Protein AF-I2NJ23-F1 (afdb_monomer)

Nearest PDB structures (foldseek):
  7z84-assembly1_L  TM=1.354E-01  e=4.452E+00  Escherichia coli BL21(DE3)
  8j3z-assembly1_A  TM=1.317E-01  e=7.413E+00  Homo sapiens

Solvent-accessible surface area (backbone atoms only — not comparable to full-atom values): 22861 Å² total; per-residue (Å²): 115,70,71,60,50,53,54,49,49,53,52,49,51,50,50,50,58,56,47,61,72,34,71,64,53,21,51,51,52,52,51,52,48,51,63,62,31,22,70,43,73,65,28,44,50,51,31,38,53,39,23,48,58,32,41,54,44,33,73,74,56,30,78,82,49,62,62,68,61,43,48,47,58,59,48,61,79,49,66,88,71,41,96,42,74,65,55,47,52,52,47,46,50,42,38,49,52,48,54,51,45,30,38,50,37,44,53,50,49,52,58,44,41,74,70,78,46,52,70,60,60,52,50,51,52,53,45,46,50,50,16,63,76,68,71,46,60,46,66,59,52,53,48,45,48,30,50,14,26,47,48,22,40,23,50,47,47,17,68,76,65,75,44,84,56,84,81,64,71,75,100,52,61,68,60,61,43,34,52,51,33,40,36,50,38,27,24,51,34,47,31,64,50,33,39,40,68,62,47,68,56,60,52,54,64,62,46,62,93,78,76,83,88,54,47,76,57,52,46,54,38,57,72,44,60,74,80,39,69,66,36,44,49,52,53,41,23,39,27,51,17,49,50,53,23,31,64,69,54,20,30,43,69,55,78,57,80,41,74,71,40,27,79,76,50,33,66,71,43,31,52,49,54,42,50,38,52,51,31,54,22,39,50,46,17,46,49,52,35,42,53,49,55,34,34,73,70,65,77,35,57,61,87,48,47,43,62,56,40,26,52,51,48,52,19,48,47,52,35,52,50,55,49,54,53,51,53,46,44,75,70,64,53,90,73,70,85,80,56,49,70,56,42,50,62,49,71,28,43,97,75,35,69,59,17,20,64,46,41,73,69,75,40,48,53,47,80,76,70,82,72,72,102,83,50,66,70,67,46,48,56,46,42,43,51,34,19,52,50,34,47,53,53,48,52,52,50,54,48,50,31,52,57,49,52,47,51,52,53,48,50,52,48,47,53,50,64,71,34,94,80,29,77,81,74,77,113

Structure (mmCIF, N/CA/C/O backbone):
data_AF-I2NJ23-F1
#
_entry.id   AF-I2NJ23-F1
#
loop_
_atom_site.group_PDB
_atom_site.id
_atom_site.type_symbol
_atom_site.label_atom_id
_atom_site.label_alt_id
_atom_site.label_comp_id
_atom_site.label_asym_id
_atom_site.label_entity_id
_atom_site.label_seq_id
_atom_site.pdbx_PDB_ins_code
_atom_site.Cartn_x
_atom_site.Cartn_y
_atom_site.Cartn_z
_atom_site.occupancy
_atom_site.B_iso_or_equiv
_atom_site.auth_seq_id
_atom_site.auth_comp_id
_atom_site.auth_asym_id
_atom_site.auth_atom_id
_atom_site.pdbx_PDB_model_num
ATOM 1 N N . MET A 1 1 ? 27.819 28.740 -17.097 1.00 48.78 1 MET A N 1
ATOM 2 C CA . MET A 1 1 ? 27.273 28.646 -15.720 1.00 48.78 1 MET A CA 1
ATOM 3 C C . MET A 1 1 ? 26.111 27.652 -15.617 1.00 48.78 1 MET A C 1
ATOM 5 O O . MET A 1 1 ? 26.154 26.839 -14.709 1.00 48.78 1 MET A O 1
ATOM 9 N N . GLN A 1 2 ? 25.130 27.635 -16.535 1.00 51.62 2 GLN A N 1
ATOM 10 C CA . GLN A 1 2 ? 23.995 26.685 -16.493 1.00 51.62 2 GLN A CA 1
ATOM 11 C C . GLN A 1 2 ? 24.345 25.216 -16.812 1.00 51.62 2 GLN A C 1
ATOM 13 O O . GLN A 1 2 ? 23.792 24.330 -16.171 1.00 51.62 2 GLN A O 1
ATOM 18 N N . ASP A 1 3 ? 25.302 24.929 -17.706 1.00 57.22 3 ASP A N 1
ATOM 19 C CA . ASP A 1 3 ? 25.742 23.539 -17.950 1.00 57.22 3 ASP A CA 1
ATOM 20 C C . ASP A 1 3 ? 26.373 22.888 -16.710 1.00 57.22 3 ASP A C 1
ATOM 22 O O . ASP A 1 3 ? 26.100 21.727 -16.417 1.00 57.22 3 ASP A O 1
ATOM 26 N N . ASN A 1 4 ? 27.120 23.665 -15.917 1.00 59.53 4 ASN A N 1
ATOM 27 C CA . ASN A 1 4 ? 27.706 23.195 -14.659 1.00 59.53 4 ASN A CA 1
ATOM 28 C C . ASN A 1 4 ? 26.634 22.878 -13.599 1.00 59.53 4 ASN A C 1
ATOM 30 O O . ASN A 1 4 ? 26.853 22.005 -12.768 1.00 59.53 4 ASN A O 1
ATOM 34 N N . TYR A 1 5 ? 25.475 23.547 -13.633 1.00 58.50 5 TYR A N 1
ATOM 35 C CA . TYR A 1 5 ? 24.381 23.323 -12.681 1.00 58.50 5 TYR A CA 1
ATOM 36 C C . TYR A 1 5 ? 23.663 21.986 -12.922 1.00 58.50 5 TYR A C 1
ATOM 38 O O . TYR A 1 5 ? 23.350 21.277 -11.970 1.00 58.50 5 TYR A O 1
ATOM 46 N N . THR A 1 6 ? 23.441 21.591 -14.180 1.00 62.41 6 THR A N 1
ATOM 47 C CA . THR A 1 6 ? 22.836 20.282 -14.492 1.00 62.41 6 THR A CA 1
ATOM 48 C C . THR A 1 6 ? 23.798 19.134 -14.230 1.00 62.41 6 THR A C 1
ATOM 50 O O . THR A 1 6 ? 23.385 18.124 -13.667 1.00 62.41 6 THR A O 1
ATOM 53 N N . THR A 1 7 ? 25.074 19.283 -14.598 1.00 68.50 7 THR A N 1
ATOM 54 C CA . THR A 1 7 ? 26.102 18.292 -14.250 1.00 68.50 7 THR A CA 1
ATOM 55 C C . THR A 1 7 ? 26.147 18.092 -12.737 1.00 68.50 7 THR A C 1
ATOM 57 O O . THR A 1 7 ? 26.056 16.960 -12.273 1.00 68.50 7 THR A O 1
ATOM 60 N N . PHE A 1 8 ? 26.119 19.188 -11.972 1.00 72.62 8 PHE A N 1
ATOM 61 C CA . PHE A 1 8 ? 26.019 19.148 -10.516 1.00 72.62 8 PHE A CA 1
ATOM 62 C C . PHE A 1 8 ? 24.746 18.441 -10.017 1.00 72.62 8 PHE A C 1
ATOM 64 O O . PHE A 1 8 ? 24.827 17.633 -9.101 1.00 72.62 8 PHE A O 1
ATOM 71 N N . GLN A 1 9 ? 23.572 18.667 -10.622 1.00 72.81 9 GLN A N 1
ATOM 72 C CA . GLN A 1 9 ? 22.336 17.963 -10.241 1.00 72.81 9 GLN A CA 1
ATOM 73 C C . GLN A 1 9 ? 22.381 16.458 -10.539 1.00 72.81 9 GLN A C 1
ATOM 75 O O . GLN A 1 9 ? 21.924 15.663 -9.721 1.00 72.81 9 GLN A O 1
ATOM 80 N N . VAL A 1 10 ? 22.923 16.051 -11.690 1.00 77.56 10 VAL A N 1
ATOM 81 C CA . VAL A 1 10 ? 23.057 14.631 -12.058 1.00 77.56 10 VAL A CA 1
ATOM 82 C C . VAL A 1 10 ? 24.049 13.923 -11.134 1.00 77.56 10 VAL A C 1
ATOM 84 O O . VAL A 1 10 ? 23.758 12.820 -10.672 1.00 77.56 10 VAL A O 1
ATOM 87 N N . GLU A 1 11 ? 25.177 14.563 -10.822 1.00 81.94 11 GLU A N 1
ATOM 88 C CA . GLU A 1 11 ? 26.149 14.069 -9.839 1.00 81.94 11 GLU A CA 1
ATOM 89 C C . GLU A 1 11 ? 25.543 13.995 -8.432 1.00 81.94 11 GLU A C 1
ATOM 91 O O . GLU A 1 11 ? 25.729 13.010 -7.721 1.00 81.94 11 GLU A O 1
ATOM 96 N N . HIS A 1 12 ? 24.752 14.993 -8.044 1.00 82.69 12 HIS A N 1
ATOM 97 C CA . HIS A 1 12 ? 24.042 15.013 -6.768 1.00 82.69 12 HIS A CA 1
ATOM 98 C C . HIS A 1 12 ? 23.011 13.877 -6.664 1.00 82.69 12 HIS A C 1
ATOM 100 O O . HIS A 1 12 ? 22.932 13.185 -5.654 1.00 82.69 12 HIS A O 1
ATOM 106 N N . ILE A 1 13 ? 22.273 13.598 -7.739 1.00 80.50 13 ILE A N 1
ATOM 107 C CA . ILE A 1 13 ? 21.348 12.457 -7.815 1.00 80.50 13 ILE A CA 1
ATOM 108 C C . ILE A 1 13 ? 22.091 11.126 -7.739 1.00 80.50 13 ILE A C 1
ATOM 110 O O . ILE A 1 13 ? 21.627 10.199 -7.071 1.00 80.50 13 ILE A O 1
ATOM 114 N N . ASP A 1 14 ? 23.257 11.031 -8.379 1.00 83.75 14 ASP A N 1
ATOM 115 C CA . ASP A 1 14 ? 24.131 9.869 -8.245 1.00 83.75 14 ASP A CA 1
ATOM 116 C C . ASP A 1 14 ? 24.536 9.641 -6.795 1.00 83.75 14 ASP A C 1
ATOM 118 O O . ASP A 1 14 ? 24.469 8.506 -6.322 1.00 83.75 14 ASP A O 1
ATOM 122 N N . GLN A 1 15 ? 24.896 10.704 -6.081 1.00 86.25 15 GLN A N 1
ATOM 123 C CA . GLN A 1 15 ? 25.240 10.637 -4.664 1.00 86.25 15 GLN A CA 1
ATOM 124 C C . GLN A 1 15 ? 24.049 10.187 -3.810 1.00 86.25 15 GLN A C 1
ATOM 126 O O . GLN A 1 15 ? 24.203 9.250 -3.026 1.00 86.25 15 GLN A O 1
ATOM 131 N N . LEU A 1 16 ? 22.857 10.765 -4.001 1.00 84.31 16 LEU A N 1
ATOM 132 C CA . LEU A 1 16 ? 21.647 10.363 -3.270 1.00 84.31 16 LEU A CA 1
ATOM 133 C C . LEU A 1 16 ? 21.346 8.866 -3.445 1.00 84.31 16 LEU A C 1
ATOM 135 O O . LEU A 1 16 ? 21.174 8.151 -2.459 1.00 84.31 16 LEU A O 1
ATOM 139 N N . PHE A 1 17 ? 21.332 8.363 -4.683 1.00 85.56 17 PHE A N 1
ATOM 140 C CA . PHE A 1 17 ? 21.031 6.951 -4.944 1.00 85.56 17 PHE A CA 1
ATOM 141 C C . PHE A 1 17 ? 22.157 6.000 -4.532 1.00 85.56 17 PHE A C 1
ATOM 143 O O . PHE A 1 17 ? 21.878 4.867 -4.145 1.00 85.56 17 PHE A O 1
ATOM 150 N N . ASN A 1 18 ? 23.418 6.435 -4.578 1.00 84.75 18 ASN A N 1
ATOM 151 C CA . ASN A 1 18 ? 24.531 5.637 -4.067 1.00 84.75 18 ASN A CA 1
ATOM 152 C C . ASN A 1 18 ? 24.468 5.501 -2.538 1.00 84.75 18 ASN A C 1
ATOM 154 O O . ASN A 1 18 ? 24.738 4.414 -2.028 1.00 84.75 18 ASN A O 1
ATOM 158 N N . ASN A 1 19 ? 24.059 6.551 -1.817 1.00 82.62 19 ASN A N 1
ATOM 159 C CA . ASN A 1 19 ? 23.852 6.490 -0.367 1.00 82.62 19 ASN A CA 1
ATOM 160 C C . ASN A 1 19 ? 22.745 5.495 -0.008 1.00 82.62 19 ASN A C 1
ATOM 162 O O . ASN A 1 19 ? 22.917 4.684 0.894 1.00 82.62 19 ASN A O 1
ATOM 166 N N . LEU A 1 20 ? 21.652 5.467 -0.779 1.00 76.62 20 LEU A N 1
ATOM 167 C CA . LEU A 1 20 ? 20.579 4.491 -0.578 1.00 76.62 20 LEU A CA 1
ATOM 168 C C . LEU A 1 20 ? 21.050 3.036 -0.687 1.00 76.62 20 LEU A C 1
ATOM 170 O O . LEU A 1 20 ? 20.418 2.171 -0.103 1.00 76.62 20 LEU A O 1
ATOM 174 N N . LYS A 1 21 ? 22.146 2.722 -1.385 1.00 77.62 21 LYS A N 1
ATOM 175 C CA . LYS A 1 21 ? 22.672 1.344 -1.464 1.00 77.62 21 LYS A CA 1
ATOM 176 C C . LYS A 1 21 ? 23.438 0.907 -0.208 1.00 77.62 21 LYS A C 1
ATOM 178 O O . LYS A 1 21 ? 23.764 -0.272 -0.083 1.00 77.62 21 LYS A O 1
ATOM 183 N N . GLN A 1 22 ? 23.764 1.829 0.699 1.00 78.56 22 GLN A N 1
ATOM 184 C CA . GLN A 1 22 ? 24.597 1.548 1.867 1.00 78.56 22 GLN A CA 1
ATOM 185 C C . GLN A 1 22 ? 23.783 0.954 3.019 1.00 78.56 22 GLN A C 1
ATOM 187 O O . GLN A 1 22 ? 22.828 1.568 3.484 1.00 78.56 22 GLN A O 1
ATOM 192 N N . ASP A 1 23 ? 24.216 -0.195 3.547 1.00 69.94 23 ASP A N 1
ATOM 193 C CA . ASP A 1 23 ? 23.534 -0.919 4.634 1.00 69.94 23 ASP A CA 1
ATOM 194 C C . ASP A 1 23 ? 23.279 -0.058 5.897 1.00 69.94 23 ASP A C 1
ATOM 196 O O . ASP A 1 23 ? 22.344 -0.312 6.654 1.00 69.94 23 ASP A O 1
ATOM 200 N N . GLU A 1 24 ? 24.085 0.972 6.155 1.00 75.94 24 GLU A N 1
ATOM 201 C CA . GLU A 1 24 ? 23.863 1.911 7.263 1.00 75.94 24 GLU A CA 1
ATOM 202 C C . GLU A 1 24 ? 22.655 2.826 7.013 1.00 75.94 24 GLU A C 1
ATOM 204 O O . GLU A 1 24 ? 21.737 2.872 7.832 1.00 75.94 24 GLU A O 1
ATOM 209 N N . THR A 1 25 ? 22.604 3.480 5.849 1.00 74.69 25 THR A N 1
ATOM 210 C CA . THR A 1 25 ? 21.465 4.305 5.408 1.00 74.69 25 THR A CA 1
ATOM 211 C C . THR A 1 25 ? 20.172 3.494 5.383 1.00 74.69 25 THR A C 1
ATOM 213 O O . THR A 1 25 ? 19.117 3.956 5.811 1.00 74.69 25 THR A O 1
ATOM 216 N N . GLN A 1 26 ? 20.289 2.246 4.948 1.00 69.00 26 GLN A N 1
ATOM 217 C CA . GLN A 1 26 ? 19.232 1.250 4.931 1.00 69.00 26 GLN A CA 1
ATOM 218 C C . GLN A 1 26 ? 18.615 0.984 6.311 1.00 69.00 26 GLN A C 1
ATOM 220 O O . GLN A 1 26 ? 17.396 1.021 6.495 1.00 69.00 26 GLN A O 1
ATOM 225 N N . ASN A 1 27 ? 19.472 0.777 7.313 1.00 67.62 27 ASN A N 1
ATOM 226 C CA . ASN A 1 27 ? 19.051 0.594 8.699 1.00 67.62 27 ASN A CA 1
ATOM 227 C C . ASN A 1 27 ? 18.412 1.859 9.285 1.00 67.62 27 ASN A C 1
ATOM 229 O O . ASN A 1 27 ? 17.378 1.762 9.944 1.00 67.62 27 ASN A O 1
ATOM 233 N N . ALA A 1 28 ? 19.002 3.027 9.025 1.00 71.31 28 ALA A N 1
ATOM 234 C CA . ALA A 1 28 ? 18.492 4.302 9.521 1.00 71.31 28 ALA A CA 1
ATOM 235 C C . ALA A 1 28 ? 17.090 4.612 8.972 1.00 71.31 28 ALA A C 1
ATOM 237 O O . ALA A 1 28 ? 16.211 5.036 9.718 1.00 71.31 28 ALA A O 1
ATOM 238 N N . LEU A 1 29 ? 16.841 4.332 7.689 1.00 67.69 29 LEU A N 1
ATOM 239 C CA . LEU A 1 29 ? 15.522 4.515 7.079 1.00 67.69 29 LEU A CA 1
ATOM 240 C C . LEU A 1 29 ? 14.474 3.546 7.640 1.00 67.69 29 LEU A C 1
ATOM 242 O O . LEU A 1 29 ? 13.308 3.918 7.773 1.00 67.69 29 LEU A O 1
ATOM 246 N N . ALA A 1 30 ? 14.871 2.327 8.016 1.00 65.56 30 ALA A N 1
ATOM 247 C CA . ALA A 1 30 ? 13.977 1.397 8.700 1.00 65.56 30 ALA A CA 1
ATOM 248 C C . ALA A 1 30 ? 13.578 1.912 10.094 1.00 65.56 30 ALA A C 1
ATOM 250 O O . ALA A 1 30 ? 12.397 1.884 10.433 1.00 65.56 30 ALA A O 1
ATOM 251 N N . GLU A 1 31 ? 14.530 2.427 10.871 1.00 67.06 31 GLU A N 1
ATOM 252 C CA . GLU A 1 31 ? 14.271 3.029 12.186 1.00 67.06 31 GLU A CA 1
ATOM 253 C C . GLU A 1 31 ? 13.422 4.305 12.077 1.00 67.06 31 GLU A C 1
ATOM 255 O O . GLU A 1 31 ? 12.446 4.478 12.807 1.00 67.06 31 GLU A O 1
ATOM 260 N N . GLN A 1 32 ? 13.729 5.171 11.109 1.00 67.94 32 GLN A N 1
ATOM 261 C CA . GLN A 1 32 ? 12.931 6.360 10.815 1.00 67.94 32 GLN A CA 1
ATOM 262 C C . GLN A 1 32 ? 11.492 5.993 10.441 1.00 67.94 32 GLN A C 1
ATOM 264 O O . GLN A 1 32 ? 10.559 6.664 10.881 1.00 67.94 32 GLN A O 1
ATOM 269 N N . ALA A 1 33 ? 11.300 4.925 9.661 1.00 66.75 33 ALA A N 1
ATOM 270 C CA . ALA A 1 33 ? 9.976 4.409 9.357 1.00 66.75 33 ALA A CA 1
ATOM 271 C C . ALA A 1 33 ? 9.268 3.965 10.646 1.00 66.75 33 ALA A C 1
ATOM 273 O O . ALA A 1 33 ? 8.191 4.470 10.943 1.00 66.75 33 ALA A O 1
ATOM 274 N N . GLU A 1 34 ? 9.868 3.085 11.453 1.00 62.56 34 GLU A N 1
ATOM 275 C CA . GLU A 1 34 ? 9.257 2.611 12.706 1.00 62.56 34 GLU A CA 1
ATOM 276 C C . GLU A 1 34 ? 8.816 3.764 13.624 1.00 62.56 34 GLU A C 1
ATOM 278 O O . GLU A 1 34 ? 7.673 3.773 14.090 1.00 62.56 34 GLU A O 1
ATOM 283 N N . ASN A 1 35 ? 9.680 4.766 13.805 1.00 66.38 35 ASN A N 1
ATOM 284 C CA . ASN A 1 35 ? 9.408 5.958 14.614 1.00 66.38 35 ASN A CA 1
ATOM 285 C C . ASN A 1 35 ? 8.328 6.872 14.011 1.00 66.38 35 ASN A C 1
ATOM 287 O O . ASN A 1 35 ? 7.660 7.617 14.731 1.00 66.38 35 ASN A O 1
ATOM 291 N N . ALA A 1 36 ? 8.153 6.844 12.690 1.00 65.12 36 ALA A N 1
ATOM 292 C CA . ALA A 1 36 ? 7.068 7.546 12.019 1.00 65.12 36 ALA A CA 1
ATOM 293 C C . ALA A 1 36 ? 5.731 6.791 12.125 1.00 65.12 36 ALA A C 1
ATOM 295 O O . ALA A 1 36 ? 4.685 7.438 12.100 1.00 65.12 36 ALA A O 1
ATOM 296 N N . LEU A 1 37 ? 5.745 5.458 12.271 1.00 65.75 37 LEU A N 1
ATOM 297 C CA . LEU A 1 37 ? 4.523 4.650 12.364 1.00 65.75 37 LEU A CA 1
ATOM 298 C C . LEU A 1 37 ? 3.922 4.616 13.739 1.00 65.75 37 LEU A C 1
ATOM 300 O O . LEU A 1 37 ? 2.712 4.723 13.894 1.00 65.75 37 LEU A O 1
ATOM 304 N N . PHE A 1 38 ? 4.750 4.300 14.721 1.00 73.75 38 PHE A N 1
ATOM 305 C CA . PHE A 1 38 ? 4.264 3.889 16.015 1.00 73.75 38 PHE A CA 1
ATOM 306 C C . PHE A 1 38 ? 4.437 5.032 16.981 1.00 73.75 38 PHE A C 1
ATOM 308 O O . PHE A 1 38 ? 5.453 5.722 16.996 1.00 73.75 38 PHE A O 1
ATOM 315 N N . THR A 1 39 ? 3.437 5.207 17.831 1.00 79.12 39 THR A N 1
ATOM 316 C CA . THR A 1 39 ? 3.498 6.219 18.882 1.00 79.12 39 THR A CA 1
ATOM 317 C C . THR A 1 39 ? 4.648 5.933 19.858 1.00 79.12 39 THR A C 1
ATOM 319 O O . THR A 1 39 ? 5.231 6.861 20.410 1.00 79.12 39 THR A O 1
ATOM 322 N N . ASN A 1 40 ? 4.967 4.651 20.078 1.00 83.62 40 ASN A N 1
ATOM 323 C CA . ASN A 1 40 ? 6.083 4.154 20.885 1.00 83.62 40 ASN A CA 1
ATOM 324 C C . ASN A 1 40 ? 6.275 2.630 20.680 1.00 83.62 40 ASN A C 1
ATOM 326 O O . ASN A 1 40 ? 5.500 1.978 19.972 1.00 83.62 40 ASN A O 1
ATOM 330 N N . ASP A 1 41 ? 7.275 2.043 21.342 1.00 81.06 41 ASP A N 1
ATOM 331 C CA . ASP A 1 41 ? 7.568 0.601 21.280 1.00 81.06 41 ASP A CA 1
ATOM 332 C C . ASP A 1 41 ? 6.431 -0.296 21.800 1.00 81.06 41 ASP A C 1
ATOM 334 O O . ASP A 1 41 ? 6.218 -1.404 21.298 1.00 81.06 41 ASP A O 1
ATOM 338 N N . GLU A 1 42 ? 5.673 0.162 22.799 1.00 86.88 42 GLU A N 1
ATOM 339 C CA . GLU A 1 42 ? 4.525 -0.583 23.319 1.00 86.88 42 GLU A CA 1
ATOM 340 C C . GLU A 1 42 ? 3.389 -0.626 22.289 1.00 86.88 42 GLU A C 1
ATOM 342 O O . GLU A 1 42 ? 2.829 -1.687 22.018 1.00 86.88 42 GLU A O 1
ATOM 347 N N . ALA A 1 43 ? 3.107 0.499 21.635 1.00 84.00 43 ALA A N 1
ATOM 348 C CA . ALA A 1 43 ? 2.161 0.608 20.535 1.00 84.00 43 ALA A CA 1
ATOM 349 C C . ALA A 1 43 ? 2.561 -0.279 19.343 1.00 84.00 43 ALA A C 1
ATOM 351 O O . ALA A 1 43 ? 1.710 -0.977 18.778 1.00 84.00 43 ALA A O 1
ATOM 352 N N . LYS A 1 44 ? 3.858 -0.333 19.009 1.00 75.44 44 LYS A N 1
ATOM 353 C CA . LYS A 1 44 ? 4.419 -1.275 18.026 1.00 75.44 44 LYS A CA 1
ATOM 354 C C . LYS A 1 44 ? 4.089 -2.716 18.406 1.00 75.44 44 LYS A C 1
ATOM 356 O O . LYS A 1 44 ? 3.482 -3.443 17.618 1.00 75.44 44 LYS A O 1
ATOM 361 N N . LYS A 1 45 ? 4.424 -3.123 19.633 1.00 79.00 45 LYS A N 1
ATOM 362 C CA . LYS A 1 45 ? 4.147 -4.471 20.151 1.00 79.00 45 LYS A CA 1
ATOM 363 C C . LYS A 1 45 ? 2.650 -4.806 20.136 1.00 79.00 45 LYS A C 1
ATOM 365 O O . LYS A 1 45 ? 2.283 -5.878 19.660 1.00 79.00 45 LYS A O 1
ATOM 370 N N . ASN A 1 46 ? 1.794 -3.901 20.604 1.00 84.88 46 ASN A N 1
ATOM 371 C CA . ASN A 1 46 ? 0.345 -4.110 20.684 1.00 84.88 46 ASN A CA 1
ATOM 372 C C . ASN A 1 46 ? -0.298 -4.230 19.300 1.00 84.88 46 ASN A C 1
ATOM 374 O O . ASN A 1 46 ? -1.114 -5.129 19.070 1.00 84.88 46 ASN A O 1
ATOM 378 N N . THR A 1 47 ? 0.122 -3.379 18.358 1.00 79.94 47 THR A N 1
ATOM 379 C CA . THR A 1 47 ? -0.299 -3.469 16.952 1.00 79.94 47 THR A CA 1
ATOM 380 C C . THR A 1 47 ? -0.008 -4.853 16.406 1.00 79.94 47 THR A C 1
ATOM 382 O O . THR A 1 47 ? -0.841 -5.521 15.796 1.00 79.94 47 THR A O 1
ATOM 385 N N . PHE A 1 48 ? 1.206 -5.305 16.669 1.00 72.94 48 PHE A N 1
ATOM 386 C CA . PHE A 1 48 ? 1.696 -6.550 16.149 1.00 72.94 48 PHE A CA 1
ATOM 387 C C . PHE A 1 48 ? 0.999 -7.781 16.751 1.00 72.94 48 PHE A C 1
ATOM 389 O O . PHE A 1 48 ? 0.568 -8.679 16.026 1.00 72.94 48 PHE A O 1
ATOM 396 N N . GLN A 1 49 ? 0.804 -7.798 18.066 1.00 80.38 49 GLN A N 1
ATOM 397 C CA . GLN A 1 49 ? 0.020 -8.835 18.737 1.00 80.38 49 GLN A CA 1
ATOM 398 C C . GLN A 1 49 ? -1.420 -8.890 18.218 1.00 80.38 49 GLN A C 1
ATOM 400 O O . GLN A 1 49 ? -1.956 -9.975 18.005 1.00 80.38 49 GLN A O 1
ATOM 405 N N . THR A 1 50 ? -2.022 -7.731 17.957 1.00 85.88 50 THR A N 1
ATOM 406 C CA . THR A 1 50 ? -3.390 -7.636 17.439 1.00 85.88 50 THR A CA 1
ATOM 407 C C . THR A 1 50 ? -3.498 -8.197 16.026 1.00 85.88 50 THR A C 1
ATOM 409 O O . THR A 1 50 ? -4.370 -9.022 15.771 1.00 85.88 50 THR A O 1
ATOM 412 N N . ILE A 1 51 ? -2.587 -7.834 15.120 1.00 81.56 51 ILE A N 1
ATOM 413 C CA . ILE A 1 51 ? -2.555 -8.397 13.759 1.00 81.56 51 ILE A CA 1
ATOM 414 C C . ILE A 1 51 ? -2.420 -9.925 13.800 1.00 81.56 51 ILE A C 1
ATOM 416 O O . ILE A 1 51 ? -3.184 -10.617 13.128 1.00 81.56 51 ILE A O 1
ATOM 420 N N . ASN A 1 52 ? -1.508 -10.457 14.622 1.00 78.25 52 ASN A N 1
ATOM 421 C CA . ASN A 1 52 ? -1.351 -11.906 14.785 1.00 78.25 52 ASN A CA 1
ATOM 422 C C . ASN A 1 52 ? -2.622 -12.569 15.315 1.00 78.25 52 ASN A C 1
ATOM 424 O O . ASN A 1 52 ? -3.056 -13.574 14.769 1.00 78.25 52 ASN A O 1
ATOM 428 N N . ALA A 1 53 ? -3.274 -11.973 16.314 1.00 85.62 53 ALA A N 1
ATOM 429 C CA . ALA A 1 53 ? -4.505 -12.525 16.866 1.00 85.62 53 ALA A CA 1
ATOM 430 C C . ALA A 1 53 ? -5.639 -12.609 15.829 1.00 85.62 53 ALA A C 1
ATOM 432 O O . ALA A 1 53 ? -6.473 -13.509 15.923 1.00 85.62 53 ALA A O 1
ATOM 433 N N . PHE A 1 54 ? -5.716 -11.666 14.882 1.00 91.94 54 PHE A N 1
ATOM 434 C CA . PHE A 1 54 ? -6.670 -11.730 13.768 1.00 91.94 54 PHE A CA 1
ATOM 435 C C . PHE A 1 54 ? -6.283 -12.809 12.759 1.00 91.94 54 PHE A C 1
ATOM 437 O O . PHE A 1 54 ? -7.141 -13.579 12.338 1.00 91.94 54 PHE A O 1
ATOM 444 N N . LEU A 1 55 ? -5.005 -12.869 12.383 1.00 84.25 55 LEU A N 1
ATOM 445 C CA . LEU A 1 55 ? -4.482 -13.870 11.456 1.00 84.25 55 LEU A CA 1
ATOM 446 C C . LEU A 1 55 ? -4.692 -15.298 11.965 1.00 84.25 55 LEU A C 1
ATOM 448 O O . LEU A 1 55 ? -5.258 -16.119 11.248 1.00 84.25 55 LEU A O 1
ATOM 452 N N . ASP A 1 56 ? -4.266 -15.585 13.192 1.00 84.69 56 ASP A N 1
ATOM 453 C CA . ASP A 1 56 ? -4.349 -16.926 13.771 1.00 84.69 56 ASP A CA 1
ATOM 454 C C . ASP A 1 56 ? -5.799 -17.401 13.850 1.00 84.69 56 ASP A C 1
ATOM 456 O O . ASP A 1 56 ? -6.122 -18.512 13.439 1.00 84.69 56 ASP A O 1
ATOM 460 N N . ASP A 1 57 ? -6.706 -16.541 14.306 1.00 92.50 57 ASP A N 1
ATOM 461 C CA . ASP A 1 57 ? -8.117 -16.902 14.382 1.00 92.50 57 ASP A CA 1
ATOM 462 C C . ASP A 1 57 ? -8.785 -17.007 13.012 1.00 92.50 57 ASP A C 1
ATOM 464 O O . ASP A 1 57 ? -9.645 -17.864 12.826 1.00 92.50 57 ASP A O 1
ATOM 468 N N . TYR A 1 58 ? -8.382 -16.200 12.028 1.00 92.88 58 TYR A N 1
ATOM 469 C CA . TYR A 1 58 ? -8.860 -16.384 10.661 1.00 92.88 58 TYR A CA 1
ATOM 470 C C . TYR A 1 58 ? -8.487 -17.774 10.138 1.00 92.88 58 TYR A C 1
ATOM 472 O O . TYR A 1 58 ? -9.336 -18.492 9.603 1.00 92.88 58 TYR A O 1
ATOM 480 N N . LEU A 1 59 ? -7.224 -18.166 10.319 1.00 86.31 59 LEU A N 1
ATOM 481 C CA . LEU A 1 59 ? -6.716 -19.452 9.854 1.00 86.31 59 LEU A CA 1
ATOM 482 C C . LEU A 1 59 ? -7.379 -20.623 10.590 1.00 86.31 59 LEU A C 1
ATOM 484 O O . LEU A 1 59 ? -7.707 -21.623 9.951 1.00 86.31 59 LEU A O 1
ATOM 488 N N . ILE A 1 60 ? -7.634 -20.507 11.892 1.00 87.69 60 ILE A N 1
ATOM 489 C CA . ILE A 1 60 ? -8.244 -21.589 12.678 1.00 87.69 60 ILE A CA 1
ATOM 490 C C . ILE A 1 60 ? -9.771 -21.632 12.496 1.00 87.69 60 ILE A C 1
ATOM 492 O O . ILE A 1 60 ? -10.334 -22.691 12.235 1.00 87.69 60 ILE A O 1
ATOM 496 N N . ASN A 1 61 ? -10.445 -20.489 12.624 1.00 89.81 61 ASN A N 1
ATOM 497 C CA . ASN A 1 61 ? -11.903 -20.396 12.756 1.00 89.81 61 ASN A CA 1
ATOM 498 C C . ASN A 1 61 ? -12.572 -19.646 11.593 1.00 89.81 61 ASN A C 1
ATOM 500 O O . ASN A 1 61 ? -13.693 -19.973 11.197 1.00 89.81 61 ASN A O 1
ATOM 504 N N . GLY A 1 62 ? -11.921 -18.619 11.044 1.00 89.75 62 GLY A N 1
ATOM 505 C CA . GLY A 1 62 ? -12.519 -17.726 10.045 1.00 89.75 62 GLY A CA 1
ATOM 506 C C . GLY A 1 62 ? -12.786 -18.371 8.686 1.00 89.75 62 GLY A C 1
ATOM 507 O O . GLY A 1 62 ? -13.764 -18.028 8.030 1.00 89.75 62 GLY A O 1
ATOM 508 N N . ARG A 1 63 ? -11.982 -19.359 8.279 1.00 88.62 63 ARG A N 1
ATOM 509 C CA . ARG A 1 63 ? -12.137 -20.057 6.983 1.00 88.62 63 ARG A CA 1
ATOM 510 C C . ARG A 1 63 ? -13.394 -20.913 6.852 1.00 88.62 63 ARG A C 1
ATOM 512 O O . ARG A 1 63 ? -13.765 -21.285 5.743 1.00 88.62 63 ARG A O 1
ATOM 519 N N . HIS A 1 64 ? -14.033 -21.244 7.968 1.00 88.94 64 HIS A N 1
ATOM 520 C CA . HIS A 1 64 ? -15.176 -22.156 8.012 1.00 88.94 64 HIS A CA 1
ATOM 521 C C . HIS A 1 64 ? -16.525 -21.431 8.103 1.00 88.94 64 HIS A C 1
ATOM 523 O O . HIS A 1 64 ? -17.553 -22.072 8.315 1.00 88.94 64 HIS A O 1
ATOM 529 N N . GLN A 1 65 ? -16.537 -20.106 7.948 1.00 92.44 65 GLN A N 1
ATOM 530 C CA . GLN A 1 65 ? -17.731 -19.274 8.074 1.00 92.44 65 GLN A CA 1
ATOM 531 C C . GLN A 1 65 ? -17.686 -18.084 7.095 1.00 92.44 65 GLN A C 1
ATOM 533 O O . GLN A 1 65 ? -16.628 -17.792 6.533 1.00 92.44 65 GLN A O 1
ATOM 538 N N . PRO A 1 66 ? -18.811 -17.381 6.864 1.00 95.00 66 PRO A N 1
ATOM 539 C CA . PRO A 1 66 ? -18.815 -16.168 6.053 1.00 95.00 66 PRO A CA 1
ATOM 540 C C . PRO A 1 66 ? -17.843 -15.115 6.604 1.00 95.00 66 PRO A C 1
ATOM 542 O O . PRO A 1 66 ? -17.872 -14.786 7.792 1.00 95.00 66 PRO A O 1
ATOM 545 N N . ILE A 1 67 ? -16.981 -14.575 5.735 1.00 95.44 67 ILE A N 1
ATOM 546 C CA . ILE A 1 67 ? -15.896 -13.664 6.136 1.00 95.44 67 ILE A CA 1
ATOM 547 C C . ILE A 1 67 ? -16.414 -12.386 6.809 1.00 95.44 67 ILE A C 1
ATOM 549 O O . ILE A 1 67 ? -15.767 -11.851 7.709 1.00 95.44 67 ILE A O 1
ATOM 553 N N . ASP A 1 68 ? -17.594 -11.908 6.412 1.00 94.62 68 ASP A N 1
ATOM 554 C CA . ASP A 1 68 ? -18.217 -10.723 6.990 1.00 94.62 68 ASP A CA 1
ATOM 555 C C . ASP A 1 68 ? -18.708 -10.977 8.418 1.00 94.62 68 ASP A C 1
ATOM 557 O O . ASP A 1 68 ? -18.516 -10.127 9.286 1.00 94.62 68 ASP A O 1
ATOM 561 N N . GLN A 1 69 ? -19.288 -12.150 8.678 1.00 95.50 69 GLN A N 1
ATOM 562 C CA . GLN A 1 69 ? -19.706 -12.565 10.016 1.00 95.50 69 GLN A CA 1
ATOM 563 C C . GLN A 1 69 ? -18.492 -12.748 10.923 1.00 95.50 69 GLN A C 1
ATOM 565 O O . GLN A 1 69 ? -18.470 -12.208 12.029 1.00 95.50 69 GLN A O 1
ATOM 570 N N . TRP A 1 70 ? -17.456 -13.424 10.421 1.00 97.75 70 TRP A N 1
ATOM 571 C CA . TRP A 1 70 ? -16.204 -13.604 11.148 1.00 97.75 70 TRP A CA 1
ATOM 572 C C . TRP A 1 70 ? -15.578 -12.263 11.541 1.00 97.75 70 TRP A C 1
ATOM 574 O O . TRP A 1 70 ? -15.281 -12.039 12.713 1.00 97.75 70 TRP A O 1
ATOM 584 N N . LEU A 1 71 ? -15.413 -11.340 10.588 1.00 98.12 71 LEU A N 1
ATOM 585 C CA . LEU A 1 71 ? -14.757 -10.062 10.859 1.00 98.12 71 LEU A CA 1
ATOM 586 C C . LEU A 1 71 ? -15.563 -9.198 11.840 1.00 98.12 71 LEU A C 1
ATOM 588 O O . LEU A 1 71 ? -14.979 -8.566 12.719 1.00 98.12 71 LEU A O 1
ATOM 592 N N . LYS A 1 72 ? -16.899 -9.201 11.738 1.00 96.38 72 LYS A N 1
ATOM 593 C CA . LYS A 1 72 ? -17.774 -8.507 12.699 1.00 96.38 72 LYS A CA 1
ATOM 594 C C . LYS A 1 72 ? -17.622 -9.089 14.108 1.00 96.38 72 LYS A C 1
ATOM 596 O O . LYS A 1 72 ? -17.409 -8.321 15.042 1.00 96.38 72 LYS A O 1
ATOM 601 N N . PHE A 1 73 ? -17.617 -10.417 14.247 1.00 95.50 73 PHE A N 1
ATOM 602 C CA . PHE A 1 73 ? -17.381 -11.092 15.530 1.00 95.50 73 PHE A CA 1
ATOM 603 C C . PHE A 1 73 ? -15.991 -10.786 16.107 1.00 95.50 73 PHE A C 1
ATOM 605 O O . PHE A 1 73 ? -15.820 -10.587 17.310 1.00 95.50 73 PHE A O 1
ATOM 612 N N . ARG A 1 74 ? -14.970 -10.689 15.249 1.00 96.81 74 ARG A N 1
ATOM 613 C CA . ARG A 1 74 ? -13.635 -10.241 15.663 1.00 96.81 74 ARG A CA 1
ATOM 614 C C . ARG A 1 74 ? -13.637 -8.816 16.190 1.00 96.81 74 ARG A C 1
ATOM 616 O O . ARG A 1 74 ? -12.938 -8.529 17.158 1.00 96.81 74 ARG A O 1
ATOM 623 N N . PHE A 1 75 ? -14.405 -7.929 15.571 1.00 98.12 75 PHE A N 1
ATOM 624 C CA . PHE A 1 75 ? -14.553 -6.552 16.027 1.00 98.12 75 PHE A CA 1
ATOM 625 C C . PHE A 1 75 ? -15.342 -6.418 17.334 1.00 98.12 75 PHE A C 1
ATOM 627 O O . PHE A 1 75 ? -15.085 -5.463 18.068 1.00 98.12 75 PHE A O 1
ATOM 634 N N . ASP A 1 76 ? -16.198 -7.384 17.684 1.00 96.62 76 ASP A N 1
ATOM 635 C CA . ASP A 1 76 ? -16.875 -7.431 18.994 1.00 96.62 76 ASP A CA 1
ATOM 636 C C . ASP A 1 76 ? -15.903 -7.559 20.170 1.00 96.62 76 ASP A C 1
ATOM 638 O O . ASP A 1 76 ? -16.221 -7.149 21.283 1.00 96.62 76 ASP A O 1
ATOM 642 N N . GLN A 1 77 ? -14.689 -8.063 19.928 1.00 96.69 77 GLN A N 1
ATOM 643 C CA . GLN A 1 77 ? -13.633 -8.130 20.945 1.00 96.69 77 GLN A CA 1
ATOM 644 C C . GLN A 1 77 ? -13.031 -6.752 21.276 1.00 96.69 77 GLN A C 1
ATOM 646 O O . GLN A 1 77 ? -12.219 -6.632 22.192 1.00 96.69 77 GLN A O 1
ATOM 651 N N . TYR A 1 78 ? -13.422 -5.707 20.540 1.00 97.00 78 TYR A N 1
ATOM 652 C CA . TYR A 1 78 ? -12.945 -4.334 20.698 1.00 97.00 78 TYR A CA 1
ATOM 653 C C . TYR A 1 78 ? -14.131 -3.356 20.735 1.00 97.00 78 TYR A C 1
ATOM 655 O O . TYR A 1 78 ? -14.258 -2.520 19.849 1.00 97.00 78 TYR A O 1
ATOM 663 N N . PRO A 1 79 ? -15.042 -3.437 21.717 1.00 95.31 79 PRO A N 1
ATOM 664 C CA . PRO A 1 79 ? -16.272 -2.639 21.705 1.00 95.31 79 PRO A CA 1
ATOM 665 C C . PRO A 1 79 ? -16.030 -1.130 21.878 1.00 95.31 79 PRO A C 1
ATOM 667 O O . PRO A 1 79 ? -16.861 -0.323 21.479 1.00 95.31 79 PRO A O 1
ATOM 670 N N . ASP A 1 80 ? -14.895 -0.737 22.453 1.00 95.75 80 ASP A N 1
ATOM 671 C CA . ASP A 1 80 ? -14.582 0.640 22.844 1.00 95.75 80 ASP A CA 1
ATOM 672 C C . ASP A 1 80 ? -14.057 1.528 21.702 1.00 95.75 80 ASP A C 1
ATOM 674 O O . ASP A 1 80 ? -13.947 2.740 21.874 1.00 95.75 80 ASP A O 1
ATOM 678 N N . ILE A 1 81 ? -13.730 0.953 20.540 1.00 94.88 81 ILE A N 1
ATOM 679 C CA . ILE A 1 81 ? -13.170 1.702 19.396 1.00 94.88 81 ILE A CA 1
ATOM 680 C C . ILE A 1 81 ? -14.214 2.115 18.349 1.00 94.88 81 ILE A C 1
ATOM 682 O O . ILE A 1 81 ? -13.875 2.779 17.359 1.00 94.88 81 ILE A O 1
ATOM 686 N N . TRP A 1 82 ? -15.460 1.687 18.546 1.00 95.00 82 TRP A N 1
ATOM 687 C CA . TRP A 1 82 ? -16.585 1.949 17.657 1.00 95.00 82 TRP A CA 1
ATOM 688 C C . TRP A 1 82 ? -17.491 3.005 18.286 1.00 95.00 82 TRP A C 1
ATOM 690 O O . TRP A 1 82 ? -17.908 2.874 19.433 1.00 95.00 82 TRP A O 1
ATOM 700 N N . GLU A 1 83 ? -17.836 4.041 17.529 1.00 91.25 83 GLU A N 1
ATOM 701 C CA . GLU A 1 83 ? -18.821 5.049 17.926 1.00 91.25 83 GLU A CA 1
ATOM 702 C C . GLU A 1 83 ? -20.214 4.427 18.069 1.00 91.25 83 GLU A C 1
ATOM 704 O O . GLU A 1 83 ? -21.005 4.837 18.916 1.00 91.25 83 GLU A O 1
ATOM 709 N N . ASN A 1 84 ? -20.526 3.440 17.227 1.00 92.56 84 ASN A N 1
ATOM 710 C CA . ASN A 1 84 ? -21.761 2.666 17.266 1.00 92.56 84 ASN A CA 1
ATOM 711 C C . ASN A 1 84 ? -21.634 1.374 16.437 1.00 92.56 84 ASN A C 1
ATOM 713 O O . ASN A 1 84 ? -20.684 1.176 15.678 1.00 92.56 84 ASN A O 1
ATOM 717 N N . GLU A 1 85 ? -22.645 0.511 16.554 1.00 93.88 85 GLU A N 1
ATOM 718 C CA . GLU A 1 85 ? -22.731 -0.766 15.836 1.00 93.88 85 GLU A CA 1
ATOM 719 C C . GLU A 1 85 ? -22.662 -0.605 14.308 1.00 93.88 85 GLU A C 1
ATOM 721 O O . GLU A 1 85 ? -22.042 -1.412 13.613 1.00 93.88 85 GLU A O 1
ATOM 726 N N . GLN A 1 86 ? -23.248 0.471 13.776 1.00 92.69 86 GLN A N 1
ATOM 727 C CA . GLN A 1 86 ? -23.252 0.744 12.341 1.00 92.69 86 GLN A CA 1
ATOM 728 C C . GLN A 1 86 ? -21.841 1.051 11.824 1.00 92.69 86 GLN A C 1
ATOM 730 O O . GLN A 1 86 ? -21.466 0.543 10.770 1.00 92.69 86 GLN A O 1
ATOM 735 N N . GLU A 1 87 ? -21.029 1.818 12.559 1.00 93.12 87 GLU A N 1
ATOM 736 C CA . GLU A 1 87 ? -19.635 2.089 12.180 1.00 93.12 87 GLU A CA 1
ATOM 737 C C . GLU A 1 87 ? -18.812 0.796 12.110 1.00 93.12 87 GLU A C 1
ATOM 739 O O . GLU A 1 87 ? -18.036 0.607 11.169 1.00 93.12 87 GLU A O 1
ATOM 744 N N . LYS A 1 88 ? -19.005 -0.125 13.062 1.00 96.06 88 LYS A N 1
ATOM 745 C CA . LYS A 1 88 ? -18.338 -1.436 13.070 1.00 96.06 88 LYS A CA 1
ATOM 746 C C . LYS A 1 88 ? -18.697 -2.254 11.826 1.00 96.06 88 LYS A C 1
ATOM 748 O O . LYS A 1 88 ? -17.812 -2.786 11.151 1.00 96.06 88 LYS A O 1
ATOM 753 N N . ILE A 1 89 ? -19.989 -2.323 11.497 1.00 95.44 89 ILE A N 1
ATOM 754 C CA . ILE A 1 89 ? -20.497 -3.029 10.310 1.00 95.44 89 ILE A CA 1
ATOM 755 C C . ILE A 1 89 ? -19.955 -2.390 9.025 1.00 95.44 89 ILE A C 1
ATOM 757 O O . ILE A 1 89 ? -19.462 -3.098 8.145 1.00 95.44 89 ILE A O 1
ATOM 761 N N . GLU A 1 90 ? -20.017 -1.062 8.911 1.00 93.31 90 GLU A N 1
ATOM 762 C CA . GLU A 1 90 ? -19.503 -0.328 7.751 1.00 93.31 90 GLU A CA 1
ATOM 763 C C . GLU A 1 90 ? -17.987 -0.493 7.604 1.00 93.31 90 GLU A C 1
ATOM 765 O O . GLU A 1 90 ? -17.502 -0.661 6.487 1.00 93.31 90 GLU A O 1
ATOM 770 N N . THR A 1 91 ? -17.242 -0.529 8.709 1.00 95.62 91 THR A N 1
ATOM 771 C CA . THR A 1 91 ? -15.796 -0.794 8.710 1.00 95.62 91 THR A CA 1
ATOM 772 C C . THR A 1 91 ? -15.485 -2.182 8.161 1.00 95.62 91 THR A C 1
ATOM 774 O O . THR A 1 91 ? -14.655 -2.309 7.259 1.00 95.62 91 THR A O 1
ATOM 777 N N . ALA A 1 92 ? -16.173 -3.220 8.650 1.00 97.69 92 ALA A N 1
ATOM 778 C CA . ALA A 1 92 ? -15.985 -4.589 8.166 1.00 97.69 92 ALA A CA 1
ATOM 779 C C . ALA A 1 92 ? -16.283 -4.694 6.663 1.00 97.69 92 ALA A C 1
ATOM 781 O O . ALA A 1 92 ? -15.476 -5.223 5.897 1.00 97.69 92 ALA A O 1
ATOM 782 N N . ASN A 1 93 ? -17.404 -4.116 6.227 1.00 95.56 93 ASN A N 1
ATOM 783 C CA . ASN A 1 93 ? -17.796 -4.100 4.820 1.00 95.56 93 ASN A CA 1
ATOM 784 C C . ASN A 1 93 ? -16.792 -3.328 3.952 1.00 95.56 93 ASN A C 1
ATOM 786 O O . ASN A 1 93 ? -16.488 -3.765 2.846 1.00 95.56 93 ASN A O 1
ATOM 790 N N . THR A 1 94 ? -16.262 -2.198 4.426 1.00 93.38 94 THR A N 1
ATOM 791 C CA . THR A 1 94 ? -15.256 -1.416 3.692 1.00 93.38 94 THR A CA 1
ATOM 792 C C . THR A 1 94 ? -13.970 -2.210 3.493 1.00 93.38 94 THR A C 1
ATOM 794 O O . THR A 1 94 ? -13.459 -2.238 2.374 1.00 93.38 94 THR A O 1
ATOM 797 N N . ILE A 1 95 ? -13.475 -2.910 4.519 1.00 95.75 95 ILE A N 1
ATOM 798 C CA . ILE A 1 95 ? -12.279 -3.761 4.398 1.00 95.75 95 ILE A CA 1
ATOM 799 C C . ILE A 1 95 ? -12.509 -4.855 3.346 1.00 95.75 95 ILE A C 1
ATOM 801 O O . ILE A 1 95 ? -11.726 -4.988 2.405 1.00 95.75 95 ILE A O 1
ATOM 805 N N . ILE A 1 96 ? -13.608 -5.604 3.475 1.00 96.94 96 ILE A N 1
ATOM 806 C CA . ILE A 1 96 ? -13.931 -6.729 2.586 1.00 96.94 96 ILE A CA 1
ATOM 807 C C . ILE A 1 96 ? -14.084 -6.244 1.142 1.00 96.94 96 ILE A C 1
ATOM 809 O O . ILE A 1 96 ? -13.371 -6.715 0.256 1.00 96.94 96 ILE A O 1
ATOM 813 N N . ASN A 1 97 ? -14.930 -5.236 0.915 1.00 95.00 97 ASN A N 1
ATOM 814 C CA . ASN A 1 97 ? -15.190 -4.710 -0.424 1.00 95.00 97 ASN A CA 1
ATOM 815 C C . ASN A 1 97 ? -13.928 -4.117 -1.068 1.00 95.00 97 ASN A C 1
ATOM 817 O O . ASN A 1 97 ? -13.784 -4.158 -2.289 1.00 95.00 97 ASN A O 1
ATOM 821 N N . THR A 1 98 ? -13.012 -3.546 -0.280 1.00 91.50 98 THR A N 1
ATOM 822 C CA . THR A 1 98 ? -11.751 -3.000 -0.802 1.00 91.50 98 THR A CA 1
ATOM 823 C C . THR A 1 98 ? -10.855 -4.112 -1.342 1.00 91.50 98 THR A C 1
ATOM 825 O O . THR A 1 98 ? -10.386 -4.010 -2.475 1.00 91.50 98 THR A O 1
ATOM 828 N N . ILE A 1 99 ? -10.664 -5.196 -0.582 1.00 94.62 99 ILE A N 1
ATOM 829 C CA . ILE A 1 99 ? -9.863 -6.350 -1.022 1.00 94.62 99 ILE A CA 1
ATOM 830 C C . ILE A 1 99 ? -10.521 -7.057 -2.211 1.00 94.62 99 ILE A C 1
ATOM 832 O O . ILE A 1 99 ? -9.837 -7.436 -3.164 1.00 94.62 99 ILE A O 1
ATOM 836 N N . GLU A 1 100 ? -11.845 -7.199 -2.204 1.00 96.00 100 GLU A N 1
ATOM 837 C CA . GLU A 1 100 ? -12.576 -7.813 -3.313 1.00 96.00 100 GLU A CA 1
ATOM 838 C C . GLU A 1 100 ? -12.472 -6.993 -4.600 1.00 96.00 100 GLU A C 1
ATOM 840 O O . GLU A 1 100 ? -12.114 -7.548 -5.640 1.00 96.00 100 GLU A O 1
ATOM 845 N N . ARG A 1 101 ? -12.705 -5.674 -4.544 1.00 93.00 101 ARG A N 1
ATOM 846 C CA . ARG A 1 101 ? -12.564 -4.806 -5.724 1.00 93.00 101 ARG A CA 1
ATOM 847 C C . ARG A 1 101 ? -11.128 -4.751 -6.233 1.00 93.00 101 ARG A C 1
ATOM 849 O O . ARG A 1 101 ? -10.924 -4.829 -7.441 1.00 93.00 101 ARG A O 1
ATOM 856 N N . LEU A 1 102 ? -10.140 -4.687 -5.338 1.00 92.94 102 LEU A N 1
ATOM 857 C CA . LEU A 1 102 ? -8.730 -4.749 -5.726 1.00 92.94 102 LEU A CA 1
ATOM 858 C C . LEU A 1 102 ? -8.426 -6.023 -6.506 1.00 92.94 102 LEU A C 1
ATOM 860 O O . LEU A 1 102 ? -7.878 -5.963 -7.604 1.00 92.94 102 LEU A O 1
ATOM 864 N N . THR A 1 103 ? -8.854 -7.158 -5.966 1.00 95.81 103 THR A N 1
ATOM 865 C CA . THR A 1 103 ? -8.682 -8.466 -6.597 1.00 95.81 103 THR A CA 1
ATOM 866 C C . THR A 1 103 ? -9.341 -8.515 -7.976 1.00 95.81 103 THR A C 1
ATOM 868 O O . THR A 1 103 ? -8.723 -8.956 -8.947 1.00 95.81 103 THR A O 1
ATOM 871 N N . VAL A 1 104 ? -10.581 -8.025 -8.092 1.00 96.31 104 VAL A N 1
ATOM 872 C CA . VAL A 1 104 ? -11.292 -7.928 -9.376 1.00 96.31 104 VAL A CA 1
ATOM 873 C C . VAL A 1 104 ? -10.495 -7.081 -10.365 1.00 96.31 104 VAL A C 1
ATOM 875 O O . VAL A 1 104 ? -10.242 -7.534 -11.480 1.00 96.31 104 VAL A O 1
ATOM 878 N N . ASN A 1 105 ? -10.027 -5.902 -9.955 1.00 93.50 105 ASN A N 1
ATOM 879 C CA . ASN A 1 105 ? -9.260 -5.000 -10.811 1.00 93.50 105 ASN A CA 1
ATOM 880 C C . ASN A 1 105 ? -7.904 -5.592 -11.233 1.00 93.50 105 ASN A C 1
ATOM 882 O O . ASN A 1 105 ? -7.504 -5.415 -12.385 1.00 93.50 105 ASN A O 1
ATOM 886 N N . GLN A 1 106 ? -7.225 -6.346 -10.362 1.00 94.50 106 GLN A N 1
ATOM 887 C CA . GLN A 1 106 ? -6.009 -7.088 -10.718 1.00 94.50 106 GLN A CA 1
ATOM 888 C C . GLN A 1 106 ? -6.295 -8.137 -11.801 1.00 94.50 106 GLN A C 1
ATOM 890 O O . GLN A 1 106 ? -5.623 -8.165 -12.834 1.00 94.50 106 GLN A O 1
ATOM 895 N N . VAL A 1 107 ? -7.330 -8.960 -11.610 1.00 95.81 107 VAL A N 1
ATOM 896 C CA . VAL A 1 107 ? -7.712 -10.013 -12.565 1.00 95.81 107 VAL A CA 1
ATOM 897 C C . VAL A 1 107 ? -8.188 -9.421 -13.894 1.00 95.81 107 VAL A C 1
ATOM 899 O O . VAL A 1 107 ? -7.867 -9.942 -14.966 1.00 95.81 107 VAL A O 1
ATOM 902 N N . GLU A 1 108 ? -8.958 -8.334 -13.864 1.00 95.69 108 GLU A N 1
ATOM 903 C CA . GLU A 1 108 ? -9.401 -7.631 -15.068 1.00 95.69 108 GLU A CA 1
ATOM 904 C C . GLU A 1 108 ? -8.233 -7.030 -15.846 1.00 95.69 108 GLU A C 1
ATOM 906 O O . GLU A 1 108 ? -8.196 -7.164 -17.074 1.00 95.69 108 GLU A O 1
ATOM 911 N N . LEU A 1 109 ? -7.271 -6.416 -15.151 1.00 92.88 109 LEU A N 1
ATOM 912 C CA . LEU A 1 109 ? -6.062 -5.884 -15.766 1.00 92.88 109 LEU A CA 1
ATOM 913 C C . LEU A 1 109 ? -5.249 -7.005 -16.417 1.00 92.88 109 LEU A C 1
ATOM 915 O O . LEU A 1 109 ? -4.897 -6.897 -17.590 1.00 92.88 109 LEU A O 1
ATOM 919 N N . GLU A 1 110 ? -5.008 -8.116 -15.722 1.00 92.62 110 GLU A N 1
ATOM 920 C CA . GLU A 1 110 ? -4.301 -9.265 -16.301 1.00 92.62 110 GLU A CA 1
ATOM 921 C C . GLU A 1 110 ? -5.018 -9.810 -17.545 1.00 92.62 110 GLU A C 1
ATOM 923 O O . GLU A 1 110 ? -4.402 -9.986 -18.601 1.00 92.62 110 GLU A O 1
ATOM 928 N N . LYS A 1 111 ? -6.343 -9.996 -17.477 1.00 94.31 111 LYS A N 1
ATOM 929 C CA . LYS A 1 111 ? -7.162 -10.402 -18.633 1.00 94.31 111 LYS A CA 1
ATOM 930 C C . LYS A 1 111 ? -7.084 -9.392 -19.780 1.00 94.31 111 LYS A C 1
ATOM 932 O O . LYS A 1 111 ? -7.131 -9.793 -20.945 1.00 94.31 111 LYS A O 1
ATOM 937 N N . HIS A 1 112 ? -6.994 -8.099 -19.478 1.00 93.81 112 HIS A N 1
ATOM 938 C CA . HIS A 1 112 ? -6.847 -7.040 -20.472 1.00 93.81 112 HIS A CA 1
ATOM 939 C C . HIS A 1 112 ? -5.487 -7.124 -21.174 1.00 93.81 112 HIS A C 1
ATOM 941 O O . HIS A 1 112 ? -5.436 -7.135 -22.407 1.00 93.81 112 HIS A O 1
ATOM 947 N N . LEU A 1 113 ? -4.403 -7.258 -20.408 1.00 91.88 113 LEU A N 1
ATOM 948 C CA . LEU A 1 113 ? -3.036 -7.367 -20.925 1.00 91.88 113 LEU A CA 1
ATOM 949 C C . LEU A 1 113 ? -2.831 -8.650 -21.744 1.00 91.88 113 LEU A C 1
ATOM 951 O O . LEU A 1 113 ? -2.213 -8.609 -22.808 1.00 91.88 113 LEU A O 1
ATOM 955 N N . ASN A 1 114 ? -3.445 -9.766 -21.339 1.00 92.50 114 ASN A N 1
ATOM 956 C CA . ASN A 1 114 ? -3.402 -11.031 -22.085 1.00 92.50 114 ASN A CA 1
ATOM 957 C C . ASN A 1 114 ? -4.034 -10.934 -23.486 1.00 92.50 114 ASN A C 1
ATOM 959 O O . ASN A 1 114 ? -3.705 -11.718 -24.374 1.00 92.50 114 ASN A O 1
ATOM 963 N N . LYS A 1 115 ? -4.890 -9.933 -23.732 1.00 93.00 115 LYS A N 1
ATOM 964 C CA . LYS A 1 115 ? -5.441 -9.617 -25.062 1.00 93.00 115 LYS A CA 1
ATOM 965 C C . LYS A 1 115 ? -4.520 -8.705 -25.891 1.00 93.00 115 LYS A C 1
ATOM 967 O O . LYS A 1 115 ? -4.993 -8.070 -26.830 1.00 93.00 115 LYS A O 1
ATOM 972 N N . ARG A 1 116 ? -3.226 -8.621 -25.542 1.00 82.88 116 ARG A N 1
ATOM 973 C CA . ARG A 1 116 ? -2.204 -7.733 -26.140 1.00 82.88 116 ARG A CA 1
ATOM 974 C C . ARG A 1 116 ? -2.564 -6.244 -26.087 1.00 82.88 116 ARG A C 1
ATOM 976 O O . ARG A 1 116 ? -2.121 -5.465 -26.927 1.00 82.88 116 ARG A O 1
ATOM 983 N N . LYS A 1 117 ? -3.386 -5.849 -25.117 1.00 90.25 117 LYS A N 1
ATOM 984 C CA . LYS A 1 117 ? -3.698 -4.442 -24.850 1.00 90.25 117 LYS A CA 1
ATOM 985 C C . LYS A 1 117 ? -2.731 -3.880 -23.810 1.00 90.25 117 LYS A C 1
ATOM 987 O O . LYS A 1 117 ? -1.989 -4.629 -23.181 1.00 90.25 117 LYS A O 1
ATOM 992 N N . THR A 1 118 ? -2.732 -2.563 -23.645 1.00 88.25 118 THR A N 1
ATOM 993 C CA . THR A 1 118 ? -1.777 -1.859 -22.787 1.00 88.25 118 THR A CA 1
ATOM 994 C C . THR A 1 118 ? -2.397 -1.456 -21.448 1.00 88.25 118 THR A C 1
ATOM 996 O O . THR A 1 118 ? -3.621 -1.428 -21.298 1.00 88.25 118 THR A O 1
ATOM 999 N N . ILE A 1 119 ? -1.548 -1.137 -20.468 1.00 84.00 119 ILE A N 1
ATOM 1000 C CA . ILE A 1 119 ? -1.983 -0.618 -19.162 1.00 84.00 119 ILE A CA 1
ATOM 1001 C C . ILE A 1 119 ? -2.683 0.735 -19.350 1.00 84.00 119 ILE A C 1
ATOM 1003 O O . ILE A 1 119 ? -3.705 0.992 -18.723 1.00 84.00 119 ILE A O 1
ATOM 1007 N N . GLU A 1 120 ? -2.172 1.562 -20.263 1.00 84.56 120 GLU A N 1
ATOM 1008 C CA . GLU A 1 120 ? -2.718 2.870 -20.626 1.00 84.56 120 GLU A CA 1
ATOM 1009 C C . GLU A 1 120 ? -4.172 2.742 -21.115 1.00 84.56 120 GLU A C 1
ATOM 1011 O O . GLU A 1 120 ? -5.050 3.466 -20.651 1.00 84.56 120 GLU A O 1
ATOM 1016 N N . ASN A 1 121 ? -4.451 1.768 -21.990 1.00 88.56 121 ASN A N 1
ATOM 1017 C CA . ASN A 1 121 ? -5.800 1.527 -22.508 1.00 88.56 121 ASN A CA 1
ATOM 1018 C C . ASN A 1 121 ? -6.753 0.990 -21.431 1.00 88.56 121 ASN A C 1
ATOM 1020 O O . ASN A 1 121 ? -7.946 1.296 -21.457 1.00 88.56 121 ASN A O 1
ATOM 1024 N N . PHE A 1 122 ? -6.252 0.176 -20.499 1.00 88.06 122 PHE A N 1
ATOM 1025 C CA . PHE A 1 122 ? -7.046 -0.299 -19.366 1.00 88.06 122 PHE A CA 1
ATOM 1026 C C . PHE A 1 122 ? -7.418 0.848 -18.427 1.00 88.06 122 PHE A C 1
ATOM 1028 O O . PHE A 1 122 ? -8.589 1.000 -18.082 1.00 88.06 122 PHE A O 1
ATOM 1035 N N . TYR A 1 123 ? -6.426 1.659 -18.057 1.00 82.56 123 TYR A N 1
ATOM 1036 C CA . TYR A 1 123 ? -6.596 2.814 -17.187 1.00 82.56 123 TYR A CA 1
ATOM 1037 C C . TYR A 1 123 ? -7.599 3.805 -17.779 1.00 82.56 123 TYR A C 1
ATOM 1039 O O . TYR A 1 123 ? -8.588 4.114 -17.121 1.00 82.56 123 TYR A O 1
ATOM 1047 N N . GLN A 1 124 ? -7.422 4.204 -19.044 1.00 84.81 124 GLN A N 1
ATOM 1048 C CA . GLN A 1 124 ? -8.344 5.136 -19.696 1.00 84.81 124 GLN A CA 1
ATOM 1049 C C . GLN A 1 124 ? -9.773 4.593 -19.722 1.00 84.81 124 GLN A C 1
ATOM 1051 O O . GLN A 1 124 ? -10.704 5.300 -19.358 1.00 84.81 124 GLN A O 1
ATOM 1056 N N . LYS A 1 125 ? -9.949 3.308 -20.057 1.00 90.81 125 LYS A N 1
ATOM 1057 C CA . LYS A 1 125 ? -11.275 2.683 -20.045 1.00 90.81 125 LYS A CA 1
ATOM 1058 C C . LYS A 1 125 ? -11.936 2.775 -18.664 1.00 90.81 125 LYS A C 1
ATOM 1060 O O . LYS A 1 125 ? -13.142 2.995 -18.586 1.00 90.81 125 LYS A O 1
ATOM 1065 N N . LYS A 1 126 ? -11.178 2.560 -17.585 1.00 85.69 126 LYS A N 1
ATOM 1066 C CA . LYS A 1 126 ? -11.693 2.632 -16.210 1.00 85.69 126 LYS A CA 1
ATOM 1067 C C . LYS A 1 126 ? -12.029 4.065 -15.803 1.00 85.69 126 LYS A C 1
ATOM 1069 O O . LYS A 1 126 ? -13.085 4.263 -15.215 1.00 85.69 126 LYS A O 1
ATOM 1074 N N . ILE A 1 127 ? -11.198 5.040 -16.175 1.00 79.62 127 ILE A N 1
ATOM 1075 C CA . ILE A 1 127 ? -11.508 6.464 -15.998 1.00 79.62 127 ILE A CA 1
ATOM 1076 C C . ILE A 1 127 ? -12.802 6.821 -16.728 1.00 79.62 127 ILE A C 1
ATOM 1078 O O . ILE A 1 127 ? -13.711 7.325 -16.086 1.00 79.62 127 ILE A O 1
ATOM 1082 N N . ASP A 1 128 ? -12.943 6.470 -18.008 1.00 85.50 128 ASP A N 1
ATOM 1083 C CA . ASP A 1 128 ? -14.155 6.768 -18.783 1.00 85.50 128 ASP A CA 1
ATOM 1084 C C . ASP A 1 128 ? -15.399 6.101 -18.193 1.00 85.50 128 ASP A C 1
ATOM 1086 O O . ASP A 1 128 ? -16.429 6.747 -18.046 1.00 85.50 128 ASP A O 1
ATOM 1090 N N . THR A 1 129 ? -15.286 4.835 -17.775 1.00 86.38 129 THR A N 1
ATOM 1091 C CA . THR A 1 129 ? -16.394 4.107 -17.132 1.00 86.38 129 THR A CA 1
ATOM 1092 C C . THR A 1 129 ? -16.847 4.816 -15.855 1.00 86.38 129 THR A C 1
ATOM 1094 O O . THR A 1 129 ? -18.040 5.021 -15.657 1.00 86.38 129 THR A O 1
ATOM 1097 N N . LEU A 1 130 ? -15.904 5.231 -15.003 1.00 75.75 130 LEU A N 1
ATOM 1098 C CA . LEU A 1 130 ? -16.206 5.995 -13.791 1.00 75.75 130 LEU A CA 1
ATOM 1099 C C . LEU A 1 130 ? -16.780 7.375 -14.126 1.00 75.75 130 LEU A C 1
ATOM 1101 O O . LEU A 1 130 ? -17.725 7.839 -13.497 1.00 75.75 130 LEU A O 1
ATOM 1105 N N . SER A 1 131 ? -16.233 8.051 -15.125 1.00 75.38 131 SER A N 1
ATOM 1106 C CA . SER A 1 131 ? -16.742 9.349 -15.549 1.00 75.38 131 SER A CA 1
ATOM 1107 C C . SER A 1 131 ? -18.172 9.267 -16.060 1.00 75.38 131 SER A C 1
ATOM 1109 O O . SER A 1 131 ? -18.981 10.117 -15.707 1.00 75.38 131 SER A O 1
ATOM 1111 N N . GLU A 1 132 ? -18.515 8.228 -16.813 1.00 83.19 132 GLU A N 1
ATOM 1112 C CA . GLU A 1 132 ? -19.882 7.975 -17.263 1.00 83.19 132 GLU A CA 1
ATOM 1113 C C . GLU A 1 132 ? -20.807 7.605 -16.094 1.00 83.19 132 GLU A C 1
ATOM 1115 O O . GLU A 1 132 ? -21.860 8.224 -15.926 1.00 83.19 132 GLU A O 1
ATOM 1120 N N . GLU A 1 133 ? -20.408 6.641 -15.257 1.00 79.06 133 GLU A N 1
ATOM 1121 C CA . GLU A 1 133 ? -21.209 6.133 -14.132 1.00 79.06 133 GLU A CA 1
ATOM 1122 C C . GLU A 1 133 ? -21.539 7.234 -13.116 1.00 79.06 133 GLU A C 1
ATOM 1124 O O . GLU A 1 133 ? -22.675 7.339 -12.648 1.00 79.06 133 GLU A O 1
ATOM 1129 N N . TYR A 1 134 ? -20.563 8.091 -12.814 1.00 70.94 134 TYR A N 1
ATOM 1130 C CA . TYR A 1 134 ? -20.676 9.138 -11.798 1.00 70.94 134 TYR A CA 1
ATOM 1131 C C . TYR A 1 134 ? -20.887 10.542 -12.393 1.00 70.94 134 TYR A C 1
ATOM 1133 O O . TYR A 1 134 ? -20.899 11.518 -11.643 1.00 70.94 134 TYR A O 1
ATOM 1141 N N . GLN A 1 135 ? -21.076 10.656 -13.715 1.00 71.25 135 GLN A N 1
ATOM 1142 C CA . GLN A 1 135 ? -21.253 11.923 -14.449 1.00 71.25 135 GLN A CA 1
ATOM 1143 C C . GLN A 1 135 ? -20.131 12.943 -14.160 1.00 71.25 135 GLN A C 1
ATOM 1145 O O . GLN A 1 135 ? -20.376 14.130 -13.938 1.00 71.25 135 GLN A O 1
ATOM 1150 N N . LEU A 1 136 ? -18.887 12.460 -14.136 1.00 71.44 136 LEU A N 1
ATOM 1151 C CA . LEU A 1 136 ? -17.673 13.249 -13.910 1.00 71.44 136 LEU A CA 1
ATOM 1152 C C . LEU A 1 136 ? -17.060 13.689 -15.240 1.00 71.44 136 LEU A C 1
ATOM 1154 O O . LEU A 1 136 ? -17.240 13.048 -16.274 1.00 71.44 136 LEU A O 1
ATOM 1158 N N . ASN A 1 137 ? -16.228 14.726 -15.200 1.00 78.12 137 ASN A N 1
ATOM 1159 C CA . ASN A 1 137 ? -15.340 15.026 -16.315 1.00 78.12 137 ASN A CA 1
ATOM 1160 C C . ASN A 1 137 ? -14.142 14.048 -16.312 1.00 78.12 137 ASN A C 1
ATOM 1162 O O . ASN A 1 137 ? -13.372 14.009 -15.352 1.00 78.12 137 ASN A O 1
ATOM 1166 N N . SER A 1 138 ? -13.979 13.267 -17.389 1.00 76.50 138 SER A N 1
ATOM 1167 C CA . SER A 1 138 ? -12.889 12.278 -17.548 1.00 76.50 138 SER A CA 1
ATOM 1168 C C . SER A 1 138 ? -11.498 12.909 -17.499 1.00 76.50 138 SER A C 1
ATOM 1170 O O . SER A 1 138 ? -10.596 12.387 -16.844 1.00 76.50 138 SER A O 1
ATOM 1172 N N . THR A 1 139 ? -11.327 14.089 -18.098 1.00 78.75 139 THR A N 1
ATOM 1173 C CA . THR A 1 139 ? -10.050 14.813 -18.076 1.00 78.75 139 THR A CA 1
ATOM 1174 C C . THR A 1 139 ? -9.709 15.339 -16.685 1.00 78.75 139 THR A C 1
ATOM 1176 O O . THR A 1 139 ? -8.572 15.184 -16.251 1.00 78.75 139 THR A O 1
ATOM 1179 N N . GLU A 1 140 ? -10.671 15.918 -15.964 1.00 72.38 140 GLU A N 1
ATOM 1180 C CA . GLU A 1 140 ? -10.445 16.379 -14.586 1.00 72.38 140 GLU A CA 1
ATOM 1181 C C . GLU A 1 140 ? -10.114 15.205 -13.658 1.00 72.38 140 GLU A C 1
ATOM 1183 O O . GLU A 1 140 ? -9.167 15.289 -12.880 1.00 72.38 140 GLU A O 1
ATOM 1188 N N . LEU A 1 141 ? -10.830 14.083 -13.789 1.00 68.12 141 LEU A N 1
ATOM 1189 C CA . LEU A 1 141 ? -10.569 12.876 -13.005 1.00 68.12 141 LEU A CA 1
ATOM 1190 C C . LEU A 1 141 ? -9.161 12.320 -13.269 1.00 68.12 141 LEU A C 1
ATOM 1192 O O . LEU A 1 141 ? -8.433 12.013 -12.324 1.00 68.12 141 LEU A O 1
ATOM 1196 N N . ALA A 1 142 ? -8.753 12.220 -14.536 1.00 69.62 142 ALA A N 1
ATOM 1197 C CA . ALA A 1 142 ? -7.405 11.790 -14.901 1.00 69.62 142 ALA A CA 1
ATOM 1198 C C . ALA A 1 142 ? -6.329 12.771 -14.398 1.00 69.62 142 ALA A C 1
ATOM 1200 O O . ALA A 1 142 ? -5.270 12.343 -13.936 1.00 69.62 142 ALA A O 1
ATOM 1201 N N . GLN A 1 143 ? -6.599 14.081 -14.434 1.00 72.38 143 GLN A N 1
ATOM 1202 C CA . GLN A 1 143 ? -5.661 15.109 -13.976 1.00 72.38 143 GLN A CA 1
ATOM 1203 C C . GLN A 1 143 ? -5.457 15.044 -12.466 1.00 72.38 143 GLN A C 1
ATOM 1205 O O . GLN A 1 143 ? -4.332 15.178 -11.981 1.00 72.38 143 GLN A O 1
ATOM 1210 N N . GLU A 1 144 ? -6.530 14.795 -11.726 1.00 68.31 144 GLU A N 1
ATOM 1211 C CA . GLU A 1 144 ? -6.475 14.631 -10.283 1.00 68.31 144 GLU A CA 1
ATOM 1212 C C . GLU A 1 144 ? -5.652 13.405 -9.896 1.00 68.31 144 GLU A C 1
ATOM 1214 O O . GLU A 1 144 ? -4.805 13.473 -9.006 1.00 68.31 144 GLU A O 1
ATOM 1219 N N . VAL A 1 145 ? -5.839 12.295 -10.615 1.00 68.81 145 VAL A N 1
ATOM 1220 C CA . VAL A 1 145 ? -5.030 11.090 -10.427 1.00 68.81 145 VAL A CA 1
ATOM 1221 C C . VAL A 1 145 ? -3.569 11.350 -10.786 1.00 68.81 145 VAL A C 1
ATOM 1223 O O . VAL A 1 145 ? -2.711 10.876 -10.053 1.00 68.81 145 VAL A O 1
ATOM 1226 N N . ASP A 1 146 ? -3.256 12.114 -11.841 1.00 74.12 146 ASP A N 1
ATOM 1227 C CA . ASP A 1 146 ? -1.873 12.496 -12.179 1.00 74.12 146 ASP A CA 1
ATOM 1228 C C . ASP A 1 146 ? -1.221 13.350 -11.088 1.00 74.12 146 ASP A C 1
ATOM 1230 O O . ASP A 1 146 ? -0.088 13.079 -10.691 1.00 74.12 146 ASP A O 1
ATOM 1234 N N . ASN A 1 147 ? -1.928 14.360 -10.579 1.00 70.69 147 ASN A N 1
ATOM 1235 C CA . ASN A 1 147 ? -1.445 15.237 -9.508 1.00 70.69 147 ASN A CA 1
ATOM 1236 C C . ASN A 1 147 ? -1.204 14.431 -8.237 1.00 70.69 147 ASN A C 1
ATOM 1238 O O . ASN A 1 147 ? -0.112 14.445 -7.659 1.00 70.69 147 ASN A O 1
ATOM 1242 N N . ALA A 1 148 ? -2.207 13.635 -7.881 1.00 69.69 148 ALA A N 1
ATOM 1243 C CA . ALA A 1 148 ? -2.141 12.706 -6.787 1.00 69.69 148 ALA A CA 1
ATOM 1244 C C . ALA A 1 148 ? -1.212 11.533 -7.071 1.00 69.69 148 ALA A C 1
ATOM 1246 O O . ALA A 1 148 ? -1.028 10.837 -6.085 1.00 69.69 148 ALA A O 1
ATOM 1247 N N . LEU A 1 149 ? -0.654 11.354 -8.302 1.00 70.44 149 LEU A N 1
ATOM 1248 C CA . LEU A 1 149 ? 0.495 10.518 -8.761 1.00 70.44 149 LEU A CA 1
ATOM 1249 C C . LEU A 1 149 ? 1.875 11.231 -8.811 1.00 70.44 149 LEU A C 1
ATOM 1251 O O . LEU A 1 149 ? 2.932 10.606 -8.703 1.00 70.44 149 LEU A O 1
ATOM 1255 N N . SER A 1 150 ? 1.885 12.560 -8.819 1.00 74.62 150 SER A N 1
ATOM 1256 C CA . SER A 1 150 ? 3.064 13.408 -8.639 1.00 74.62 150 SER A CA 1
ATOM 1257 C C . SER A 1 150 ? 3.443 13.634 -7.168 1.00 74.62 150 SER A C 1
ATOM 1259 O O . SER A 1 150 ? 4.605 13.458 -6.795 1.00 74.62 150 SER A O 1
ATOM 1261 N N . ASP A 1 151 ? 2.479 14.001 -6.322 1.00 70.94 151 ASP A N 1
ATOM 1262 C CA . ASP A 1 151 ? 2.713 14.477 -4.953 1.00 70.94 151 ASP A CA 1
ATOM 1263 C C . ASP A 1 151 ? 3.494 13.538 -4.032 1.00 70.94 151 ASP A C 1
ATOM 1265 O O . ASP A 1 151 ? 4.559 13.909 -3.572 1.00 70.94 151 ASP A O 1
ATOM 1269 N N . ALA A 1 152 ? 3.058 12.323 -3.741 1.00 71.25 152 ALA A N 1
ATOM 1270 C CA . ALA A 1 152 ? 3.893 11.353 -3.050 1.00 71.25 152 ALA A CA 1
ATOM 1271 C C . ALA A 1 152 ? 4.895 10.565 -3.895 1.00 71.25 152 ALA A C 1
ATOM 1273 O O . ALA A 1 152 ? 5.609 9.764 -3.307 1.00 71.25 152 ALA A O 1
ATOM 1274 N N . ASN A 1 153 ? 5.070 10.823 -5.197 1.00 73.69 153 ASN A N 1
ATOM 1275 C CA . ASN A 1 153 ? 6.352 10.482 -5.816 1.00 73.69 153 ASN A CA 1
ATOM 1276 C C . ASN A 1 153 ? 7.392 11.437 -5.239 1.00 73.69 153 ASN A C 1
ATOM 1278 O O . ASN A 1 153 ? 8.416 10.981 -4.742 1.00 73.69 153 ASN A O 1
ATOM 1282 N N . ARG A 1 154 ? 7.066 12.737 -5.175 1.00 73.81 154 ARG A N 1
ATOM 1283 C CA . ARG A 1 154 ? 7.861 13.743 -4.461 1.00 73.81 154 ARG A CA 1
ATOM 1284 C C . ARG A 1 154 ? 7.987 13.417 -2.968 1.00 73.81 154 ARG A C 1
ATOM 1286 O O . ARG A 1 154 ? 9.108 13.341 -2.487 1.00 73.81 154 ARG A O 1
ATOM 1293 N N . ASN A 1 155 ? 6.893 13.184 -2.237 1.00 73.00 155 ASN A N 1
ATOM 1294 C CA . ASN A 1 155 ? 6.975 12.942 -0.787 1.00 73.00 155 ASN A CA 1
ATOM 1295 C C . ASN A 1 155 ? 7.738 11.653 -0.473 1.00 73.00 155 ASN A C 1
ATOM 1297 O O . ASN A 1 155 ? 8.497 11.614 0.488 1.00 73.00 155 ASN A O 1
ATOM 1301 N N . TYR A 1 156 ? 7.557 10.595 -1.268 1.00 73.06 156 TYR A N 1
ATOM 1302 C CA . TYR A 1 156 ? 8.249 9.346 -0.997 1.00 73.06 156 TYR A CA 1
ATOM 1303 C C . TYR A 1 156 ? 9.715 9.390 -1.417 1.00 73.06 156 TYR A C 1
ATOM 1305 O O . TYR A 1 156 ? 10.571 8.927 -0.674 1.00 73.06 156 TYR A O 1
ATOM 1313 N N . PHE A 1 157 ? 10.034 10.043 -2.533 1.00 76.56 157 PHE A N 1
ATOM 1314 C CA . PHE A 1 157 ? 11.416 10.386 -2.852 1.00 76.56 157 PHE A CA 1
ATOM 1315 C C . PHE A 1 157 ? 12.058 11.219 -1.731 1.00 76.56 157 PHE A C 1
ATOM 1317 O O . PHE A 1 157 ? 13.177 10.920 -1.320 1.00 76.56 157 PHE A O 1
ATOM 1324 N N . GLY A 1 158 ? 11.340 12.206 -1.187 1.00 76.56 158 GLY A N 1
ATOM 1325 C CA . GLY A 1 158 ? 11.786 13.016 -0.053 1.00 76.56 158 GLY A CA 1
ATOM 1326 C C . GLY A 1 158 ? 11.989 12.214 1.224 1.00 76.56 158 GLY A C 1
ATOM 1327 O O . GLY A 1 158 ? 12.990 12.412 1.902 1.00 76.56 158 GLY A O 1
ATOM 1328 N N . PHE A 1 159 ? 11.119 11.246 1.511 1.00 75.69 159 PHE A N 1
ATOM 1329 C CA . PHE A 1 159 ? 11.319 10.309 2.615 1.00 75.69 159 PHE A CA 1
ATOM 1330 C C . PHE A 1 159 ? 12.602 9.487 2.435 1.00 75.69 159 PHE A C 1
ATOM 1332 O O . PHE A 1 159 ? 13.391 9.379 3.367 1.00 75.69 159 PHE A O 1
ATOM 1339 N N . LEU A 1 160 ? 12.826 8.936 1.239 1.00 75.06 160 LEU A N 1
ATOM 1340 C CA . LEU A 1 160 ? 13.988 8.091 0.957 1.00 75.06 160 LEU A CA 1
ATOM 1341 C C . LEU A 1 160 ? 15.296 8.891 0.981 1.00 75.06 160 LEU A C 1
ATOM 1343 O O . LEU A 1 160 ? 16.293 8.441 1.531 1.00 75.06 160 LEU A O 1
ATOM 1347 N N . THR A 1 161 ? 15.306 10.071 0.367 1.00 78.50 161 THR A N 1
ATOM 1348 C CA . THR A 1 161 ? 16.541 10.821 0.080 1.00 78.50 161 THR A CA 1
ATOM 1349 C C . THR A 1 161 ? 16.777 12.016 1.000 1.00 78.50 161 THR A C 1
ATOM 1351 O O . THR A 1 161 ? 17.844 12.624 0.945 1.00 78.50 161 THR A O 1
ATOM 1354 N N . GLY A 1 162 ? 15.789 12.394 1.813 1.00 78.44 162 GLY A N 1
ATOM 1355 C CA . GLY A 1 162 ? 15.793 13.631 2.594 1.00 78.44 162 GLY A CA 1
ATOM 1356 C C . GLY A 1 162 ? 15.565 14.901 1.763 1.00 78.44 162 GLY A C 1
ATOM 1357 O O . GLY A 1 162 ? 15.762 15.996 2.285 1.00 78.44 162 GLY A O 1
ATOM 1358 N N . GLN A 1 163 ? 15.191 14.790 0.480 1.00 76.31 163 GLN A N 1
ATOM 1359 C CA . GLN A 1 163 ? 15.056 15.938 -0.425 1.00 76.31 163 GLN A CA 1
ATOM 1360 C C . GLN A 1 163 ? 13.719 15.989 -1.164 1.00 76.31 163 GLN A C 1
ATOM 1362 O O . GLN A 1 163 ? 13.339 15.059 -1.869 1.00 76.31 163 GLN A O 1
ATOM 1367 N N . GLU A 1 164 ? 13.036 17.129 -1.098 1.00 68.94 164 GLU A N 1
ATOM 1368 C CA . GLU A 1 164 ? 11.791 17.362 -1.832 1.00 68.94 164 GLU A CA 1
ATOM 1369 C C . GLU A 1 164 ? 12.072 17.880 -3.246 1.00 68.94 164 GLU A C 1
ATOM 1371 O O . GLU A 1 164 ? 12.000 19.075 -3.532 1.00 68.94 164 GLU A O 1
ATOM 1376 N N . ILE A 1 165 ? 12.407 16.969 -4.159 1.00 67.06 165 ILE A N 1
ATOM 1377 C CA . ILE A 1 165 ? 12.583 17.306 -5.574 1.00 67.06 165 ILE A CA 1
ATOM 1378 C C . ILE A 1 165 ? 11.260 17.079 -6.312 1.00 67.06 165 ILE A C 1
ATOM 1380 O O . ILE A 1 165 ? 10.694 15.985 -6.290 1.00 67.06 165 ILE A O 1
ATOM 1384 N N . SER A 1 166 ? 10.765 18.111 -7.001 1.00 65.06 166 SER A N 1
ATOM 1385 C CA . SER A 1 166 ? 9.693 17.939 -7.984 1.00 65.06 166 SER A CA 1
ATOM 1386 C C . SER A 1 166 ? 10.264 17.253 -9.220 1.00 65.06 166 SER A C 1
ATOM 1388 O O . SER A 1 166 ? 11.250 17.723 -9.783 1.00 65.06 166 SER A O 1
ATOM 1390 N N . LEU A 1 167 ? 9.656 16.143 -9.633 1.00 66.06 167 LEU A N 1
ATOM 1391 C CA . LEU A 1 167 ? 10.085 15.359 -10.789 1.00 66.06 167 LEU A CA 1
ATOM 1392 C C . LEU A 1 167 ? 9.178 15.703 -11.985 1.00 66.06 167 LEU A C 1
ATOM 1394 O O . LEU A 1 167 ? 8.114 15.083 -12.134 1.00 66.06 167 LEU A O 1
ATOM 1398 N N . PRO A 1 168 ? 9.530 16.719 -12.803 1.00 63.84 168 PRO A N 1
ATOM 1399 C CA . PRO A 1 168 ? 8.763 17.049 -13.997 1.00 63.84 168 PRO A CA 1
ATOM 1400 C C . PRO A 1 168 ? 8.823 15.873 -14.976 1.00 63.84 168 PRO A C 1
ATOM 1402 O O . PRO A 1 168 ? 9.879 15.290 -15.195 1.00 63.84 168 PRO A O 1
ATOM 1405 N N . MET A 1 169 ? 7.682 15.508 -15.556 1.00 66.62 169 MET A N 1
ATOM 1406 C CA . MET A 1 169 ? 7.613 14.537 -16.651 1.00 66.62 169 MET A CA 1
ATOM 1407 C C . MET A 1 169 ? 7.324 15.266 -17.963 1.00 66.62 169 MET A C 1
ATOM 1409 O O . MET A 1 169 ? 6.800 16.376 -17.927 1.00 66.62 169 MET A O 1
ATOM 1413 N N . GLU A 1 170 ? 7.701 14.639 -19.083 1.00 65.38 170 GLU A N 1
ATOM 1414 C CA . GLU A 1 170 ? 7.487 15.125 -20.456 1.00 65.38 170 GLU A CA 1
ATOM 1415 C C . GLU A 1 170 ? 6.070 15.682 -20.691 1.00 65.38 170 GLU A C 1
ATOM 1417 O O . GLU A 1 170 ? 5.111 15.244 -20.047 1.00 65.38 170 GLU A O 1
ATOM 1422 N N . ASP A 1 171 ? 5.941 16.588 -21.670 1.00 69.00 171 ASP A N 1
ATOM 1423 C CA . ASP A 1 171 ? 4.661 17.014 -22.258 1.00 69.00 171 ASP A CA 1
ATOM 1424 C C . ASP A 1 171 ? 4.043 15.866 -23.077 1.00 69.00 171 ASP A C 1
ATOM 1426 O O . ASP A 1 171 ? 3.960 15.886 -24.304 1.00 69.00 171 ASP A O 1
ATOM 1430 N N . GLU A 1 172 ? 3.653 14.807 -22.379 1.00 75.56 172 GLU A N 1
ATOM 1431 C CA . GLU A 1 172 ? 2.917 13.679 -22.931 1.00 75.56 172 GLU A CA 1
ATOM 1432 C C . GLU A 1 172 ? 1.416 13.840 -22.731 1.00 75.56 172 GLU A C 1
ATOM 1434 O O . GLU A 1 172 ? 0.945 14.599 -21.879 1.00 75.56 172 GLU A O 1
ATOM 1439 N N . ALA A 1 173 ? 0.647 13.049 -23.484 1.00 84.31 173 ALA A N 1
ATOM 1440 C CA . ALA A 1 173 ? -0.772 12.893 -23.212 1.00 84.31 173 ALA A CA 1
ATOM 1441 C C . ALA A 1 173 ? -0.977 12.459 -21.751 1.00 84.31 173 ALA A C 1
ATOM 1443 O O . ALA A 1 173 ? -0.265 11.582 -21.252 1.00 84.31 173 ALA A O 1
ATOM 1444 N N . LEU A 1 174 ? -1.979 13.045 -21.089 1.00 82.31 174 LEU A N 1
ATOM 1445 C CA . LEU A 1 174 ? -2.228 12.903 -19.651 1.00 82.31 174 LEU A CA 1
ATOM 1446 C C . LEU A 1 174 ? -2.130 11.451 -19.159 1.00 82.31 174 LEU A C 1
ATOM 1448 O O . LEU A 1 174 ? -1.414 11.173 -18.207 1.00 82.31 174 LEU A O 1
ATOM 1452 N N . ASN A 1 175 ? -2.727 10.501 -19.877 1.00 75.06 175 ASN A N 1
ATOM 1453 C CA . ASN A 1 175 ? -2.694 9.085 -19.497 1.00 75.06 175 ASN A CA 1
ATOM 1454 C C . ASN A 1 175 ? -1.295 8.471 -19.513 1.00 75.06 175 ASN A C 1
ATOM 1456 O O . ASN A 1 175 ? -0.958 7.675 -18.640 1.00 75.06 175 ASN A O 1
ATOM 1460 N N . GLN A 1 176 ? -0.476 8.812 -20.508 1.00 81.50 176 GLN A N 1
ATOM 1461 C CA . GLN A 1 176 ? 0.899 8.314 -20.589 1.00 81.50 176 GLN A CA 1
ATOM 1462 C C . GLN A 1 176 ? 1.716 8.857 -19.420 1.00 81.50 176 GLN A C 1
ATOM 1464 O O . GLN A 1 176 ? 2.393 8.089 -18.731 1.00 81.50 176 GLN A O 1
ATOM 1469 N N . LYS A 1 177 ? 1.556 10.154 -19.137 1.00 83.19 177 LYS A N 1
ATOM 1470 C CA . LYS A 1 177 ? 2.162 10.823 -17.988 1.00 83.19 177 LYS A CA 1
ATOM 1471 C C . LYS A 1 177 ? 1.753 10.154 -16.672 1.00 83.19 177 LYS A C 1
ATOM 1473 O O . LYS A 1 177 ? 2.624 9.752 -15.901 1.00 83.19 177 LYS A O 1
ATOM 1478 N N . THR A 1 178 ? 0.460 9.910 -16.465 1.00 76.88 178 THR A N 1
ATOM 1479 C CA . THR A 1 178 ? -0.063 9.227 -15.273 1.00 76.88 178 THR A CA 1
ATOM 1480 C C . THR A 1 178 ? 0.518 7.822 -15.118 1.00 76.88 178 THR A C 1
ATOM 1482 O O . THR A 1 178 ? 0.997 7.466 -14.041 1.00 76.88 178 THR A O 1
ATOM 1485 N N . ILE A 1 179 ? 0.572 7.026 -16.192 1.00 80.06 179 ILE A N 1
ATOM 1486 C CA . ILE A 1 179 ? 1.172 5.684 -16.145 1.00 80.06 179 ILE A CA 1
ATOM 1487 C C . ILE A 1 179 ? 2.679 5.739 -15.872 1.00 80.06 179 ILE A C 1
ATOM 1489 O O . ILE A 1 179 ? 3.195 4.897 -15.132 1.00 80.06 179 ILE A O 1
ATOM 1493 N N . LYS A 1 180 ? 3.408 6.724 -16.405 1.00 80.44 180 LYS A N 1
ATOM 1494 C CA . LYS A 1 180 ? 4.823 6.916 -16.057 1.00 80.44 180 LYS A CA 1
ATOM 1495 C C . LYS A 1 180 ? 5.001 7.261 -14.585 1.00 80.44 180 LYS A C 1
ATOM 1497 O O . LYS A 1 180 ? 5.880 6.685 -13.944 1.00 80.44 180 LYS A O 1
ATOM 1502 N N . ARG A 1 181 ? 4.155 8.125 -14.021 1.00 78.06 181 ARG A N 1
ATOM 1503 C CA . ARG A 1 181 ? 4.176 8.418 -12.582 1.00 78.06 181 ARG A CA 1
ATOM 1504 C C . ARG A 1 181 ? 3.818 7.198 -11.740 1.00 78.06 181 ARG A C 1
ATOM 1506 O O . ARG A 1 181 ? 4.462 6.985 -10.720 1.00 78.06 181 ARG A O 1
ATOM 1513 N N . ALA A 1 182 ? 2.874 6.366 -12.176 1.00 74.06 182 ALA A N 1
ATOM 1514 C CA . ALA A 1 182 ? 2.551 5.104 -11.510 1.00 74.06 182 ALA A CA 1
ATOM 1515 C C . ALA A 1 182 ? 3.729 4.115 -11.546 1.00 74.06 182 ALA A C 1
ATOM 1517 O O . ALA A 1 182 ? 4.031 3.478 -10.540 1.00 74.06 182 ALA A O 1
ATOM 1518 N N . LYS A 1 183 ? 4.449 4.018 -12.672 1.00 76.06 183 LYS A N 1
ATOM 1519 C CA . LYS A 1 183 ? 5.673 3.203 -12.786 1.00 76.06 183 LYS A CA 1
ATOM 1520 C C . LYS A 1 183 ? 6.784 3.723 -11.879 1.00 76.06 183 LYS A C 1
ATOM 1522 O O . LYS A 1 183 ? 7.392 2.935 -11.163 1.00 76.06 183 LYS A O 1
ATOM 1527 N N . LEU A 1 184 ? 7.021 5.034 -11.873 1.00 75.62 184 LEU A N 1
ATOM 1528 C CA . LEU A 1 184 ? 7.968 5.656 -10.950 1.00 75.62 184 LEU A CA 1
ATOM 1529 C C . LEU A 1 184 ? 7.556 5.399 -9.497 1.00 75.62 184 LEU A C 1
ATOM 1531 O O . LEU A 1 184 ? 8.397 5.036 -8.682 1.00 75.62 184 LEU A O 1
ATOM 1535 N N . ASN A 1 185 ? 6.262 5.494 -9.187 1.00 74.25 185 ASN A N 1
ATOM 1536 C CA . ASN A 1 185 ? 5.763 5.180 -7.859 1.00 74.25 185 ASN A CA 1
ATOM 1537 C C . ASN A 1 185 ? 6.021 3.723 -7.483 1.00 74.25 185 ASN A C 1
ATOM 1539 O O . ASN A 1 185 ? 6.497 3.455 -6.384 1.00 74.25 185 ASN A O 1
ATOM 1543 N N . ALA A 1 186 ? 5.741 2.785 -8.385 1.00 71.88 186 ALA A N 1
ATOM 1544 C CA . ALA A 1 186 ? 6.012 1.369 -8.184 1.00 71.88 186 ALA A CA 1
ATOM 1545 C C . ALA A 1 186 ? 7.501 1.114 -7.911 1.00 71.88 186 ALA A C 1
ATOM 1547 O O . ALA A 1 186 ? 7.850 0.357 -7.010 1.00 71.88 186 ALA A O 1
ATOM 1548 N N . GLN A 1 187 ? 8.387 1.781 -8.648 1.00 71.31 187 GLN A N 1
ATOM 1549 C CA . GLN A 1 187 ? 9.821 1.660 -8.428 1.00 71.31 187 GLN A CA 1
ATOM 1550 C C . GLN A 1 187 ? 10.249 2.269 -7.090 1.00 71.31 187 GLN A C 1
ATOM 1552 O O . GLN A 1 187 ? 10.976 1.621 -6.347 1.00 71.31 187 GLN A O 1
ATOM 1557 N N . LEU A 1 188 ? 9.767 3.464 -6.737 1.00 71.44 188 LEU A N 1
ATOM 1558 C CA . LEU A 1 188 ? 10.048 4.048 -5.428 1.00 71.44 188 LEU A CA 1
ATOM 1559 C C . LEU A 1 188 ? 9.538 3.117 -4.318 1.00 71.44 188 LEU A C 1
ATOM 1561 O O . LEU A 1 188 ? 10.290 2.860 -3.383 1.00 71.44 188 LEU A O 1
ATOM 1565 N N . ASN A 1 189 ? 8.313 2.563 -4.431 1.00 67.94 189 ASN A N 1
ATOM 1566 C CA . ASN A 1 189 ? 7.746 1.569 -3.488 1.00 67.94 189 ASN A CA 1
ATOM 1567 C C . ASN A 1 189 ? 8.746 0.448 -3.238 1.00 67.94 189 ASN A C 1
ATOM 1569 O O . ASN A 1 189 ? 9.154 0.196 -2.106 1.00 67.94 189 ASN A O 1
ATOM 1573 N N . LEU A 1 190 ? 9.203 -0.166 -4.321 1.00 67.25 190 LEU A N 1
ATOM 1574 C CA . LEU A 1 190 ? 10.178 -1.238 -4.257 1.00 67.25 190 LEU A CA 1
ATOM 1575 C C . LEU A 1 190 ? 11.533 -0.785 -3.698 1.00 67.25 190 LEU A C 1
ATOM 1577 O O . LEU A 1 190 ? 12.224 -1.623 -3.134 1.00 67.25 190 LEU A O 1
ATOM 1581 N N . MET A 1 191 ? 11.931 0.490 -3.805 1.00 66.81 191 MET A N 1
ATOM 1582 C CA . MET A 1 191 ? 13.145 0.987 -3.145 1.00 66.81 191 MET A CA 1
ATOM 1583 C C . MET A 1 191 ? 13.000 0.958 -1.637 1.00 66.81 191 MET A C 1
ATOM 1585 O O . MET A 1 191 ? 13.841 0.345 -0.995 1.00 66.81 191 MET A O 1
ATOM 1589 N N . GLY A 1 192 ? 11.959 1.577 -1.065 1.00 60.78 192 GLY A N 1
ATOM 1590 C CA . GLY A 1 192 ? 11.752 1.582 0.393 1.00 60.78 192 GLY A CA 1
ATOM 1591 C C . GLY A 1 192 ? 11.596 0.185 0.988 1.00 60.78 192 GLY A C 1
ATOM 1592 O O . GLY A 1 192 ? 11.920 -0.040 2.151 1.00 60.78 192 GLY A O 1
ATOM 1593 N N . TRP A 1 193 ? 11.181 -0.774 0.165 1.00 50.00 193 TRP A N 1
ATOM 1594 C CA . TRP A 1 193 ? 11.135 -2.192 0.505 1.00 50.00 193 TRP A CA 1
ATOM 1595 C C . TRP A 1 193 ? 12.447 -2.941 0.292 1.00 50.00 193 TRP A C 1
ATOM 1597 O O . TRP A 1 193 ? 12.849 -3.722 1.152 1.00 50.00 193 TRP A O 1
ATOM 1607 N N . GLY A 1 194 ? 13.157 -2.663 -0.800 1.00 47.72 194 GLY A N 1
ATOM 1608 C CA . GLY A 1 194 ? 14.543 -3.078 -1.006 1.00 47.72 194 GLY A CA 1
ATOM 1609 C C . GLY A 1 194 ? 15.442 -2.556 0.109 1.00 47.72 194 GLY A C 1
ATOM 1610 O O . GLY A 1 194 ? 16.418 -3.217 0.481 1.00 47.72 194 GLY A O 1
ATOM 1611 N N . LEU A 1 195 ? 15.021 -1.439 0.719 1.00 40.97 195 LEU A N 1
ATOM 1612 C CA . LEU A 1 195 ? 15.660 -0.877 1.877 1.00 40.97 195 LEU A CA 1
ATOM 1613 C C . LEU A 1 195 ? 15.518 -1.729 3.169 1.00 40.97 195 LEU A C 1
ATOM 1615 O O . LEU A 1 195 ? 16.332 -1.712 4.093 1.00 40.97 195 LEU A O 1
ATOM 1619 N N . LYS A 1 196 ? 14.510 -2.602 3.197 1.00 46.00 196 LYS A N 1
ATOM 1620 C CA . LYS A 1 196 ? 14.215 -3.568 4.263 1.00 46.00 196 LYS A CA 1
ATOM 1621 C C . LYS A 1 196 ? 14.679 -4.991 3.926 1.00 46.00 196 LYS A C 1
ATOM 1623 O O . LYS A 1 196 ? 14.099 -5.956 4.415 1.00 46.00 196 LYS A O 1
ATOM 1628 N N . SER A 1 197 ? 15.787 -5.173 3.205 1.00 41.69 197 SER A N 1
ATOM 1629 C CA . SER A 1 197 ? 16.524 -6.460 3.237 1.00 41.69 197 SER A CA 1
ATOM 1630 C C . SER A 1 197 ? 17.158 -6.754 4.620 1.00 41.69 197 SER A C 1
ATOM 1632 O O . SER A 1 197 ? 17.670 -7.843 4.866 1.00 41.69 197 SER A O 1
ATOM 1634 N N . VAL A 1 198 ? 16.975 -5.834 5.582 1.00 39.38 198 VAL A N 1
ATOM 1635 C CA . VAL A 1 198 ? 17.051 -6.023 7.046 1.00 39.38 198 VAL A CA 1
ATOM 1636 C C . VAL A 1 198 ? 15.679 -6.410 7.652 1.00 39.38 198 VAL A C 1
ATOM 1638 O O . VAL A 1 198 ? 15.402 -6.249 8.841 1.00 39.38 198 VAL A O 1
ATOM 1641 N N . GLY A 1 199 ? 14.796 -6.997 6.844 1.00 41.19 199 GLY A N 1
ATOM 1642 C CA . GLY A 1 199 ? 13.506 -7.566 7.246 1.00 41.19 199 GLY A CA 1
ATOM 1643 C C . GLY A 1 199 ? 13.620 -8.635 8.337 1.00 41.19 199 GLY A C 1
ATOM 1644 O O . GLY A 1 199 ? 12.648 -8.912 9.033 1.00 41.19 199 GLY A O 1
ATOM 1645 N N . SER A 1 200 ? 14.824 -9.151 8.592 1.00 43.22 200 SER A N 1
ATOM 1646 C CA . SER A 1 200 ? 15.142 -10.007 9.735 1.00 43.22 200 SER A CA 1
ATOM 1647 C C . SER A 1 200 ? 14.815 -9.355 11.089 1.00 43.22 200 SER A C 1
ATOM 1649 O O . SER A 1 200 ? 14.424 -10.057 12.015 1.00 43.22 200 SER A O 1
ATOM 1651 N N . ARG A 1 201 ? 14.943 -8.027 11.251 1.00 41.56 201 ARG A N 1
ATOM 1652 C CA . ARG A 1 201 ? 14.787 -7.361 12.567 1.00 41.56 201 ARG A CA 1
ATOM 1653 C C . ARG A 1 201 ? 13.331 -7.063 12.932 1.00 41.56 201 ARG A C 1
ATOM 1655 O O . ARG A 1 201 ? 12.933 -7.294 14.072 1.00 41.56 201 ARG A O 1
ATOM 1662 N N . LEU A 1 202 ? 12.523 -6.644 11.962 1.00 39.62 202 LEU A N 1
ATOM 1663 C CA . LEU A 1 202 ? 11.083 -6.440 12.150 1.00 39.62 202 LEU A CA 1
ATOM 1664 C C . LEU A 1 202 ? 10.341 -7.771 12.340 1.00 39.62 202 LEU A C 1
ATOM 1666 O O . LEU A 1 202 ? 9.455 -7.855 13.186 1.00 39.62 202 LEU A O 1
ATOM 1670 N N . VAL A 1 203 ? 10.770 -8.840 11.657 1.00 39.31 203 VAL A N 1
ATOM 1671 C CA . VAL A 1 203 ? 10.270 -10.211 11.878 1.00 39.31 203 VAL A CA 1
ATOM 1672 C C . VAL A 1 203 ? 10.653 -10.735 13.270 1.00 39.31 203 VAL A C 1
ATOM 1674 O O . VAL A 1 203 ? 9.810 -11.306 13.961 1.00 39.31 203 VAL A O 1
ATOM 1677 N N . ASN A 1 204 ? 11.880 -10.468 13.735 1.00 42.53 204 ASN A N 1
ATOM 1678 C CA . ASN A 1 204 ? 12.317 -10.821 15.093 1.00 42.53 204 ASN A CA 1
ATOM 1679 C C . ASN A 1 204 ? 11.541 -10.074 16.193 1.00 42.53 204 ASN A C 1
ATOM 1681 O O . ASN A 1 204 ? 11.360 -10.611 17.285 1.00 42.53 204 ASN A O 1
ATOM 1685 N N . SER A 1 205 ? 11.103 -8.840 15.921 1.00 37.03 205 SER A N 1
ATOM 1686 C CA . SER A 1 205 ? 10.348 -8.005 16.864 1.00 37.03 205 SER A CA 1
ATOM 1687 C C . SER A 1 205 ? 8.843 -8.316 16.848 1.00 37.03 205 SER A C 1
ATOM 1689 O O . SER A 1 205 ? 8.216 -8.331 17.906 1.00 37.03 205 SER A O 1
ATOM 1691 N N . PHE A 1 206 ? 8.274 -8.658 15.683 1.00 38.41 206 PHE A N 1
ATOM 1692 C CA . PHE A 1 206 ? 6.877 -9.091 15.540 1.00 38.41 206 PHE A CA 1
ATOM 1693 C C . PHE A 1 206 ? 6.581 -10.391 16.291 1.00 38.41 206 PHE A C 1
ATOM 1695 O O . PHE A 1 206 ? 5.506 -10.566 16.865 1.00 38.41 206 PHE A O 1
ATOM 1702 N N . LEU A 1 207 ? 7.549 -11.305 16.295 1.00 45.31 207 LEU A N 1
ATOM 1703 C CA . LEU A 1 207 ? 7.391 -12.665 16.790 1.00 45.31 207 LEU A CA 1
ATOM 1704 C C . LEU A 1 207 ? 8.374 -12.952 17.904 1.00 45.31 207 LEU A C 1
ATOM 1706 O O . LEU A 1 207 ? 9.222 -13.835 17.778 1.00 45.31 207 LEU A O 1
ATOM 1710 N N . GLY A 1 208 ? 8.217 -12.255 19.030 1.00 41.09 208 GLY A N 1
ATOM 1711 C CA . GLY A 1 208 ? 8.791 -12.713 20.295 1.00 41.09 208 GLY A CA 1
ATOM 1712 C C . GLY A 1 208 ? 8.764 -14.249 20.357 1.00 41.09 208 GLY A C 1
ATOM 1713 O O . GLY A 1 208 ? 7.709 -14.858 20.201 1.00 41.09 208 GLY A O 1
ATOM 1714 N N . LYS A 1 209 ? 9.965 -14.830 20.447 1.00 39.31 209 LYS A N 1
ATOM 1715 C CA . LYS A 1 209 ? 10.425 -16.158 19.987 1.00 39.31 209 LYS A CA 1
ATOM 1716 C C . LYS A 1 209 ? 9.597 -17.425 20.335 1.00 39.31 209 LYS A C 1
ATOM 1718 O O . LYS A 1 209 ? 10.204 -18.419 20.726 1.00 39.31 209 LYS A O 1
ATOM 1723 N N . LYS A 1 210 ? 8.260 -17.474 20.226 1.00 39.25 210 LYS A N 1
ATOM 1724 C CA . LYS A 1 210 ? 7.486 -18.662 20.661 1.00 39.25 210 LYS A CA 1
ATOM 1725 C C . LYS A 1 210 ? 6.239 -19.096 19.862 1.00 39.25 210 LYS A C 1
ATOM 1727 O O . LYS A 1 210 ? 5.844 -20.233 20.078 1.00 39.25 210 LYS A O 1
ATOM 1732 N N . ASN A 1 211 ? 5.646 -18.310 18.947 1.00 41.12 211 ASN A N 1
ATOM 1733 C CA . ASN A 1 211 ? 4.221 -18.532 18.591 1.00 41.12 211 ASN A CA 1
ATOM 1734 C C . ASN A 1 211 ? 3.780 -18.702 17.112 1.00 41.12 211 ASN A C 1
ATOM 1736 O O . ASN A 1 211 ? 2.577 -18.728 16.892 1.00 41.12 211 ASN A O 1
ATOM 1740 N N . LEU A 1 212 ? 4.627 -18.863 16.084 1.00 48.50 212 LEU A N 1
ATOM 1741 C CA . LEU A 1 212 ? 4.072 -19.141 14.737 1.00 48.50 212 LEU A CA 1
ATOM 1742 C C . LEU A 1 212 ? 3.811 -20.635 14.497 1.00 48.50 212 LEU A C 1
ATOM 1744 O O . LEU A 1 212 ? 4.697 -21.352 14.038 1.00 48.50 212 LEU A O 1
ATOM 1748 N N . SER A 1 213 ? 2.580 -21.089 14.717 1.00 50.84 213 SER A N 1
ATOM 1749 C CA . SER A 1 213 ? 2.124 -22.428 14.307 1.00 50.84 213 SER A CA 1
ATOM 1750 C C . SER A 1 213 ? 1.781 -22.540 12.811 1.00 50.84 213 SER A C 1
ATOM 1752 O O . SER A 1 213 ? 1.717 -23.653 12.299 1.00 50.84 213 SER A O 1
ATOM 1754 N N . HIS A 1 214 ? 1.596 -21.421 12.091 1.00 57.53 214 HIS A N 1
ATOM 1755 C CA . HIS A 1 214 ? 0.988 -21.400 10.744 1.00 57.53 214 HIS A CA 1
ATOM 1756 C C . HIS A 1 214 ? 1.890 -20.902 9.608 1.00 57.53 214 HIS A C 1
ATOM 1758 O O . HIS A 1 214 ? 1.393 -20.561 8.535 1.00 57.53 214 HIS A O 1
ATOM 1764 N N . GLY A 1 215 ? 3.211 -20.842 9.811 1.00 60.31 215 GLY A N 1
ATOM 1765 C CA . GLY A 1 215 ? 4.131 -20.334 8.794 1.00 60.31 215 GLY A CA 1
ATOM 1766 C C . GLY A 1 215 ? 3.862 -20.975 7.430 1.00 60.31 215 GLY A C 1
ATOM 1767 O O . GLY A 1 215 ? 3.465 -20.257 6.514 1.00 60.31 215 GLY A O 1
ATOM 1768 N N . GLU A 1 216 ? 4.007 -22.312 7.320 1.00 64.81 216 GLU A N 1
ATOM 1769 C CA . GLU A 1 216 ? 3.932 -23.109 6.068 1.00 64.81 216 GLU A CA 1
ATOM 1770 C C . GLU A 1 216 ? 2.665 -22.837 5.261 1.00 64.81 216 GLU A C 1
ATOM 1772 O O . GLU A 1 216 ? 2.669 -22.808 4.029 1.00 64.81 216 GLU A O 1
ATOM 1777 N N . GLU A 1 217 ? 1.576 -22.615 5.979 1.00 69.50 217 GLU A N 1
ATOM 1778 C CA . GLU A 1 217 ? 0.273 -22.303 5.432 1.00 69.50 217 GLU A CA 1
ATOM 1779 C C . GLU A 1 217 ? 0.226 -20.906 4.807 1.00 69.50 217 GLU A C 1
ATOM 1781 O O . GLU A 1 217 ? -0.226 -20.767 3.669 1.00 69.50 217 GLU A O 1
ATOM 1786 N N . LEU A 1 218 ? 0.782 -19.890 5.471 1.00 69.88 218 LEU A N 1
ATOM 1787 C CA . LEU A 1 218 ? 0.863 -18.537 4.920 1.00 69.88 218 LEU A CA 1
ATOM 1788 C C . LEU A 1 218 ? 1.674 -18.485 3.622 1.00 69.88 218 LEU A C 1
ATOM 1790 O O . LEU A 1 218 ? 1.273 -17.771 2.708 1.00 69.88 218 LEU A O 1
ATOM 1794 N N . GLN A 1 219 ? 2.742 -19.277 3.461 1.00 67.12 219 GLN A N 1
ATOM 1795 C CA . GLN A 1 219 ? 3.414 -19.366 2.152 1.00 67.12 219 GLN A CA 1
ATOM 1796 C C . GLN A 1 219 ? 2.552 -19.992 1.074 1.00 67.12 219 GLN A C 1
ATOM 1798 O O . GLN A 1 219 ? 2.602 -19.553 -0.074 1.00 67.12 219 GLN A O 1
ATOM 1803 N N . LYS A 1 220 ? 1.810 -21.052 1.402 1.00 72.44 220 LYS A N 1
ATOM 1804 C CA . LYS A 1 220 ? 0.913 -21.682 0.427 1.00 72.44 220 LYS A CA 1
ATOM 1805 C C . LYS A 1 220 ? -0.121 -20.665 -0.051 1.00 72.44 220 LYS A C 1
ATOM 1807 O O . LYS A 1 220 ? -0.326 -20.536 -1.256 1.00 72.44 220 LYS A O 1
ATOM 1812 N N . ILE A 1 221 ? -0.685 -19.887 0.871 1.00 76.19 221 ILE A N 1
ATOM 1813 C CA . ILE A 1 221 ? -1.641 -18.818 0.563 1.00 76.19 221 ILE A CA 1
ATOM 1814 C C . ILE A 1 221 ? -0.970 -17.700 -0.246 1.00 76.19 221 ILE A C 1
ATOM 1816 O O . ILE A 1 221 ? -1.479 -17.323 -1.303 1.00 76.19 221 ILE A O 1
ATOM 1820 N N . LEU A 1 222 ? 0.210 -17.234 0.174 1.00 73.44 222 LEU A N 1
ATOM 1821 C CA . LEU A 1 222 ? 1.016 -16.233 -0.531 1.00 73.44 222 LEU A CA 1
ATOM 1822 C C . LEU A 1 222 ? 1.308 -16.645 -1.979 1.00 73.44 222 LEU A C 1
ATOM 1824 O O . LEU A 1 222 ? 1.351 -15.797 -2.861 1.00 73.44 222 LEU A O 1
ATOM 1828 N N . ARG A 1 223 ? 1.490 -17.938 -2.248 1.00 80.25 223 ARG A N 1
ATOM 1829 C CA . ARG A 1 223 ? 1.793 -18.467 -3.587 1.00 80.25 223 ARG A CA 1
ATOM 1830 C C . ARG A 1 223 ? 0.558 -18.786 -4.424 1.00 80.25 223 ARG A C 1
ATOM 1832 O O . ARG A 1 223 ? 0.700 -19.043 -5.618 1.00 80.25 223 ARG A O 1
ATOM 1839 N N . SER A 1 224 ? -0.626 -18.789 -3.819 1.00 86.44 224 SER A N 1
ATOM 1840 C CA . SER A 1 224 ? -1.887 -19.050 -4.516 1.00 86.44 224 SER A CA 1
ATOM 1841 C C . SER A 1 224 ? -2.276 -17.895 -5.450 1.00 86.44 224 SER A C 1
ATOM 1843 O O . SER A 1 224 ? -1.661 -16.820 -5.426 1.00 86.44 224 SER A O 1
ATOM 1845 N N . ALA A 1 225 ? -3.287 -18.100 -6.299 1.00 90.56 225 ALA A N 1
ATOM 1846 C CA . ALA A 1 225 ? -3.830 -17.025 -7.128 1.00 90.56 225 ALA A CA 1
ATOM 1847 C C . ALA A 1 225 ? -4.357 -15.866 -6.257 1.00 90.56 225 ALA A C 1
ATOM 1849 O O . ALA A 1 225 ? -4.671 -16.044 -5.078 1.00 90.56 225 ALA A O 1
ATOM 1850 N N . VAL A 1 226 ? -4.388 -14.653 -6.813 1.00 88.62 226 VAL A N 1
ATOM 1851 C CA . VAL A 1 226 ? -4.841 -13.463 -6.068 1.00 88.62 226 VAL A CA 1
ATOM 1852 C C . VAL A 1 226 ? -6.330 -13.527 -5.721 1.00 88.62 226 VAL A C 1
ATOM 1854 O O . VAL A 1 226 ? -6.748 -12.947 -4.728 1.00 88.62 226 VAL A O 1
ATOM 1857 N N . ASP A 1 227 ? -7.116 -14.272 -6.500 1.00 92.31 227 ASP A N 1
ATOM 1858 C CA . ASP A 1 227 ? -8.569 -14.384 -6.381 1.00 92.31 227 ASP A CA 1
ATOM 1859 C C . ASP A 1 227 ? -9.068 -15.534 -5.500 1.00 92.31 227 ASP A C 1
ATOM 1861 O O . ASP A 1 227 ? -10.281 -15.681 -5.314 1.00 92.31 227 ASP A O 1
ATOM 1865 N N . THR A 1 228 ? -8.161 -16.299 -4.887 1.00 93.88 228 THR A N 1
ATOM 1866 C CA . THR A 1 228 ? -8.538 -17.352 -3.936 1.00 93.88 228 THR A CA 1
ATOM 1867 C C . THR A 1 228 ? -9.170 -16.765 -2.672 1.00 93.88 228 THR A C 1
ATOM 1869 O O . THR A 1 228 ? -8.853 -15.653 -2.233 1.00 93.88 228 THR A O 1
ATOM 1872 N N . ALA A 1 229 ? -10.092 -17.518 -2.070 1.00 91.94 229 ALA A N 1
ATOM 1873 C CA . ALA A 1 229 ? -10.769 -17.100 -0.845 1.00 91.94 229 ALA A CA 1
ATOM 1874 C C . ALA A 1 229 ? -9.776 -16.944 0.316 1.00 91.94 229 ALA A C 1
ATOM 1876 O O . ALA A 1 229 ? -9.859 -15.983 1.079 1.00 91.94 229 ALA A O 1
ATOM 1877 N N . GLU A 1 230 ? -8.794 -17.838 0.410 1.00 89.56 230 GLU A N 1
ATOM 1878 C CA . GLU A 1 230 ? -7.772 -17.829 1.450 1.00 89.56 230 GLU A CA 1
ATOM 1879 C C . GLU A 1 230 ? -6.888 -16.588 1.362 1.00 89.56 230 GLU A C 1
ATOM 1881 O O . GLU A 1 230 ? -6.612 -15.963 2.385 1.00 89.56 230 GLU A O 1
ATOM 1886 N N . ASN A 1 231 ? -6.482 -16.202 0.151 1.00 86.94 231 ASN A N 1
ATOM 1887 C CA . ASN A 1 231 ? -5.651 -15.023 -0.069 1.00 86.94 231 ASN A CA 1
ATOM 1888 C C . ASN A 1 231 ? -6.390 -13.743 0.322 1.00 86.94 231 ASN A C 1
ATOM 1890 O O . ASN A 1 231 ? -5.880 -12.950 1.117 1.00 86.94 231 ASN A O 1
ATOM 1894 N N . LYS A 1 232 ? -7.630 -13.589 -0.156 1.00 95.12 232 LYS A N 1
ATOM 1895 C CA . LYS A 1 232 ? -8.484 -12.460 0.224 1.00 95.12 232 LYS A CA 1
ATOM 1896 C C . LYS A 1 232 ? -8.707 -12.414 1.734 1.00 95.12 232 LYS A C 1
ATOM 1898 O O . LYS A 1 232 ? -8.526 -11.366 2.345 1.00 95.12 232 LYS A O 1
ATOM 1903 N N . GLY A 1 233 ? -9.056 -13.539 2.352 1.00 93.94 233 GLY A N 1
ATOM 1904 C CA . GLY A 1 233 ? -9.361 -13.572 3.777 1.00 93.94 233 GLY A CA 1
ATOM 1905 C C . GLY A 1 233 ? -8.151 -13.314 4.680 1.00 93.94 233 GLY A C 1
ATOM 1906 O O . GLY A 1 233 ? -8.306 -12.630 5.687 1.00 93.94 233 GLY A O 1
ATOM 1907 N N . VAL A 1 234 ? -6.936 -13.730 4.295 1.00 88.88 234 VAL A N 1
ATOM 1908 C CA . VAL A 1 234 ? -5.710 -13.345 5.021 1.00 88.88 234 VAL A CA 1
ATOM 1909 C C . VAL A 1 234 ? -5.492 -11.832 4.959 1.00 88.88 234 VAL A C 1
ATOM 1911 O O . VAL A 1 234 ? -5.262 -11.209 5.994 1.00 88.88 234 VAL A O 1
ATOM 1914 N N . GLN A 1 235 ? -5.622 -11.216 3.781 1.00 87.94 235 GLN A N 1
ATOM 1915 C CA . GLN A 1 235 ? -5.501 -9.758 3.652 1.00 87.94 235 GLN A CA 1
ATOM 1916 C C . GLN A 1 235 ? -6.577 -9.021 4.467 1.00 87.94 235 GLN A C 1
ATOM 1918 O O . GLN A 1 235 ? -6.276 -8.022 5.124 1.00 87.94 235 GLN A O 1
ATOM 1923 N N . ILE A 1 236 ? -7.811 -9.536 4.489 1.00 96.69 236 ILE A N 1
ATOM 1924 C CA . ILE A 1 236 ? -8.915 -9.010 5.306 1.00 96.69 236 ILE A CA 1
ATOM 1925 C C . ILE A 1 236 ? -8.590 -9.121 6.801 1.00 96.69 236 ILE A C 1
ATOM 1927 O O . ILE A 1 236 ? -8.783 -8.157 7.541 1.00 96.69 236 ILE A O 1
ATOM 1931 N N . ALA A 1 237 ? -8.046 -10.254 7.249 1.00 92.06 237 ALA A N 1
ATOM 1932 C CA . ALA A 1 237 ? -7.662 -10.470 8.640 1.00 92.06 237 ALA A CA 1
ATOM 1933 C C . ALA A 1 237 ? -6.564 -9.499 9.096 1.00 92.06 237 ALA A C 1
ATOM 1935 O O . ALA A 1 237 ? -6.709 -8.840 10.129 1.00 92.06 237 ALA A O 1
ATOM 1936 N N . VAL A 1 238 ? -5.502 -9.348 8.297 1.00 85.19 238 VAL A N 1
ATOM 1937 C CA . VAL A 1 238 ? -4.431 -8.376 8.573 1.00 85.19 238 VAL A CA 1
ATOM 1938 C C . VAL A 1 238 ? -4.992 -6.958 8.619 1.00 85.19 238 VAL A C 1
ATOM 1940 O O . VAL A 1 238 ? -4.692 -6.212 9.551 1.00 85.19 238 VAL A O 1
ATOM 1943 N N . SER A 1 239 ? -5.848 -6.602 7.659 1.00 89.25 239 SER A N 1
ATOM 1944 C CA . SER A 1 239 ? -6.487 -5.284 7.596 1.00 89.25 239 SER A CA 1
ATOM 1945 C C . SER A 1 239 ? -7.355 -5.010 8.825 1.00 89.25 239 SER A C 1
ATOM 1947 O O . SER A 1 239 ? -7.278 -3.922 9.392 1.00 89.25 239 SER A O 1
ATOM 1949 N N . GLY A 1 240 ? -8.111 -6.002 9.306 1.00 95.69 240 GLY A N 1
ATOM 1950 C CA . GLY A 1 240 ? -8.884 -5.901 10.545 1.00 95.69 240 GLY A CA 1
ATOM 1951 C C . GLY A 1 240 ? -8.006 -5.583 11.757 1.00 95.69 240 GLY A C 1
ATOM 1952 O O . GLY A 1 240 ? -8.279 -4.625 12.481 1.00 95.69 240 GLY A O 1
ATOM 1953 N N . GLY A 1 241 ? -6.905 -6.319 11.937 1.00 88.50 241 GLY A N 1
ATOM 1954 C CA . GLY A 1 241 ? -5.957 -6.063 13.025 1.00 88.50 241 GLY A CA 1
ATOM 1955 C C . GLY A 1 241 ? -5.277 -4.693 12.924 1.00 88.50 241 GLY A C 1
ATOM 1956 O O . GLY A 1 241 ? -5.103 -4.006 13.933 1.00 88.50 241 GLY A O 1
ATOM 1957 N N . VAL A 1 242 ? -4.941 -4.258 11.708 1.00 85.88 242 VAL A N 1
ATOM 1958 C CA . VAL A 1 242 ? -4.382 -2.926 11.434 1.00 85.88 242 VAL A CA 1
ATOM 1959 C C . VAL A 1 242 ? -5.372 -1.815 11.789 1.00 85.88 242 VAL A C 1
ATOM 1961 O O . VAL A 1 242 ? -4.998 -0.867 12.478 1.00 85.88 242 VAL A O 1
ATOM 1964 N N . VAL A 1 243 ? -6.635 -1.936 11.378 1.00 91.44 243 VAL A N 1
ATOM 1965 C CA . VAL A 1 243 ? -7.677 -0.932 11.645 1.00 91.44 243 VAL A CA 1
ATOM 1966 C C . VAL A 1 243 ? -7.967 -0.820 13.140 1.00 91.44 243 VAL A C 1
ATOM 1968 O O . VAL A 1 243 ? -8.042 0.293 13.661 1.00 91.44 243 VAL A O 1
ATOM 1971 N N . VAL A 1 244 ? -8.057 -1.948 13.851 1.00 96.31 244 VAL A N 1
ATOM 1972 C CA . VAL A 1 244 ? -8.174 -1.951 15.319 1.00 96.31 244 VAL A CA 1
ATOM 1973 C C . VAL A 1 244 ? -7.002 -1.206 15.951 1.00 96.31 244 VAL A C 1
ATOM 1975 O O . VAL A 1 244 ? -7.202 -0.319 16.777 1.00 96.31 244 VAL A O 1
ATOM 1978 N N . SER A 1 245 ? -5.779 -1.517 15.526 1.00 88.62 245 SER A N 1
ATOM 1979 C CA . SER A 1 245 ? -4.564 -0.897 16.066 1.00 88.62 245 SER A CA 1
ATOM 1980 C C . SER A 1 245 ? -4.510 0.611 15.801 1.00 88.62 245 SER A C 1
ATOM 1982 O O . SER A 1 245 ? -4.116 1.392 16.668 1.00 88.62 245 SER A O 1
ATOM 1984 N N . ALA A 1 246 ? -4.963 1.032 14.620 1.00 86.75 246 ALA A N 1
ATOM 1985 C CA . ALA A 1 246 ? -5.077 2.432 14.240 1.00 86.75 246 ALA A CA 1
ATOM 1986 C C . ALA A 1 246 ? -6.097 3.174 15.112 1.00 86.75 246 ALA A C 1
ATOM 1988 O O . ALA A 1 246 ? -5.797 4.242 15.642 1.00 86.75 246 ALA A O 1
ATOM 1989 N N . LYS A 1 247 ? -7.283 2.591 15.325 1.00 91.19 247 LYS A N 1
ATOM 1990 C CA . LYS A 1 247 ? -8.320 3.183 16.182 1.00 91.19 247 LYS A CA 1
ATOM 1991 C C . LYS A 1 247 ? -7.940 3.205 17.664 1.00 91.19 247 LYS A C 1
ATOM 1993 O O . LYS A 1 247 ? -8.378 4.095 18.383 1.00 91.19 247 LYS A O 1
ATOM 1998 N N . LYS A 1 248 ? -7.086 2.281 18.115 1.00 93.62 248 LYS A N 1
ATOM 1999 C CA . LYS A 1 248 ? -6.474 2.299 19.456 1.00 93.62 248 LYS A CA 1
ATOM 2000 C C . LYS A 1 248 ? -5.379 3.366 19.617 1.00 93.62 248 LYS A C 1
ATOM 2002 O O . LYS A 1 248 ? -4.835 3.504 20.709 1.00 93.62 248 LYS A O 1
ATOM 2007 N N . GLY A 1 249 ? -5.034 4.104 18.556 1.00 88.00 249 GLY A N 1
ATOM 2008 C CA . GLY A 1 249 ? -3.991 5.134 18.579 1.00 88.00 249 GLY A CA 1
ATOM 2009 C C . GLY A 1 249 ? -2.567 4.575 18.629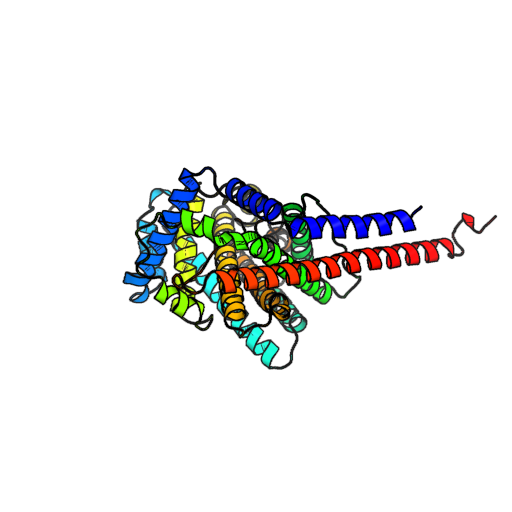 1.00 88.00 249 GLY A C 1
ATOM 2010 O O . GLY A 1 249 ? -1.626 5.296 18.966 1.00 88.00 249 GLY A O 1
ATOM 2011 N N . TRP A 1 250 ? -2.389 3.286 18.322 1.00 85.69 250 TRP A N 1
ATOM 2012 C CA . TRP A 1 250 ? -1.064 2.666 18.300 1.00 85.69 250 TRP A CA 1
ATOM 2013 C C . TRP A 1 250 ? -0.306 2.963 17.014 1.00 85.69 250 TRP A C 1
ATOM 2015 O O . TRP A 1 250 ? 0.923 3.038 17.029 1.00 85.69 250 TRP A O 1
ATOM 2025 N N . ILE A 1 251 ? -1.040 3.176 15.921 1.00 80.06 251 ILE A N 1
ATOM 2026 C CA . ILE A 1 251 ? -0.471 3.791 14.734 1.00 80.06 251 ILE A CA 1
ATOM 2027 C C . ILE A 1 251 ? -0.692 5.297 14.782 1.00 80.06 251 ILE A C 1
ATOM 2029 O O . ILE A 1 251 ? -1.823 5.786 14.842 1.00 80.06 251 ILE A O 1
ATOM 2033 N N . LYS A 1 252 ? 0.430 6.005 14.750 1.00 74.06 252 LYS A N 1
ATOM 2034 C CA . LYS A 1 252 ? 0.539 7.448 14.781 1.00 74.06 252 LYS A CA 1
ATOM 2035 C C . LYS A 1 252 ? -0.219 8.058 13.611 1.00 74.06 252 LYS A C 1
ATOM 2037 O O . LYS A 1 252 ? -0.106 7.607 12.474 1.00 74.06 252 LYS A O 1
ATOM 2042 N N . ASP A 1 253 ? -1.012 9.078 13.924 1.00 75.12 253 ASP A N 1
ATOM 2043 C CA . ASP A 1 253 ? -1.722 9.920 12.961 1.00 75.12 253 ASP A CA 1
ATOM 2044 C C . ASP A 1 253 ? -2.632 9.163 11.972 1.00 75.12 253 ASP A C 1
ATOM 2046 O O . ASP A 1 253 ? -3.114 9.745 11.000 1.00 75.12 253 ASP A O 1
ATOM 2050 N N . ALA A 1 254 ? -2.952 7.892 12.253 1.00 70.94 254 ALA A N 1
ATOM 2051 C CA . ALA A 1 254 ? -3.720 7.025 11.364 1.00 70.94 254 ALA A CA 1
ATOM 2052 C C . ALA A 1 254 ? -5.053 7.644 10.937 1.00 70.94 254 ALA A C 1
ATOM 2054 O O . ALA A 1 254 ? -5.437 7.559 9.779 1.00 70.94 254 ALA A O 1
ATOM 2055 N N . PHE A 1 255 ? -5.746 8.294 11.872 1.00 71.94 255 PHE A N 1
ATOM 2056 C CA . PHE A 1 255 ? -7.007 9.002 11.648 1.00 71.94 255 PHE A CA 1
ATOM 2057 C C . PHE A 1 255 ? -6.862 10.517 11.882 1.00 71.94 255 PHE A C 1
ATOM 2059 O O . PHE A 1 255 ? -7.843 11.196 12.177 1.00 71.94 255 PHE A O 1
ATOM 2066 N N . ALA A 1 256 ? -5.650 11.069 11.767 1.00 69.06 256 ALA A N 1
ATOM 2067 C CA . ALA A 1 256 ? -5.442 12.513 11.837 1.00 69.06 256 ALA A CA 1
ATOM 2068 C C . ALA A 1 256 ? -5.878 13.211 10.533 1.00 69.06 256 ALA A C 1
ATOM 2070 O O . ALA A 1 256 ? -5.920 12.607 9.456 1.00 69.06 256 ALA A O 1
ATOM 2071 N N . GLY A 1 257 ? -6.203 14.505 10.631 1.00 65.56 257 GLY A N 1
ATOM 2072 C CA . GLY A 1 257 ? -6.522 15.358 9.476 1.00 65.56 257 GLY A CA 1
ATOM 2073 C C . GLY A 1 257 ? -7.869 15.076 8.799 1.00 65.56 257 GLY A C 1
ATOM 2074 O O . GLY A 1 257 ? -8.083 15.490 7.656 1.00 65.56 257 GLY A O 1
ATOM 2075 N N . LEU A 1 258 ? -8.780 14.360 9.471 1.00 69.88 258 LEU A N 1
ATOM 2076 C CA . LEU A 1 258 ? -10.110 14.063 8.931 1.00 69.88 258 LEU A CA 1
ATOM 2077 C C . LEU A 1 258 ? -10.999 15.305 8.821 1.00 69.88 258 LEU A C 1
ATOM 2079 O O . LEU A 1 258 ? -11.907 15.306 7.999 1.00 69.88 258 LEU A O 1
ATOM 2083 N N . ASP A 1 259 ? -10.713 16.380 9.555 1.00 62.22 259 ASP A N 1
ATOM 2084 C CA . ASP A 1 259 ? -11.493 17.625 9.599 1.00 62.22 259 ASP A CA 1
ATOM 2085 C C . ASP A 1 259 ? -11.745 18.241 8.210 1.00 62.22 259 ASP A C 1
ATOM 2087 O O . ASP A 1 259 ? -12.807 18.809 7.937 1.00 62.22 259 ASP A O 1
ATOM 2091 N N . LYS A 1 260 ? -10.784 18.098 7.292 1.00 62.34 260 LYS A N 1
ATOM 2092 C CA . LYS A 1 260 ? -10.919 18.567 5.907 1.00 62.34 260 LYS A CA 1
ATOM 2093 C C . LYS A 1 260 ? -11.832 17.659 5.077 1.00 62.34 260 LYS A C 1
ATOM 2095 O O . LYS A 1 260 ? -12.609 18.165 4.272 1.00 62.34 260 LYS A O 1
ATOM 2100 N N . LEU A 1 261 ? -11.767 16.343 5.290 1.00 59.59 261 LEU A N 1
ATOM 2101 C CA . LEU A 1 261 ? -12.612 15.351 4.611 1.00 59.59 261 LEU A CA 1
ATOM 2102 C C . LEU A 1 261 ? -14.044 15.359 5.151 1.00 59.59 261 LEU A C 1
ATOM 2104 O O . LEU A 1 261 ? -14.996 15.218 4.388 1.00 59.59 261 LEU A O 1
ATOM 2108 N N . GLU A 1 262 ? -14.211 15.587 6.451 1.00 64.81 262 GLU A N 1
ATOM 2109 C CA . GLU A 1 262 ? -15.507 15.661 7.125 1.00 64.81 262 GLU A CA 1
ATOM 2110 C C . GLU A 1 262 ? -16.434 16.696 6.492 1.00 64.81 262 GLU A C 1
ATOM 2112 O O . GLU A 1 262 ? -17.626 16.443 6.327 1.00 64.81 262 GLU A O 1
ATOM 2117 N N . LYS A 1 263 ? -15.883 17.834 6.057 1.00 62.38 263 LYS A N 1
ATOM 2118 C CA . LYS A 1 263 ? -16.638 18.890 5.365 1.00 62.38 263 LYS A CA 1
ATOM 2119 C C . LYS A 1 263 ? -17.222 18.436 4.022 1.00 62.38 263 LYS A C 1
ATOM 2121 O O . LYS A 1 263 ? -18.175 19.049 3.541 1.00 62.38 263 LYS A O 1
ATOM 2126 N N . VAL A 1 264 ? -16.661 17.387 3.418 1.00 56.66 264 VAL A N 1
ATOM 2127 C CA . VAL A 1 264 ? -17.036 16.895 2.085 1.00 56.66 264 VAL A CA 1
ATOM 2128 C C . VAL A 1 264 ? -17.891 15.630 2.162 1.00 56.66 264 VAL A C 1
ATOM 2130 O O . VAL A 1 264 ? -18.936 15.559 1.513 1.00 56.66 264 VAL A O 1
ATOM 2133 N N . VAL A 1 265 ? -17.471 14.647 2.962 1.00 60.91 265 VAL A N 1
ATOM 2134 C CA . VAL A 1 265 ? -18.086 13.304 3.023 1.00 60.91 265 VAL A CA 1
ATOM 2135 C C . VAL A 1 265 ? -18.711 12.968 4.382 1.00 60.91 265 VAL A C 1
ATOM 2137 O O . VAL A 1 265 ? -19.246 11.875 4.568 1.00 60.91 265 VAL A O 1
ATOM 2140 N N . GLY A 1 266 ? -18.670 13.901 5.337 1.00 68.06 266 GLY A N 1
ATOM 2141 C CA . GLY A 1 266 ? -19.102 13.681 6.716 1.00 68.06 266 GLY A CA 1
ATOM 2142 C C . GLY A 1 266 ? -18.120 12.827 7.525 1.00 68.06 266 GLY A C 1
ATOM 2143 O O . GLY A 1 266 ? -17.232 12.177 6.978 1.00 68.06 266 GLY A O 1
ATOM 2144 N N . LYS A 1 267 ? -18.306 12.805 8.850 1.00 78.69 267 LYS A N 1
ATOM 2145 C CA . LYS A 1 267 ? -17.475 12.046 9.806 1.00 78.69 267 LYS A CA 1
ATOM 2146 C C . LYS A 1 267 ? -17.410 10.551 9.505 1.00 78.69 267 LYS A C 1
ATOM 2148 O O . LYS A 1 267 ? -16.333 9.977 9.430 1.00 78.69 267 LYS A O 1
ATOM 2153 N N . ALA A 1 268 ? -18.556 9.922 9.256 1.00 78.75 268 ALA A N 1
ATOM 2154 C CA . ALA A 1 268 ? -18.573 8.509 8.889 1.00 78.75 268 ALA A CA 1
ATOM 2155 C C . ALA A 1 268 ? -17.822 8.262 7.565 1.00 78.75 268 ALA A C 1
ATOM 2157 O O . ALA A 1 268 ? -17.031 7.332 7.467 1.00 78.75 268 ALA A O 1
ATOM 2158 N N . GLY A 1 269 ? -18.018 9.117 6.553 1.00 74.19 269 GLY A N 1
ATOM 2159 C CA . GLY A 1 269 ? -17.330 8.984 5.266 1.00 74.19 269 GLY A CA 1
ATOM 2160 C C . GLY A 1 269 ? -15.813 9.169 5.368 1.00 74.19 269 GLY A C 1
ATOM 2161 O O . GLY A 1 269 ? -15.068 8.432 4.725 1.00 74.19 269 GLY A O 1
ATOM 2162 N N . SER A 1 270 ? -15.343 10.103 6.201 1.00 73.81 270 SER A N 1
ATOM 2163 C CA . SER A 1 270 ? -13.911 10.364 6.385 1.00 73.81 270 SER A CA 1
ATOM 2164 C C . SER A 1 270 ? -13.208 9.197 7.089 1.00 73.81 270 SER A C 1
ATOM 2166 O O . SER A 1 270 ? -12.136 8.774 6.652 1.00 73.81 270 SER A O 1
ATOM 2168 N N . VAL A 1 271 ? -13.844 8.605 8.106 1.00 82.25 271 VAL A N 1
ATOM 2169 C CA . VAL A 1 271 ? -13.342 7.402 8.788 1.00 82.25 271 VAL A CA 1
ATOM 2170 C C . VAL A 1 271 ? -13.276 6.212 7.831 1.00 82.25 271 VAL A C 1
ATOM 2172 O O . VAL A 1 271 ? -12.235 5.560 7.748 1.00 82.25 271 VAL A O 1
ATOM 2175 N N . LEU A 1 272 ? -14.340 5.942 7.066 1.00 84.38 272 LEU A N 1
ATOM 2176 C CA . LEU A 1 272 ? -14.353 4.822 6.116 1.00 84.38 272 LEU A CA 1
ATOM 2177 C C . LEU A 1 272 ? -13.332 5.003 4.989 1.00 84.38 272 LEU A C 1
ATOM 2179 O O . LEU A 1 272 ? -12.662 4.039 4.623 1.00 84.38 272 LEU A O 1
ATOM 2183 N N . SER A 1 273 ? -13.146 6.231 4.496 1.00 76.56 273 SER A N 1
ATOM 2184 C CA . SER A 1 273 ? -12.077 6.530 3.535 1.00 76.56 273 SER A CA 1
ATOM 2185 C C . SER A 1 273 ? -10.709 6.174 4.107 1.00 76.56 273 SER A C 1
ATOM 2187 O O . SER A 1 273 ? -9.868 5.636 3.392 1.00 76.56 273 SER A O 1
ATOM 2189 N N . ARG A 1 274 ? -10.471 6.436 5.396 1.00 80.88 274 ARG A N 1
ATOM 2190 C CA . ARG A 1 274 ? -9.197 6.076 6.010 1.00 80.88 274 ARG A CA 1
ATOM 2191 C C . ARG A 1 274 ? -9.053 4.569 6.198 1.00 80.88 274 ARG A C 1
ATOM 2193 O O . ARG A 1 274 ? -7.995 4.032 5.901 1.00 80.88 274 ARG A O 1
ATOM 2200 N N . VAL A 1 275 ? -10.108 3.870 6.620 1.00 86.06 275 VAL A N 1
ATOM 2201 C CA . VAL A 1 275 ? -10.131 2.394 6.697 1.00 86.06 275 VAL A CA 1
ATOM 2202 C C . VAL A 1 275 ? -9.760 1.762 5.350 1.00 86.06 275 VAL A C 1
ATOM 2204 O O . VAL A 1 275 ? -8.981 0.806 5.303 1.00 86.06 275 VAL A O 1
ATOM 2207 N N . GLN A 1 276 ? -10.280 2.311 4.254 1.00 84.38 276 GLN A N 1
ATOM 2208 C CA . GLN A 1 276 ? -9.935 1.889 2.901 1.00 84.38 276 GLN A CA 1
ATOM 2209 C C . GLN A 1 276 ? -8.440 2.095 2.606 1.00 84.38 276 GLN A C 1
ATOM 2211 O O . GLN A 1 276 ? -7.789 1.166 2.128 1.00 84.38 276 GLN A O 1
ATOM 2216 N N . ASP A 1 277 ? -7.875 3.262 2.928 1.00 74.94 277 ASP A N 1
ATOM 2217 C CA . ASP A 1 277 ? -6.444 3.537 2.724 1.00 74.94 277 ASP A CA 1
ATOM 2218 C C . ASP A 1 277 ? -5.553 2.545 3.487 1.00 74.94 277 ASP A C 1
ATOM 2220 O O . ASP A 1 277 ? -4.585 2.020 2.932 1.00 74.94 277 ASP A O 1
ATOM 2224 N N . LEU A 1 278 ? -5.913 2.232 4.738 1.00 78.62 278 LEU A N 1
ATOM 2225 C CA . LEU A 1 278 ? -5.217 1.229 5.552 1.00 78.62 278 LEU A CA 1
ATOM 2226 C C . LEU A 1 278 ? -5.261 -0.154 4.902 1.00 78.62 278 LEU A C 1
ATOM 2228 O O . LEU A 1 278 ? -4.245 -0.843 4.818 1.00 78.62 278 LEU A O 1
ATOM 2232 N N . THR A 1 279 ? -6.432 -0.534 4.397 1.00 82.75 279 THR A N 1
ATOM 2233 C CA . THR A 1 279 ? -6.650 -1.820 3.725 1.00 82.75 279 THR A CA 1
ATOM 2234 C C . THR A 1 279 ? -5.825 -1.923 2.440 1.00 82.75 279 THR A C 1
ATOM 2236 O O . THR A 1 279 ? -5.172 -2.937 2.193 1.00 82.75 279 THR A O 1
ATOM 2239 N N . LEU A 1 280 ? -5.782 -0.858 1.633 1.00 79.50 280 LEU A N 1
ATOM 2240 C CA . LEU A 1 280 ? -4.957 -0.810 0.424 1.00 79.50 280 LEU A CA 1
ATOM 2241 C C . LEU A 1 280 ? -3.453 -0.806 0.742 1.00 79.50 280 LEU A C 1
ATOM 2243 O O . LEU A 1 280 ? -2.676 -1.342 -0.047 1.00 79.50 280 LEU A O 1
ATOM 2247 N N . SER A 1 281 ? -3.034 -0.244 1.881 1.00 74.62 281 SER A N 1
ATOM 2248 C CA . SER A 1 281 ? -1.644 -0.330 2.354 1.00 74.62 281 SER A CA 1
ATOM 2249 C C . SER A 1 281 ? -1.259 -1.771 2.699 1.00 74.62 281 SER A C 1
ATOM 2251 O O . SER A 1 281 ? -0.226 -2.263 2.243 1.00 74.62 281 SER A O 1
ATOM 2253 N N . VAL A 1 282 ? -2.134 -2.488 3.416 1.00 76.19 282 VAL A N 1
ATOM 2254 C CA . VAL A 1 282 ? -1.951 -3.917 3.718 1.00 76.19 282 VAL A CA 1
ATOM 2255 C C . VAL A 1 282 ? -1.851 -4.742 2.439 1.00 76.19 282 VAL A C 1
ATOM 2257 O O . VAL A 1 282 ? -0.935 -5.552 2.307 1.00 76.19 282 VAL A O 1
ATOM 2260 N N . ALA A 1 283 ? -2.744 -4.515 1.475 1.00 78.06 283 ALA A N 1
ATOM 2261 C CA . ALA A 1 283 ? -2.707 -5.227 0.202 1.00 78.06 283 ALA A CA 1
ATOM 2262 C C . ALA A 1 283 ? -1.429 -4.928 -0.601 1.00 78.06 283 ALA A C 1
ATOM 2264 O O . ALA A 1 283 ? -0.864 -5.829 -1.219 1.00 78.06 283 ALA A O 1
ATOM 2265 N N . ASN A 1 284 ? -0.943 -3.682 -0.566 1.00 75.19 284 ASN A N 1
ATOM 2266 C CA . ASN A 1 284 ? 0.318 -3.296 -1.200 1.00 75.19 284 ASN A CA 1
ATOM 2267 C C . ASN A 1 284 ? 1.507 -4.032 -0.577 1.00 75.19 284 ASN A C 1
ATOM 2269 O O . ASN A 1 284 ? 2.310 -4.614 -1.306 1.00 75.19 284 ASN A O 1
ATOM 2273 N N . GLY A 1 285 ? 1.556 -4.066 0.759 1.00 70.88 285 GLY A N 1
ATOM 2274 C CA . GLY A 1 285 ? 2.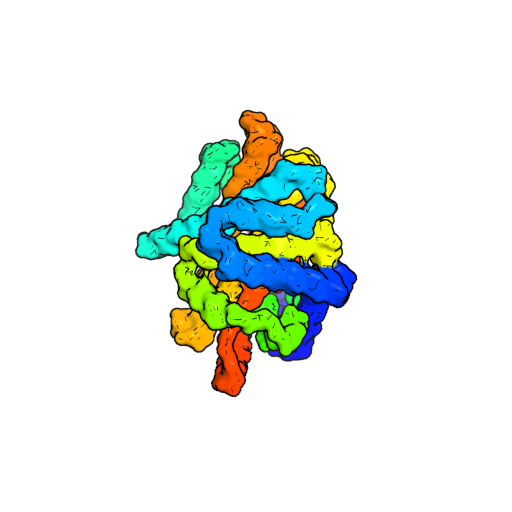536 -4.839 1.511 1.00 70.88 285 GLY A CA 1
ATOM 2275 C C . GLY A 1 285 ? 2.494 -6.320 1.146 1.00 70.88 285 GLY A C 1
ATOM 2276 O O . GLY A 1 285 ? 3.540 -6.883 0.836 1.00 70.88 285 GLY A O 1
ATOM 2277 N N . TRP A 1 286 ? 1.294 -6.913 1.107 1.00 73.38 286 TRP A N 1
ATOM 2278 C CA . TRP A 1 286 ? 1.056 -8.306 0.714 1.00 73.38 286 TRP A CA 1
ATOM 2279 C C . TRP A 1 286 ? 1.575 -8.625 -0.702 1.00 73.38 286 TRP A C 1
ATOM 2281 O O . TRP A 1 286 ? 2.225 -9.650 -0.922 1.00 73.38 286 TRP A O 1
ATOM 2291 N N . ASP A 1 287 ? 1.324 -7.738 -1.666 1.00 79.12 287 ASP A N 1
ATOM 2292 C CA . ASP A 1 287 ? 1.804 -7.862 -3.046 1.00 79.12 287 ASP A CA 1
ATOM 2293 C C . ASP A 1 287 ? 3.335 -7.805 -3.148 1.00 79.12 287 ASP A C 1
ATOM 2295 O O . ASP A 1 287 ? 3.928 -8.619 -3.860 1.00 79.12 287 ASP A O 1
ATOM 2299 N N . ASP A 1 288 ? 3.993 -6.931 -2.379 1.00 72.75 288 ASP A N 1
ATOM 2300 C CA . ASP A 1 288 ? 5.458 -6.818 -2.386 1.00 72.75 288 ASP A CA 1
ATOM 2301 C C . ASP A 1 288 ? 6.128 -8.153 -2.037 1.00 72.75 288 ASP A C 1
ATOM 2303 O O . ASP A 1 288 ? 7.063 -8.594 -2.705 1.00 72.75 288 ASP A O 1
ATOM 2307 N N . ILE A 1 289 ? 5.601 -8.872 -1.052 1.00 70.56 289 ILE A N 1
ATOM 2308 C CA . ILE A 1 289 ? 6.160 -10.167 -0.634 1.00 70.56 289 ILE A CA 1
ATOM 2309 C C . ILE A 1 289 ? 5.935 -11.228 -1.692 1.00 70.56 289 ILE A C 1
ATOM 2311 O O . ILE A 1 289 ? 6.804 -12.068 -1.916 1.00 70.56 289 ILE A O 1
ATOM 2315 N N . ARG A 1 290 ? 4.772 -11.209 -2.353 1.00 76.94 290 ARG A N 1
ATOM 2316 C CA . ARG A 1 290 ? 4.499 -12.123 -3.465 1.00 76.94 290 ARG A CA 1
ATOM 2317 C C . ARG A 1 290 ? 5.504 -11.897 -4.587 1.00 76.94 290 ARG A C 1
ATOM 2319 O O . ARG A 1 290 ? 5.986 -12.868 -5.168 1.00 76.94 290 ARG A O 1
ATOM 2326 N N . LEU A 1 291 ? 5.832 -10.641 -4.891 1.00 73.69 291 LEU A N 1
ATOM 2327 C CA . LEU A 1 291 ? 6.857 -10.308 -5.878 1.00 73.69 291 LEU A CA 1
ATOM 2328 C C . LEU A 1 291 ? 8.228 -10.837 -5.449 1.00 73.69 291 LEU A C 1
ATOM 2330 O O . LEU A 1 291 ? 8.887 -11.491 -6.258 1.00 73.69 291 LEU A O 1
ATOM 2334 N N . PHE A 1 292 ? 8.625 -10.647 -4.188 1.00 70.50 292 PHE A N 1
ATOM 2335 C CA . PHE A 1 292 ? 9.893 -11.177 -3.676 1.00 70.50 292 PHE A CA 1
ATOM 2336 C C . PHE A 1 292 ? 9.953 -12.713 -3.709 1.00 70.50 292 PHE A C 1
ATOM 2338 O O . PHE A 1 292 ? 10.901 -13.249 -4.280 1.00 70.50 292 PHE A O 1
ATOM 2345 N N . ASP A 1 293 ? 8.920 -13.427 -3.239 1.00 69.00 293 ASP A N 1
ATOM 2346 C CA . ASP A 1 293 ? 8.848 -14.902 -3.325 1.00 69.00 293 ASP A CA 1
ATOM 2347 C C . ASP A 1 293 ? 8.977 -15.385 -4.778 1.00 69.00 293 ASP A C 1
ATOM 2349 O O . ASP A 1 293 ? 9.691 -16.350 -5.066 1.00 69.00 293 ASP A O 1
ATOM 2353 N N . ARG A 1 294 ? 8.331 -14.698 -5.732 1.00 78.44 294 ARG A N 1
ATOM 2354 C CA . ARG A 1 294 ? 8.439 -15.035 -7.161 1.00 78.44 294 ARG A CA 1
ATOM 2355 C C . ARG A 1 294 ? 9.852 -14.829 -7.705 1.00 78.44 294 ARG A C 1
ATOM 2357 O O . ARG A 1 294 ? 10.279 -15.631 -8.540 1.00 78.44 294 ARG A O 1
ATOM 2364 N N . VAL A 1 295 ? 10.571 -13.796 -7.264 1.00 72.06 295 VAL A N 1
ATOM 2365 C CA . VAL A 1 295 ? 11.965 -13.568 -7.678 1.00 72.06 295 VAL A CA 1
ATOM 2366 C C . VAL A 1 295 ? 12.903 -14.597 -7.062 1.00 72.06 295 VAL A C 1
ATOM 2368 O O . VAL A 1 295 ? 13.718 -15.173 -7.779 1.00 72.06 295 VAL A O 1
ATOM 2371 N N . GLU A 1 296 ? 12.765 -14.880 -5.767 1.00 67.88 296 GLU A N 1
ATOM 2372 C CA . GLU A 1 296 ? 13.575 -15.882 -5.058 1.00 67.88 296 GLU A CA 1
ATOM 2373 C C . GLU A 1 296 ? 13.476 -17.264 -5.700 1.00 67.88 296 GLU A C 1
ATOM 2375 O O . GLU A 1 296 ? 14.459 -17.996 -5.805 1.00 67.88 296 GLU A O 1
ATOM 2380 N N . ARG A 1 297 ? 12.289 -17.607 -6.196 1.00 76.06 297 ARG A N 1
ATOM 2381 C CA . ARG A 1 297 ? 12.040 -18.867 -6.901 1.00 76.06 297 ARG A CA 1
ATOM 2382 C C . ARG A 1 297 ? 12.490 -18.853 -8.364 1.00 76.06 297 ARG A C 1
ATOM 2384 O O . ARG A 1 297 ? 12.301 -19.851 -9.054 1.00 76.06 297 ARG A O 1
ATOM 2391 N N . GLY A 1 298 ? 13.021 -17.735 -8.861 1.00 75.06 298 GLY A N 1
ATOM 2392 C CA . GLY A 1 298 ? 13.419 -17.552 -10.259 1.00 75.06 298 GLY A CA 1
ATOM 2393 C C . GLY A 1 298 ? 12.249 -17.487 -11.247 1.00 75.06 298 GLY A C 1
ATOM 2394 O O . GLY A 1 298 ? 12.467 -17.539 -12.455 1.00 75.06 298 GLY A O 1
ATOM 2395 N N . VAL A 1 299 ? 11.010 -17.370 -10.756 1.00 85.06 299 VAL A N 1
ATOM 2396 C CA . VAL A 1 299 ? 9.790 -17.287 -11.580 1.00 85.06 299 VAL A CA 1
ATOM 2397 C C . VAL A 1 299 ? 9.614 -15.882 -12.161 1.00 85.06 299 VAL A C 1
ATOM 2399 O O . VAL A 1 299 ? 9.034 -15.722 -13.233 1.00 85.06 299 VAL A O 1
ATOM 2402 N N . LEU A 1 300 ? 10.112 -14.860 -11.463 1.00 83.44 300 LEU A N 1
ATOM 2403 C CA . LEU A 1 300 ? 10.138 -13.472 -11.914 1.00 83.44 300 LEU A CA 1
ATOM 2404 C C . LEU A 1 300 ? 11.588 -12.987 -11.970 1.00 83.44 300 LEU A C 1
ATOM 2406 O O . LEU A 1 300 ? 12.335 -13.137 -11.006 1.00 83.44 300 LEU A O 1
ATOM 2410 N N . LYS A 1 301 ? 12.011 -12.391 -13.087 1.00 82.12 301 LYS A N 1
ATOM 2411 C CA . LYS A 1 301 ? 13.343 -11.778 -13.152 1.00 82.12 301 LYS A CA 1
ATOM 2412 C C . LYS A 1 301 ? 13.332 -10.477 -12.359 1.00 82.12 301 LYS A C 1
ATOM 2414 O O . LYS A 1 301 ? 12.378 -9.712 -12.446 1.00 82.12 301 LYS A O 1
ATOM 2419 N N . ALA A 1 302 ? 14.435 -10.169 -11.678 1.00 69.56 302 ALA A N 1
ATOM 2420 C CA . ALA A 1 302 ? 14.585 -8.918 -10.928 1.00 69.56 302 ALA A CA 1
ATOM 2421 C C . ALA A 1 302 ? 14.310 -7.660 -11.782 1.00 69.56 302 ALA A C 1
ATOM 2423 O O . ALA A 1 302 ? 13.748 -6.687 -11.292 1.00 69.56 302 ALA A O 1
ATOM 2424 N N . ALA A 1 303 ? 14.655 -7.697 -13.075 1.00 74.25 303 ALA A N 1
ATOM 2425 C CA . ALA A 1 303 ? 14.405 -6.596 -14.007 1.00 74.25 303 ALA A CA 1
ATOM 2426 C C . ALA A 1 303 ? 12.912 -6.357 -14.306 1.00 74.25 303 ALA A C 1
ATOM 2428 O O . ALA A 1 303 ? 12.543 -5.247 -14.678 1.00 74.25 303 ALA A O 1
ATOM 2429 N N . ASP A 1 304 ? 12.061 -7.365 -14.108 1.00 83.88 304 ASP A N 1
ATOM 2430 C CA . ASP A 1 304 ? 10.634 -7.308 -14.439 1.00 83.88 304 ASP A CA 1
ATOM 2431 C C . ASP A 1 304 ? 9.766 -6.927 -13.221 1.00 83.88 304 ASP A C 1
ATOM 2433 O O . ASP A 1 304 ? 8.576 -6.652 -13.365 1.00 83.88 304 ASP A O 1
ATOM 2437 N N . VAL A 1 305 ? 10.350 -6.853 -12.016 1.00 75.62 305 VAL A N 1
ATOM 2438 C CA . VAL A 1 305 ? 9.630 -6.587 -10.753 1.00 75.62 305 VAL A CA 1
ATOM 2439 C C . VAL A 1 305 ? 8.906 -5.246 -10.781 1.00 75.62 305 VAL A C 1
ATOM 2441 O O . VAL A 1 305 ? 7.738 -5.172 -10.412 1.00 75.62 305 VAL A O 1
ATOM 2444 N N . ALA A 1 306 ? 9.560 -4.192 -11.274 1.00 73.69 306 ALA A N 1
ATOM 2445 C CA . ALA A 1 306 ? 8.944 -2.872 -11.385 1.00 73.69 306 ALA A CA 1
ATOM 2446 C C . ALA A 1 306 ? 7.734 -2.873 -12.333 1.00 73.69 306 ALA A C 1
ATOM 2448 O O . ALA A 1 306 ? 6.744 -2.191 -12.075 1.00 73.69 306 ALA A O 1
ATOM 2449 N N . ALA A 1 307 ? 7.797 -3.653 -13.416 1.00 81.25 307 ALA A N 1
ATOM 2450 C CA . ALA A 1 307 ? 6.698 -3.772 -14.366 1.00 81.25 307 ALA A CA 1
ATOM 2451 C C . ALA A 1 307 ? 5.516 -4.549 -13.770 1.00 81.25 307 ALA A C 1
ATOM 2453 O O . ALA A 1 307 ? 4.372 -4.140 -13.957 1.00 81.25 307 ALA A O 1
ATOM 2454 N N . GLU A 1 308 ? 5.771 -5.626 -13.021 1.00 84.06 308 GLU A N 1
ATOM 2455 C CA . GLU A 1 308 ? 4.721 -6.336 -12.278 1.00 84.06 308 GLU A CA 1
ATOM 2456 C C . GLU A 1 308 ? 4.106 -5.450 -11.187 1.00 84.06 308 GLU A C 1
ATOM 2458 O O . GLU A 1 308 ? 2.882 -5.346 -11.105 1.00 84.06 308 GLU A O 1
ATOM 2463 N N . LYS A 1 309 ? 4.927 -4.718 -10.424 1.00 82.38 309 LYS A N 1
ATOM 2464 C CA . LYS A 1 309 ? 4.435 -3.791 -9.398 1.00 82.38 309 LYS A CA 1
ATOM 2465 C C . LYS A 1 309 ? 3.597 -2.660 -9.986 1.00 82.38 309 LYS A C 1
ATOM 2467 O O . LYS A 1 309 ? 2.588 -2.273 -9.404 1.00 82.38 309 LYS A O 1
ATOM 2472 N N . ALA A 1 310 ? 3.957 -2.158 -11.166 1.00 78.62 310 ALA A N 1
ATOM 2473 C CA . ALA A 1 310 ? 3.163 -1.145 -11.855 1.00 78.62 310 ALA A CA 1
ATOM 2474 C C . ALA A 1 310 ? 1.735 -1.631 -12.167 1.00 78.62 310 ALA A C 1
ATOM 2476 O O . ALA A 1 310 ? 0.802 -0.833 -12.102 1.00 78.62 310 ALA A O 1
ATOM 2477 N N . LYS A 1 311 ? 1.535 -2.929 -12.448 1.00 85.56 311 LYS A N 1
ATOM 2478 C CA . LYS A 1 311 ? 0.186 -3.496 -12.622 1.00 85.56 311 LYS A CA 1
ATOM 2479 C C . LYS A 1 311 ? -0.616 -3.409 -11.325 1.00 85.56 311 LYS A C 1
ATOM 2481 O O . LYS A 1 311 ? -1.766 -2.975 -11.354 1.00 85.56 311 LYS A O 1
ATOM 2486 N N . PHE A 1 312 ? -0.002 -3.778 -10.199 1.00 84.44 312 PHE A N 1
ATOM 2487 C CA . PHE A 1 312 ? -0.634 -3.676 -8.886 1.00 84.44 312 PHE A CA 1
ATOM 2488 C C . PHE A 1 312 ? -1.011 -2.230 -8.556 1.00 84.44 312 PHE A C 1
ATOM 2490 O O . PHE A 1 312 ? -2.162 -1.969 -8.222 1.00 84.44 312 PHE A O 1
ATOM 2497 N N . VAL A 1 313 ? -0.075 -1.285 -8.714 1.00 80.12 313 VAL A N 1
ATOM 2498 C CA . VAL A 1 313 ? -0.312 0.142 -8.431 1.00 80.12 313 VAL A CA 1
ATOM 2499 C C . VAL A 1 313 ? -1.486 0.672 -9.253 1.00 80.12 313 VAL A C 1
ATOM 2501 O O . VAL A 1 313 ? -2.358 1.336 -8.707 1.00 80.12 313 VAL A O 1
ATOM 2504 N N . VAL A 1 314 ? -1.581 0.320 -10.539 1.00 79.69 314 VAL A N 1
ATOM 2505 C CA . VAL A 1 314 ? -2.719 0.731 -11.378 1.00 79.69 314 VAL A CA 1
ATOM 2506 C C . VAL A 1 314 ? -4.040 0.135 -10.883 1.00 79.69 314 VAL A C 1
ATOM 2508 O O . VAL A 1 314 ? -5.025 0.865 -10.761 1.00 79.69 314 VAL A O 1
ATOM 2511 N N . ALA A 1 315 ? -4.074 -1.159 -10.552 1.00 84.94 315 ALA A N 1
ATOM 2512 C CA . ALA A 1 315 ? -5.267 -1.790 -9.983 1.00 84.94 315 ALA A CA 1
ATOM 2513 C C . ALA A 1 315 ? -5.668 -1.158 -8.635 1.00 84.94 315 ALA A C 1
ATOM 2515 O O . ALA A 1 315 ? -6.853 -0.921 -8.389 1.00 84.94 315 ALA A O 1
ATOM 2516 N N . GLN A 1 316 ? -4.692 -0.826 -7.790 1.00 83.88 316 GLN A N 1
ATOM 2517 C CA . GLN A 1 316 ? -4.880 -0.138 -6.514 1.00 83.88 316 GLN A CA 1
ATOM 2518 C C . GLN A 1 316 ? -5.456 1.267 -6.707 1.00 83.88 316 GLN A C 1
ATOM 2520 O O . GLN A 1 316 ? -6.430 1.616 -6.041 1.00 83.88 316 GLN A O 1
ATOM 2525 N N . THR A 1 317 ? -4.909 2.061 -7.631 1.00 76.12 317 THR A N 1
ATOM 2526 C CA . THR A 1 317 ? -5.412 3.405 -7.946 1.00 76.12 317 THR A CA 1
ATOM 2527 C C . THR A 1 317 ? -6.862 3.355 -8.419 1.00 76.12 317 THR A C 1
ATOM 2529 O O . THR A 1 317 ? -7.693 4.092 -7.896 1.00 76.12 317 THR A O 1
ATOM 2532 N N . ILE A 1 318 ? -7.194 2.454 -9.349 1.00 79.56 318 ILE A N 1
ATOM 2533 C CA . ILE A 1 318 ? -8.568 2.295 -9.859 1.00 79.56 318 ILE A CA 1
ATOM 2534 C C . ILE A 1 318 ? -9.522 1.877 -8.738 1.00 79.56 318 ILE A C 1
ATOM 2536 O O . ILE A 1 318 ? -10.593 2.459 -8.591 1.00 79.56 318 ILE A O 1
ATOM 2540 N N . THR A 1 319 ? -9.105 0.931 -7.896 1.00 84.69 319 THR A N 1
ATOM 2541 C CA . THR A 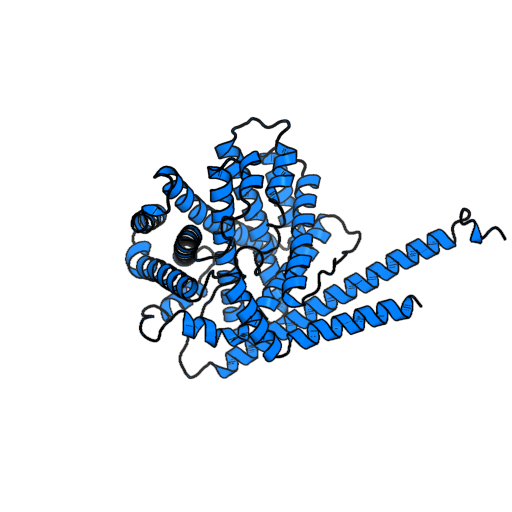1 319 ? -9.893 0.496 -6.733 1.00 84.69 319 THR A CA 1
ATOM 2542 C C . THR A 1 319 ? -10.150 1.644 -5.768 1.00 84.69 319 THR A C 1
ATOM 2544 O O . THR A 1 319 ? -11.253 1.771 -5.239 1.00 84.69 319 THR A O 1
ATOM 2547 N N . ASN A 1 320 ? -9.140 2.492 -5.548 1.00 76.62 320 ASN A N 1
ATOM 2548 C CA . ASN A 1 320 ? -9.274 3.647 -4.676 1.00 76.62 320 ASN A CA 1
ATOM 2549 C C . ASN A 1 320 ? -10.363 4.603 -5.188 1.00 76.62 320 ASN A C 1
ATOM 2551 O O . ASN A 1 320 ? -11.251 4.997 -4.431 1.00 76.62 320 ASN A O 1
ATOM 2555 N N . LEU A 1 321 ? -10.333 4.896 -6.490 1.00 71.56 321 LEU A N 1
ATOM 2556 C CA . LEU A 1 321 ? -11.317 5.751 -7.154 1.00 71.56 321 LEU A CA 1
ATOM 2557 C C . LEU A 1 321 ? -12.731 5.164 -7.091 1.00 71.56 321 LEU A C 1
ATOM 2559 O O . LEU A 1 321 ? -13.648 5.854 -6.651 1.00 71.56 321 LEU A O 1
ATOM 2563 N N . GLU A 1 322 ? -12.898 3.895 -7.473 1.00 74.50 322 GLU A N 1
ATOM 2564 C CA . GLU A 1 322 ? -14.189 3.192 -7.453 1.00 74.50 322 GLU A CA 1
ATOM 2565 C C . GLU A 1 322 ? -14.834 3.226 -6.057 1.00 74.50 322 GLU A C 1
ATOM 2567 O O . GLU A 1 322 ? -16.015 3.540 -5.916 1.00 74.50 322 GLU A O 1
ATOM 2572 N N . GLN A 1 323 ? -14.063 2.931 -5.008 1.00 74.94 323 GLN A N 1
ATOM 2573 C CA . GLN A 1 323 ? -14.580 2.877 -3.637 1.00 74.94 323 GLN A CA 1
ATOM 2574 C C . GLN A 1 323 ? -14.905 4.257 -3.068 1.00 74.94 323 GLN A C 1
ATOM 2576 O O . GLN A 1 323 ? -15.945 4.425 -2.433 1.00 74.94 323 GLN A O 1
ATOM 2581 N N . LYS A 1 324 ? -14.062 5.267 -3.307 1.00 70.88 324 LYS A N 1
ATOM 2582 C CA . LYS A 1 324 ? -14.351 6.626 -2.828 1.00 70.88 324 LYS A CA 1
ATOM 2583 C C . LYS A 1 324 ? -15.565 7.231 -3.534 1.00 70.88 324 LYS A C 1
ATOM 2585 O O . LYS A 1 324 ? -16.347 7.935 -2.893 1.00 70.88 324 LYS A O 1
ATOM 2590 N N . ALA A 1 325 ? -15.756 6.925 -4.817 1.00 67.38 325 ALA A N 1
ATOM 2591 C CA . ALA A 1 325 ? -16.951 7.320 -5.554 1.00 67.38 325 ALA A CA 1
ATOM 2592 C C . ALA A 1 325 ? -18.219 6.640 -4.990 1.00 67.38 325 ALA A C 1
ATOM 2594 O O . ALA A 1 325 ? -19.213 7.318 -4.718 1.00 67.38 325 ALA A O 1
ATOM 2595 N N . ASP A 1 326 ? -18.164 5.335 -4.707 1.00 68.19 326 ASP A N 1
ATOM 2596 C CA . ASP A 1 326 ? -19.260 4.575 -4.082 1.00 68.19 326 ASP A CA 1
ATOM 2597 C C . ASP A 1 326 ? -19.587 5.089 -2.662 1.00 68.19 326 ASP A C 1
ATOM 2599 O O . ASP A 1 326 ? -20.743 5.377 -2.341 1.00 68.19 326 ASP A O 1
ATOM 2603 N N . LEU A 1 327 ? -18.571 5.310 -1.816 1.00 64.00 327 LEU A N 1
ATOM 2604 C CA . LEU A 1 327 ? -18.731 5.897 -0.477 1.00 64.00 327 LEU A CA 1
ATOM 2605 C C . LEU A 1 327 ? -19.427 7.263 -0.529 1.00 64.00 327 LEU A C 1
ATOM 2607 O O . LEU A 1 327 ? -20.310 7.540 0.290 1.00 64.00 327 LEU A O 1
ATOM 2611 N N . PHE A 1 328 ? -19.067 8.102 -1.501 1.00 61.62 328 PHE A N 1
ATOM 2612 C CA . PHE A 1 328 ? -19.703 9.399 -1.702 1.00 61.62 328 PHE A CA 1
ATOM 2613 C C . PHE A 1 328 ? -21.190 9.255 -2.053 1.00 61.62 328 PHE A C 1
ATOM 2615 O O . PHE A 1 328 ? -22.026 9.902 -1.415 1.00 61.62 328 PHE A O 1
ATOM 2622 N N . LEU A 1 329 ? -21.537 8.389 -3.014 1.00 62.84 329 LEU A N 1
ATOM 2623 C CA . LEU A 1 329 ? -22.934 8.152 -3.398 1.00 62.84 329 LEU A CA 1
ATOM 2624 C C . LEU A 1 329 ? -23.769 7.638 -2.221 1.00 62.84 329 LEU A C 1
ATOM 2626 O O . LEU A 1 329 ? -24.867 8.145 -1.976 1.00 62.84 329 LEU A O 1
ATOM 2630 N N . ARG A 1 330 ? -23.235 6.680 -1.454 1.00 63.69 330 ARG A N 1
ATOM 2631 C CA . ARG A 1 330 ? -23.920 6.096 -0.290 1.00 63.69 330 ARG A CA 1
ATOM 2632 C C . ARG A 1 330 ? -24.235 7.126 0.795 1.00 63.69 330 ARG A C 1
ATOM 2634 O O . ARG A 1 330 ? -25.270 7.010 1.445 1.00 63.69 330 ARG A O 1
ATOM 2641 N N . LYS A 1 331 ? -23.358 8.113 1.019 1.00 61.91 331 LYS A N 1
ATOM 2642 C CA . LYS A 1 331 ? -23.525 9.103 2.101 1.00 61.91 331 LYS A CA 1
ATOM 2643 C C . LYS A 1 331 ? -24.261 10.374 1.669 1.00 61.91 331 LYS A C 1
ATOM 2645 O O . LYS A 1 331 ? -24.966 10.955 2.490 1.00 61.91 331 LYS A O 1
ATOM 2650 N N . ASN A 1 332 ? -24.135 10.800 0.412 1.00 55.59 332 ASN A N 1
ATOM 2651 C CA . ASN A 1 332 ? -24.681 12.082 -0.056 1.00 55.59 332 ASN A CA 1
ATOM 2652 C C . ASN A 1 332 ? -25.918 11.962 -0.970 1.00 55.59 332 ASN A C 1
ATOM 2654 O O . ASN A 1 332 ? -26.582 12.973 -1.224 1.00 55.59 332 ASN A O 1
ATOM 2658 N N . GLY A 1 333 ? -26.262 10.759 -1.444 1.00 54.38 333 GLY A N 1
ATOM 2659 C CA . GLY A 1 333 ? -27.364 10.542 -2.388 1.00 54.38 333 GLY A CA 1
ATOM 2660 C C . GLY A 1 333 ? -27.144 11.215 -3.756 1.00 54.38 333 GLY A C 1
ATOM 2661 O O . GLY A 1 333 ? -26.062 11.704 -4.067 1.00 54.38 333 GLY A O 1
ATOM 2662 N N . ALA A 1 334 ? -28.189 11.278 -4.590 1.00 46.53 334 ALA A N 1
ATOM 2663 C CA . ALA A 1 334 ? -28.119 11.725 -5.992 1.00 46.53 334 ALA A CA 1
ATOM 2664 C C . ALA A 1 334 ? -28.028 13.260 -6.218 1.00 46.53 334 ALA A C 1
ATOM 2666 O O . ALA A 1 334 ? -28.479 13.767 -7.247 1.00 46.53 334 AL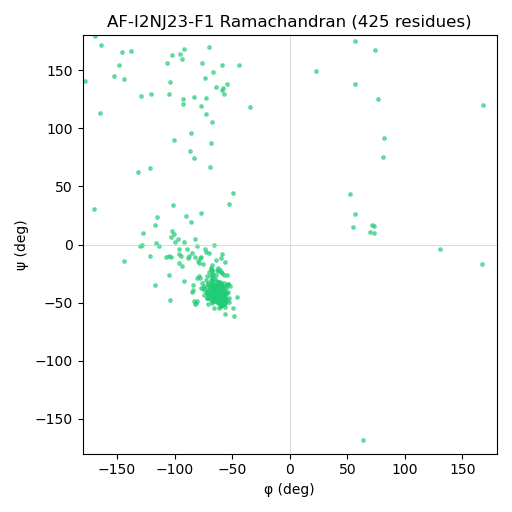A A O 1
ATOM 2667 N N . LYS A 1 335 ? -27.481 14.052 -5.285 1.00 44.59 335 LYS A N 1
ATOM 2668 C CA . LYS A 1 335 ? -27.343 15.518 -5.463 1.00 44.59 335 LYS A CA 1
ATOM 2669 C C . LYS A 1 335 ? -26.074 15.858 -6.267 1.00 44.59 335 LYS A C 1
ATOM 2671 O O . LYS A 1 335 ? -25.080 16.318 -5.711 1.00 44.59 335 LYS A O 1
ATOM 2676 N N . LEU A 1 336 ? -26.139 15.617 -7.580 1.00 43.66 336 LEU A N 1
ATOM 2677 C CA . LEU A 1 336 ? -24.998 15.500 -8.506 1.00 43.66 336 LEU A CA 1
ATOM 2678 C C . LEU A 1 336 ? -24.421 16.805 -9.117 1.00 43.66 336 LEU A C 1
ATOM 2680 O O . LEU A 1 336 ? -23.389 16.754 -9.762 1.00 43.66 336 LEU A O 1
ATOM 2684 N N . GLY A 1 337 ? -25.011 17.991 -8.943 1.00 40.44 337 GLY A N 1
ATOM 2685 C CA . GLY A 1 337 ? -24.680 19.111 -9.853 1.00 40.44 337 GLY A CA 1
ATOM 2686 C C . GLY A 1 337 ? -23.394 19.913 -9.578 1.00 40.44 337 GLY A C 1
ATOM 2687 O O . GLY A 1 337 ? -22.612 20.160 -10.484 1.00 40.44 337 GLY A O 1
ATOM 2688 N N . ALA A 1 338 ? -23.181 20.375 -8.339 1.00 37.53 338 ALA A N 1
ATOM 2689 C CA . ALA A 1 338 ? -22.152 21.391 -8.035 1.00 37.53 338 ALA A CA 1
ATOM 2690 C C . ALA A 1 338 ? -21.091 20.941 -7.013 1.00 37.53 338 ALA A C 1
ATOM 2692 O O . ALA A 1 338 ? -20.090 21.621 -6.811 1.00 37.53 338 ALA A O 1
ATOM 2693 N N . LYS A 1 339 ? -21.296 19.789 -6.358 1.00 44.81 339 LYS A N 1
ATOM 2694 C CA . LYS A 1 339 ? -20.385 19.244 -5.335 1.00 44.81 339 LYS A CA 1
ATOM 2695 C C . LYS A 1 339 ? -19.374 18.237 -5.880 1.00 44.81 339 LYS A C 1
ATOM 2697 O O . LYS A 1 339 ? -18.438 17.906 -5.170 1.00 44.81 339 LYS A O 1
ATOM 2702 N N . ILE A 1 340 ? -19.529 17.804 -7.128 1.00 41.09 340 ILE A N 1
ATOM 2703 C CA . ILE A 1 340 ? -18.723 16.747 -7.737 1.00 41.09 340 ILE A CA 1
ATOM 2704 C C . ILE A 1 340 ? -17.313 17.211 -8.135 1.00 41.09 340 ILE A C 1
ATOM 2706 O O . ILE A 1 340 ? -16.363 16.456 -7.962 1.00 41.09 340 ILE A O 1
ATOM 2710 N N . GLY A 1 341 ? -17.130 18.470 -8.545 1.00 34.69 341 GLY A N 1
ATOM 2711 C CA . GLY A 1 341 ? -15.785 19.041 -8.730 1.00 34.69 341 GLY A CA 1
ATOM 2712 C C . GLY A 1 341 ? -14.994 19.120 -7.414 1.00 34.69 341 GLY A C 1
ATOM 2713 O O . GLY A 1 341 ? -13.799 18.841 -7.378 1.00 34.69 341 GLY A O 1
ATOM 2714 N N . ALA A 1 342 ? -15.680 19.387 -6.293 1.00 36.38 342 ALA A N 1
ATOM 2715 C CA . ALA A 1 342 ? -15.106 19.249 -4.952 1.00 36.38 342 ALA A CA 1
ATOM 2716 C C . ALA A 1 342 ? -14.922 17.774 -4.549 1.00 36.38 342 ALA A C 1
ATOM 2718 O O . ALA A 1 342 ? -14.016 17.473 -3.776 1.00 36.38 342 ALA A O 1
ATOM 2719 N N . THR A 1 343 ? -15.728 16.856 -5.099 1.00 38.75 343 THR A N 1
ATOM 2720 C CA . THR A 1 343 ? -15.535 15.411 -4.957 1.00 38.75 343 THR A CA 1
ATOM 2721 C C . THR A 1 343 ? -14.238 14.979 -5.620 1.00 38.75 343 THR A C 1
ATOM 2723 O O . THR A 1 343 ? -13.476 14.312 -4.947 1.00 38.75 343 THR A O 1
ATOM 2726 N N . VAL A 1 344 ? -13.910 15.430 -6.834 1.00 36.25 344 VAL A N 1
ATOM 2727 C CA . VAL A 1 344 ? -12.613 15.162 -7.490 1.00 36.25 344 VAL A CA 1
ATOM 2728 C C . VAL A 1 344 ? -11.448 15.718 -6.659 1.00 36.25 344 VAL A C 1
ATOM 2730 O O . VAL A 1 344 ? -10.590 14.940 -6.253 1.00 36.25 344 VAL A O 1
ATOM 2733 N N . GLY A 1 345 ? -11.515 16.974 -6.204 1.00 34.34 345 GLY A N 1
ATOM 2734 C CA . GLY A 1 345 ? -10.538 17.522 -5.243 1.00 34.34 345 GLY A CA 1
ATOM 2735 C C . GLY A 1 345 ? -10.469 16.792 -3.883 1.00 34.34 345 GLY A C 1
ATOM 2736 O O . GLY A 1 345 ? -9.464 16.858 -3.179 1.00 34.34 345 GLY A O 1
ATOM 2737 N N . SER A 1 346 ? -11.528 16.072 -3.488 1.00 35.66 346 SER A N 1
ATOM 2738 C CA . SER A 1 346 ? -11.584 15.235 -2.274 1.00 35.66 346 SER A CA 1
ATOM 2739 C C . SER A 1 346 ? -11.286 13.747 -2.517 1.00 35.66 346 SER A C 1
ATOM 2741 O O . SER A 1 346 ? -10.959 13.035 -1.568 1.00 35.66 346 SER A O 1
ATOM 2743 N N . LEU A 1 347 ? -11.327 13.278 -3.772 1.00 37.56 347 LEU A N 1
ATOM 2744 C CA . LEU A 1 347 ? -10.872 11.956 -4.213 1.00 37.56 347 LEU A CA 1
ATOM 2745 C C . LEU A 1 347 ? -9.348 11.862 -4.016 1.00 37.56 347 LEU A C 1
ATOM 2747 O O . LEU A 1 347 ? -8.839 10.796 -3.658 1.00 37.56 347 LEU A O 1
ATOM 2751 N N . ALA A 1 348 ? -8.652 13.002 -4.114 1.00 38.75 348 ALA A N 1
ATOM 2752 C CA . ALA A 1 348 ? -7.253 13.185 -3.729 1.00 38.75 348 ALA A CA 1
ATOM 2753 C C . ALA A 1 348 ? -7.010 13.374 -2.215 1.00 38.75 348 ALA A C 1
ATOM 2755 O O . ALA A 1 348 ? -5.868 13.231 -1.772 1.00 38.75 348 ALA A O 1
ATOM 2756 N N . GLY A 1 3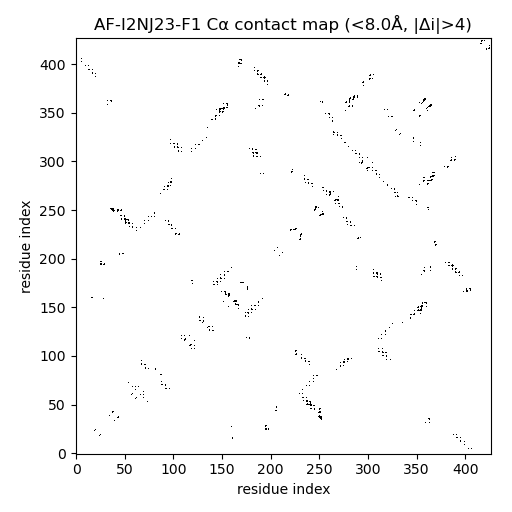49 ? -8.053 13.654 -1.419 1.00 33.53 349 GLY A N 1
ATOM 2757 C CA . GLY A 1 349 ? -7.948 14.049 -0.010 1.00 33.53 349 GLY A CA 1
ATOM 2758 C C . GLY A 1 349 ? -7.065 15.289 0.213 1.00 33.53 349 GLY A C 1
ATOM 2759 O O . GLY A 1 349 ? -6.452 15.806 -0.718 1.00 33.53 349 GLY A O 1
ATOM 2760 N N . PRO A 1 350 ? -6.969 15.822 1.443 1.00 33.44 350 PRO A N 1
ATOM 2761 C CA . PRO A 1 350 ? -5.969 16.830 1.758 1.00 33.44 350 PRO A CA 1
ATOM 2762 C C . PRO A 1 350 ? -4.577 16.179 1.712 1.00 33.44 350 PRO A C 1
ATOM 2764 O O . PRO A 1 350 ? -4.050 15.756 2.734 1.00 33.44 350 PRO A O 1
ATOM 2767 N N . VAL A 1 351 ? -4.001 16.167 0.508 1.00 31.17 351 VAL A N 1
ATOM 2768 C CA . VAL A 1 351 ? -2.632 15.773 0.144 1.00 31.17 351 VAL A CA 1
ATOM 2769 C C . VAL A 1 351 ? -2.413 14.253 -0.008 1.00 31.17 351 VAL A C 1
ATOM 2771 O O . VAL A 1 351 ? -2.022 13.569 0.930 1.00 31.17 351 VAL A O 1
ATOM 2774 N N . GLY A 1 352 ? -2.572 13.731 -1.232 1.00 33.19 352 GLY A N 1
ATOM 2775 C CA . GLY A 1 352 ? -1.825 12.560 -1.721 1.00 33.19 352 GLY A CA 1
ATOM 2776 C C . GLY A 1 352 ? -2.319 11.175 -1.293 1.00 33.19 352 GLY A C 1
ATOM 2777 O O . GLY A 1 352 ? -1.675 10.506 -0.495 1.00 33.19 352 GLY A O 1
ATOM 2778 N N . THR A 1 353 ? -3.413 10.678 -1.880 1.00 37.06 353 THR A N 1
ATOM 2779 C CA . THR A 1 353 ? -3.812 9.258 -1.724 1.00 37.06 353 THR A CA 1
ATOM 2780 C C . THR A 1 353 ? -3.733 8.424 -3.012 1.00 37.06 353 THR A C 1
ATOM 2782 O O . THR A 1 353 ? -3.938 7.215 -2.956 1.00 37.06 353 THR A O 1
ATOM 2785 N N . ALA A 1 354 ? -3.358 8.999 -4.165 1.00 33.16 354 ALA A N 1
ATOM 2786 C CA . ALA A 1 354 ? -2.883 8.177 -5.291 1.00 33.16 354 ALA A CA 1
ATOM 2787 C C . ALA A 1 354 ? -1.364 7.934 -5.240 1.00 33.16 354 ALA A C 1
ATOM 2789 O O . ALA A 1 354 ? -0.845 7.117 -5.994 1.00 33.16 354 ALA A O 1
ATOM 2790 N N . ILE A 1 355 ? -0.655 8.534 -4.280 1.00 30.14 355 ILE A N 1
ATOM 2791 C CA . ILE A 1 355 ? 0.722 8.173 -3.962 1.00 30.14 355 ILE A CA 1
ATOM 2792 C C . ILE A 1 355 ? 0.913 8.305 -2.471 1.00 30.14 355 ILE A C 1
ATOM 2794 O O . ILE A 1 355 ? 0.413 9.234 -1.859 1.00 30.14 355 ILE A O 1
ATOM 2798 N N . GLY A 1 356 ? 1.687 7.397 -1.900 1.00 26.80 356 GLY A N 1
ATOM 2799 C CA . GLY A 1 356 ? 1.901 7.295 -0.462 1.00 26.80 356 GLY A CA 1
ATOM 2800 C C . GLY A 1 356 ? 1.692 5.869 0.034 1.00 26.80 356 GLY A C 1
ATOM 2801 O O . GLY A 1 356 ? 2.004 5.582 1.185 1.00 26.80 356 GLY A O 1
ATOM 2802 N N . SER A 1 357 ? 1.271 4.949 -0.844 1.00 31.25 357 SER A N 1
ATOM 2803 C CA . SER A 1 357 ? 1.131 3.505 -0.584 1.00 31.25 357 SER A CA 1
ATOM 2804 C C . SER A 1 357 ? 2.427 2.814 -0.145 1.00 31.25 357 SER A C 1
ATOM 2806 O O . SER A 1 357 ? 2.410 1.674 0.307 1.00 31.25 357 SER A O 1
ATOM 2808 N N . ALA A 1 358 ? 3.538 3.539 -0.207 1.00 33.00 358 ALA A N 1
ATOM 2809 C CA . ALA A 1 358 ? 4.859 3.046 0.086 1.00 33.00 358 ALA A CA 1
ATOM 2810 C C . ALA A 1 358 ? 5.431 3.445 1.447 1.00 33.00 358 ALA A C 1
ATOM 2812 O O . ALA A 1 358 ? 6.497 2.953 1.774 1.00 33.00 358 ALA A O 1
ATOM 2813 N N . VAL A 1 359 ? 4.797 4.377 2.174 1.00 30.66 359 VAL A N 1
ATOM 2814 C CA . VAL A 1 359 ? 5.116 4.851 3.548 1.00 30.66 359 VAL A CA 1
ATOM 2815 C C . VAL A 1 359 ? 4.379 6.137 3.921 1.00 30.66 359 VAL A C 1
ATOM 2817 O O . VAL A 1 359 ? 4.171 6.384 5.102 1.00 30.66 359 VAL A O 1
ATOM 2820 N N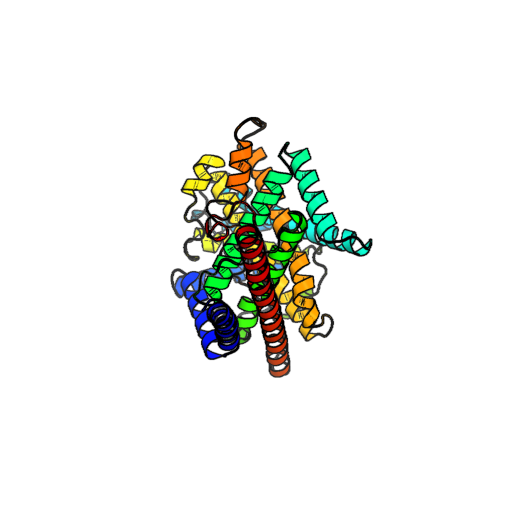 . GLY A 1 360 ? 3.825 6.876 2.964 1.00 29.38 360 GLY A N 1
ATOM 2821 C CA . GLY A 1 360 ? 3.071 8.103 3.247 1.00 29.38 360 GLY A CA 1
ATOM 2822 C C . GLY A 1 360 ? 1.651 7.937 3.812 1.00 29.38 360 GLY A C 1
ATOM 2823 O O . GLY A 1 360 ? 1.118 8.912 4.325 1.00 29.38 360 GLY A O 1
ATOM 2824 N N . GLY A 1 361 ? 1.021 6.758 3.726 1.00 31.23 361 GLY A N 1
ATOM 2825 C CA . GLY A 1 361 ? -0.347 6.548 4.235 1.00 31.23 361 GLY A CA 1
ATOM 2826 C C . GLY A 1 361 ? -0.465 5.769 5.550 1.00 31.23 361 GLY A C 1
ATOM 2827 O O . GLY A 1 361 ? -1.449 5.943 6.261 1.00 31.23 361 GLY A O 1
ATOM 2828 N N . PHE A 1 362 ? 0.511 4.909 5.873 1.00 28.30 362 PHE A N 1
ATOM 2829 C CA . PHE A 1 362 ? 0.537 4.124 7.120 1.00 28.30 362 PHE A CA 1
ATOM 2830 C C . PHE A 1 362 ? 1.879 3.404 7.365 1.00 28.30 362 PHE A C 1
ATOM 2832 O O . PHE A 1 362 ? 1.902 2.306 7.905 1.00 28.30 362 PHE A O 1
ATOM 2839 N N . LEU A 1 363 ? 3.002 3.957 6.899 1.00 30.84 363 LEU A N 1
ATOM 2840 C CA . LEU A 1 363 ? 4.174 3.180 6.474 1.00 30.84 363 LEU A CA 1
ATOM 2841 C C . LEU A 1 363 ? 3.883 2.130 5.377 1.00 30.84 363 LEU A C 1
ATOM 2843 O O . LEU A 1 363 ? 2.915 1.384 5.411 1.00 30.84 363 LEU A O 1
ATOM 2847 N N . GLY A 1 364 ? 4.784 2.023 4.406 1.00 29.92 364 GLY A N 1
ATOM 2848 C CA . GLY A 1 364 ? 4.917 0.918 3.489 1.00 29.92 364 GLY A CA 1
ATOM 2849 C C . GLY A 1 364 ? 5.371 -0.225 4.343 1.00 29.92 364 GLY A C 1
ATOM 2850 O O . GLY A 1 364 ? 6.488 -0.244 4.877 1.00 29.92 364 GLY A O 1
ATOM 2851 N N . GLU A 1 365 ? 4.420 -1.109 4.584 1.00 29.78 365 GLU A N 1
ATOM 2852 C CA . GLU A 1 365 ? 4.604 -2.219 5.484 1.00 29.78 365 GLU A CA 1
ATOM 2853 C C . GLU A 1 365 ? 3.489 -3.260 5.258 1.00 29.78 365 GLU A C 1
ATOM 2855 O O . GLU A 1 365 ? 2.343 -3.001 5.596 1.00 29.78 365 GLU A O 1
ATOM 2860 N N . LYS A 1 366 ? 3.782 -4.472 4.753 1.00 31.64 366 LYS A N 1
ATOM 2861 C CA . LYS A 1 366 ? 4.144 -5.643 5.595 1.00 31.64 366 LYS A CA 1
ATOM 2862 C C . LYS A 1 366 ? 4.156 -6.995 4.859 1.00 31.64 366 LYS A C 1
ATOM 2864 O O . LYS A 1 366 ? 3.086 -7.478 4.537 1.00 31.64 366 LYS A O 1
ATOM 2869 N N . VAL A 1 367 ? 5.342 -7.640 4.857 1.00 28.55 367 VAL A N 1
ATOM 2870 C CA . VAL A 1 367 ? 5.677 -8.986 5.430 1.00 28.55 367 VAL A CA 1
ATOM 2871 C C . VAL A 1 367 ? 5.280 -10.300 4.745 1.00 28.55 367 VAL A C 1
ATOM 2873 O O . VAL A 1 367 ? 4.113 -10.661 4.708 1.00 28.55 367 VAL A O 1
ATOM 2876 N N . GLY A 1 368 ? 6.276 -11.164 4.494 1.00 27.17 368 GLY A N 1
ATOM 2877 C CA . GLY A 1 368 ? 6.072 -12.612 4.554 1.00 27.17 368 GLY A CA 1
ATOM 2878 C C . GLY A 1 368 ? 7.330 -13.436 4.288 1.00 27.17 368 GLY A C 1
ATOM 2879 O O . GLY A 1 368 ? 8.153 -13.112 3.440 1.00 27.17 368 GLY A O 1
ATOM 2880 N N . GLY A 1 369 ? 7.469 -14.517 5.048 1.00 27.33 369 GLY A N 1
ATOM 2881 C CA . GLY A 1 369 ? 8.482 -15.542 4.850 1.00 27.33 369 GLY A CA 1
ATOM 2882 C C . GLY A 1 369 ? 7.965 -16.917 5.275 1.00 27.33 369 GLY A C 1
ATOM 2883 O O . GLY A 1 369 ? 7.084 -17.026 6.121 1.00 27.33 369 GLY A O 1
ATOM 2884 N N . LEU A 1 370 ? 8.556 -17.944 4.666 1.00 29.84 370 LEU A N 1
ATOM 2885 C CA . LEU A 1 370 ? 9.239 -19.091 5.292 1.00 29.84 370 LEU A CA 1
ATOM 2886 C C . LEU A 1 370 ? 10.516 -19.335 4.452 1.00 29.84 370 LEU A C 1
ATOM 2888 O O . LEU A 1 370 ? 10.636 -18.797 3.360 1.00 29.84 370 LEU A O 1
ATOM 2892 N N . VAL A 1 371 ? 11.541 -20.100 4.804 1.00 25.66 371 VAL A N 1
ATOM 2893 C CA . VAL A 1 371 ? 11.673 -21.398 5.476 1.00 25.66 371 VAL A CA 1
ATOM 2894 C C . VAL A 1 371 ? 13.030 -21.391 6.177 1.00 25.66 371 VAL A C 1
ATOM 2896 O O . VAL A 1 371 ? 13.963 -20.799 5.650 1.00 25.66 371 VAL A O 1
ATOM 2899 N N . SER A 1 372 ? 13.072 -22.048 7.343 1.00 29.39 372 SER A N 1
ATOM 2900 C CA . SER A 1 372 ? 14.165 -22.799 7.998 1.00 29.39 372 SER A CA 1
ATOM 2901 C C . SER A 1 372 ? 15.635 -22.507 7.628 1.00 29.39 372 SER A C 1
ATOM 2903 O O . SER A 1 372 ? 15.977 -22.249 6.480 1.00 29.39 372 SER A O 1
ATOM 2905 N N . ASP A 1 373 ? 16.526 -22.688 8.611 1.00 30.97 373 ASP A N 1
ATOM 2906 C CA . ASP A 1 373 ? 17.989 -22.464 8.673 1.00 30.97 373 ASP A CA 1
ATOM 2907 C C . ASP A 1 373 ? 18.893 -23.102 7.577 1.00 30.97 373 ASP A C 1
ATOM 2909 O O . ASP A 1 373 ? 20.043 -23.464 7.820 1.00 30.97 373 ASP A O 1
ATOM 2913 N N . LYS A 1 374 ? 18.442 -23.208 6.325 1.00 35.31 374 LYS A N 1
ATOM 2914 C CA . LYS A 1 374 ? 19.250 -23.619 5.166 1.00 35.31 374 LYS A CA 1
ATOM 2915 C C . LYS A 1 374 ? 19.176 -22.671 3.952 1.00 35.31 374 LYS A C 1
ATOM 2917 O O . LYS A 1 374 ? 19.862 -22.943 2.973 1.00 35.31 374 LYS A O 1
ATOM 2922 N N . VAL A 1 375 ? 18.414 -21.562 3.991 1.00 36.66 375 VAL A N 1
ATOM 2923 C CA . VAL A 1 375 ? 18.105 -20.736 2.783 1.00 36.66 375 VAL A CA 1
ATOM 2924 C C . VAL A 1 375 ? 18.359 -19.212 2.934 1.00 36.66 375 VAL A C 1
ATOM 2926 O O . VAL A 1 375 ? 18.232 -18.456 1.977 1.00 36.66 375 VAL A O 1
ATOM 2929 N N . VAL A 1 376 ? 18.804 -18.725 4.099 1.00 40.00 376 VAL A N 1
ATOM 2930 C CA . VAL A 1 376 ? 18.845 -17.274 4.420 1.00 40.00 376 VAL A CA 1
ATOM 2931 C C . VAL A 1 376 ? 19.862 -16.457 3.604 1.00 40.00 376 VAL A C 1
ATOM 2933 O O . VAL A 1 376 ? 19.590 -15.315 3.240 1.00 40.00 376 VAL A O 1
ATOM 2936 N N . LYS A 1 377 ? 21.031 -17.018 3.281 1.00 49.38 377 LYS A N 1
ATOM 2937 C CA . LYS A 1 377 ? 22.064 -16.285 2.524 1.00 49.38 377 LYS A CA 1
ATOM 2938 C C . LYS A 1 377 ? 21.661 -16.019 1.056 1.00 49.38 377 LYS A C 1
ATOM 2940 O O . LYS A 1 377 ? 21.751 -14.867 0.639 1.00 49.38 377 LYS A O 1
ATOM 2945 N N . PRO A 1 378 ? 21.137 -17.009 0.301 1.00 52.00 378 PRO A N 1
ATOM 2946 C CA . PRO A 1 378 ? 20.656 -16.792 -1.070 1.00 52.00 378 PRO A CA 1
ATOM 2947 C C . PRO A 1 378 ? 19.534 -15.749 -1.211 1.00 52.00 378 PRO A C 1
ATOM 2949 O O . PRO A 1 378 ? 19.477 -15.024 -2.207 1.00 52.00 378 PRO A O 1
ATOM 2952 N N . VAL A 1 379 ? 18.640 -15.665 -0.221 1.00 47.97 379 VAL A N 1
ATOM 2953 C CA . VAL A 1 379 ? 17.482 -14.755 -0.232 1.00 47.97 379 VAL A CA 1
ATOM 2954 C C . VAL A 1 379 ? 17.908 -13.304 -0.036 1.00 47.97 379 VAL A C 1
ATOM 2956 O O . VAL A 1 379 ? 17.512 -12.442 -0.816 1.00 47.97 379 VAL A O 1
ATOM 2959 N N . ALA A 1 380 ? 18.783 -13.034 0.935 1.00 55.47 380 ALA A N 1
ATOM 2960 C CA . ALA A 1 380 ? 19.298 -11.687 1.171 1.00 55.47 380 ALA A CA 1
ATOM 2961 C C . ALA A 1 380 ? 20.051 -11.138 -0.054 1.00 55.47 380 ALA A C 1
ATOM 2963 O O . ALA A 1 380 ? 19.858 -9.986 -0.439 1.00 55.47 380 ALA A O 1
ATOM 2964 N N . GLU A 1 381 ? 20.849 -11.976 -0.721 1.00 63.47 381 GLU A N 1
ATOM 2965 C CA . GLU A 1 381 ? 21.535 -11.599 -1.962 1.00 63.47 381 GLU A CA 1
ATOM 2966 C C . GLU A 1 381 ? 20.558 -11.308 -3.107 1.00 63.47 381 GLU A C 1
ATOM 2968 O O . GLU A 1 381 ? 20.795 -10.416 -3.922 1.00 63.47 381 GLU A O 1
ATOM 2973 N N . THR A 1 382 ? 19.451 -12.044 -3.179 1.00 61.22 382 THR A N 1
ATOM 2974 C CA . THR A 1 382 ? 18.434 -11.863 -4.219 1.00 61.22 382 THR A CA 1
ATOM 2975 C C . THR A 1 382 ? 17.595 -10.612 -3.970 1.00 61.22 382 THR A C 1
ATOM 2977 O O . THR A 1 382 ? 17.406 -9.816 -4.889 1.00 61.22 382 THR A O 1
ATOM 2980 N N . ALA A 1 383 ? 17.174 -10.377 -2.728 1.00 63.72 383 ALA A N 1
ATOM 2981 C CA . ALA A 1 383 ? 16.495 -9.150 -2.321 1.00 63.72 383 ALA A CA 1
ATOM 2982 C C . ALA A 1 383 ? 17.381 -7.920 -2.564 1.00 63.72 383 ALA A C 1
ATOM 2984 O O . ALA A 1 383 ? 16.916 -6.935 -3.136 1.00 63.72 383 ALA A O 1
ATOM 2985 N N . LYS A 1 384 ? 18.678 -8.010 -2.234 1.00 69.19 384 LYS A N 1
ATOM 2986 C CA . LYS A 1 384 ? 19.663 -6.961 -2.528 1.00 69.19 384 LYS A CA 1
ATOM 2987 C C . LYS A 1 384 ? 19.780 -6.686 -4.028 1.00 69.19 384 LYS A C 1
ATOM 2989 O O . LYS A 1 384 ? 19.737 -5.532 -4.432 1.00 69.19 384 LYS A O 1
ATOM 2994 N N . LYS A 1 385 ? 19.818 -7.722 -4.875 1.00 73.19 385 LYS A N 1
ATOM 2995 C CA . LYS A 1 385 ? 19.820 -7.557 -6.344 1.00 73.19 385 LYS A CA 1
ATOM 2996 C C . LYS A 1 385 ? 18.555 -6.877 -6.871 1.00 73.19 385 LYS A C 1
ATOM 2998 O O . LYS A 1 385 ? 18.648 -6.071 -7.795 1.00 73.19 385 LYS A O 1
ATOM 3003 N N . VAL A 1 386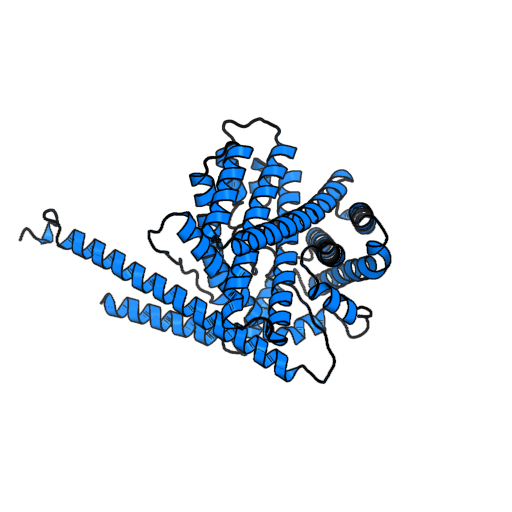 ? 17.381 -7.197 -6.319 1.00 72.00 386 VAL A N 1
ATOM 3004 C CA . VAL A 1 386 ? 16.126 -6.512 -6.676 1.00 72.00 386 VAL A CA 1
ATOM 3005 C C . VAL A 1 386 ? 16.196 -5.049 -6.254 1.00 72.00 386 VAL A C 1
ATOM 3007 O O . VAL A 1 386 ? 15.913 -4.181 -7.075 1.00 72.00 386 VAL A O 1
ATOM 3010 N N . ALA A 1 387 ? 16.636 -4.778 -5.024 1.00 71.69 387 ALA A N 1
ATOM 3011 C CA . ALA A 1 387 ? 16.808 -3.427 -4.504 1.00 71.69 387 ALA A CA 1
ATOM 3012 C C . ALA A 1 387 ? 17.762 -2.604 -5.380 1.00 71.69 387 ALA A C 1
ATOM 3014 O O . ALA A 1 387 ? 17.381 -1.537 -5.848 1.00 71.69 387 ALA A O 1
ATOM 3015 N N . ASP A 1 388 ? 18.950 -3.127 -5.692 1.00 76.75 388 ASP A N 1
ATOM 3016 C CA . ASP A 1 388 ? 19.938 -2.459 -6.545 1.00 76.75 388 ASP A CA 1
ATOM 3017 C C . ASP A 1 388 ? 19.384 -2.175 -7.943 1.00 76.75 388 ASP A C 1
ATOM 3019 O O . ASP A 1 388 ? 19.536 -1.068 -8.462 1.00 76.75 388 ASP A O 1
ATOM 3023 N N . LYS A 1 389 ? 18.682 -3.146 -8.543 1.00 79.00 389 LYS A N 1
ATOM 3024 C CA . LYS A 1 389 ? 18.105 -2.977 -9.880 1.00 79.00 389 LYS A CA 1
ATOM 3025 C C . LYS A 1 389 ? 16.999 -1.928 -9.898 1.00 79.00 389 LYS A C 1
ATOM 3027 O O . LYS A 1 389 ? 16.911 -1.142 -10.844 1.00 79.00 389 LYS A O 1
ATOM 3032 N N . VAL A 1 390 ? 16.153 -1.916 -8.873 1.00 74.12 390 VAL A N 1
ATOM 3033 C CA . VAL A 1 390 ? 15.126 -0.890 -8.689 1.00 74.12 390 VAL A CA 1
ATOM 3034 C C . VAL A 1 390 ? 15.792 0.469 -8.477 1.00 74.12 390 VAL A C 1
ATOM 3036 O O . VAL A 1 390 ? 15.377 1.436 -9.116 1.00 74.12 390 VAL A O 1
ATOM 3039 N N . ILE A 1 391 ? 16.864 0.529 -7.674 1.00 79.56 391 ILE A N 1
ATOM 3040 C CA . ILE A 1 391 ? 17.647 1.746 -7.450 1.00 79.56 391 ILE A CA 1
ATOM 3041 C C . ILE A 1 391 ? 18.163 2.332 -8.759 1.00 79.56 391 ILE A C 1
ATOM 3043 O O . ILE A 1 391 ? 17.916 3.505 -9.044 1.00 79.56 391 ILE A O 1
ATOM 3047 N N . ASP A 1 392 ? 18.794 1.507 -9.587 1.00 83.94 392 ASP A N 1
ATOM 3048 C CA . ASP A 1 392 ? 19.311 1.933 -10.887 1.00 83.94 392 ASP A CA 1
ATOM 3049 C C . ASP A 1 392 ? 18.186 2.385 -11.831 1.00 83.94 392 ASP A C 1
ATOM 3051 O O . ASP A 1 392 ? 18.309 3.400 -12.511 1.00 83.94 392 ASP A O 1
ATOM 3055 N N . THR A 1 393 ? 17.045 1.692 -11.826 1.00 81.75 393 THR A N 1
ATOM 3056 C CA . THR A 1 393 ? 15.927 2.023 -12.724 1.00 81.75 393 THR A CA 1
ATOM 3057 C C . THR A 1 393 ? 15.289 3.378 -12.384 1.00 81.75 393 THR A C 1
ATOM 3059 O O . THR A 1 393 ? 14.987 4.169 -13.283 1.00 81.75 393 THR A O 1
ATOM 3062 N N . VAL A 1 394 ? 15.093 3.685 -11.099 1.00 81.19 394 VAL A N 1
ATOM 3063 C CA . VAL A 1 394 ? 14.589 5.009 -10.684 1.00 81.19 394 VAL A CA 1
ATOM 3064 C C . VAL A 1 394 ? 15.621 6.082 -10.977 1.00 81.19 394 VAL A C 1
ATOM 3066 O O . VAL A 1 394 ? 15.262 7.137 -11.491 1.00 81.19 394 VAL A O 1
ATOM 3069 N N . LYS A 1 395 ? 16.894 5.819 -10.669 1.00 85.44 395 LYS A N 1
ATOM 3070 C CA . LYS A 1 395 ? 18.003 6.729 -10.944 1.00 85.44 395 LYS A CA 1
ATOM 3071 C C . LYS A 1 395 ? 18.014 7.151 -12.411 1.00 85.44 395 LYS A C 1
ATOM 3073 O O . LYS A 1 395 ? 18.024 8.348 -12.698 1.00 85.44 395 LYS A O 1
ATOM 3078 N N . ASP A 1 396 ? 17.919 6.192 -13.327 1.00 85.88 396 ASP A N 1
ATOM 3079 C CA . ASP A 1 396 ? 17.855 6.450 -14.768 1.00 85.88 396 ASP A CA 1
ATOM 3080 C C . ASP A 1 396 ? 16.597 7.242 -15.157 1.00 85.88 396 ASP A C 1
ATOM 3082 O O . ASP A 1 396 ? 16.666 8.178 -15.960 1.00 85.88 396 ASP A O 1
ATOM 3086 N N . THR A 1 397 ? 15.452 6.919 -14.548 1.00 79.94 397 THR A N 1
ATOM 3087 C CA . THR A 1 397 ? 14.182 7.628 -14.776 1.00 79.94 397 THR A CA 1
ATOM 3088 C C . THR A 1 397 ? 14.274 9.096 -14.343 1.00 79.94 397 THR A C 1
ATOM 3090 O O . THR A 1 397 ? 13.901 9.991 -15.104 1.00 79.94 397 THR A O 1
ATOM 3093 N N . VAL A 1 398 ? 14.820 9.363 -13.153 1.00 78.12 398 VAL A N 1
ATOM 3094 C CA . VAL A 1 398 ? 15.001 10.712 -12.593 1.00 78.12 398 VAL A CA 1
ATOM 3095 C C . VAL A 1 398 ? 16.011 11.518 -13.412 1.00 78.12 398 VAL A C 1
ATOM 3097 O O . VAL A 1 398 ? 15.737 12.667 -13.760 1.00 78.12 398 VAL A O 1
ATOM 3100 N N . LYS A 1 399 ? 17.149 10.918 -13.784 1.00 84.19 399 LYS A N 1
ATOM 3101 C CA . LYS A 1 399 ? 18.137 11.564 -14.663 1.00 84.19 399 LYS A CA 1
ATOM 3102 C C . LYS A 1 399 ? 17.525 11.968 -15.995 1.00 84.19 399 LYS A C 1
ATOM 3104 O O . LYS A 1 399 ? 17.675 13.111 -16.413 1.00 84.19 399 LYS A O 1
ATOM 3109 N N . THR A 1 400 ? 16.801 11.048 -16.631 1.00 80.25 400 THR A N 1
ATOM 3110 C CA . THR A 1 400 ? 16.141 11.299 -17.918 1.00 80.25 400 THR A CA 1
ATOM 3111 C C . THR A 1 400 ? 15.161 12.466 -17.817 1.00 80.25 400 THR A C 1
ATOM 3113 O O . THR A 1 400 ? 15.175 13.350 -18.672 1.00 80.25 400 THR A O 1
ATOM 3116 N N . ALA A 1 401 ? 14.342 12.504 -16.763 1.00 74.06 401 ALA A N 1
ATOM 3117 C CA . ALA A 1 401 ? 13.399 13.592 -16.517 1.00 74.06 401 ALA A CA 1
ATOM 3118 C C . ALA A 1 401 ? 14.097 14.960 -16.407 1.00 74.06 401 ALA A C 1
ATOM 3120 O O . ALA A 1 401 ? 13.681 15.930 -17.041 1.00 74.06 401 ALA A O 1
ATOM 3121 N N . ILE A 1 402 ? 15.202 15.032 -15.663 1.00 73.44 402 ILE A N 1
ATOM 3122 C CA . ILE A 1 402 ? 15.958 16.277 -15.463 1.00 73.44 402 ILE A CA 1
ATOM 3123 C C . ILE A 1 402 ? 16.670 16.721 -16.739 1.00 73.44 402 ILE A C 1
ATOM 3125 O O . ILE A 1 402 ? 16.591 17.895 -17.107 1.00 73.44 402 ILE A O 1
ATOM 3129 N N . SER A 1 403 ? 17.321 15.797 -17.451 1.00 76.25 403 SER A N 1
ATOM 3130 C CA . SER A 1 403 ? 17.973 16.096 -18.729 1.00 76.25 403 SER A CA 1
ATOM 3131 C C . SER A 1 403 ? 16.977 16.619 -19.768 1.00 76.25 403 SER A C 1
ATOM 3133 O O . SER A 1 403 ? 17.269 17.601 -20.446 1.00 76.25 403 SER A O 1
ATOM 3135 N N . LYS A 1 404 ? 15.774 16.041 -19.849 1.00 69.88 404 LYS A N 1
ATOM 3136 C CA . LYS A 1 404 ? 14.724 16.507 -20.770 1.00 69.88 404 LYS A CA 1
ATOM 3137 C C . LYS A 1 404 ? 14.101 17.838 -20.349 1.00 69.88 404 LYS A C 1
ATOM 3139 O O . LYS A 1 404 ? 13.838 18.682 -21.200 1.00 69.88 404 LYS A O 1
ATOM 3144 N N . GLY A 1 405 ? 13.920 18.074 -19.046 1.00 61.25 405 GLY A N 1
ATOM 3145 C CA . GLY A 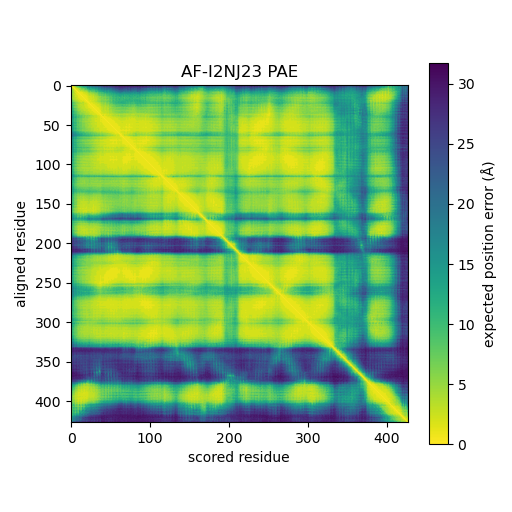1 405 ? 13.494 19.380 -18.532 1.00 61.25 405 GLY A CA 1
ATOM 3146 C C . GLY A 1 405 ? 14.456 20.504 -18.933 1.00 61.25 405 GLY A C 1
ATOM 3147 O O . GLY A 1 405 ? 14.018 21.597 -19.296 1.00 61.25 405 GLY A O 1
ATOM 3148 N N . LYS A 1 406 ? 15.765 20.214 -18.958 1.00 65.56 406 LYS A N 1
ATOM 3149 C CA . LYS A 1 406 ? 16.786 21.121 -19.497 1.00 65.56 406 LYS A CA 1
ATOM 3150 C C . LYS A 1 406 ? 16.610 21.354 -20.995 1.00 65.56 406 LYS A C 1
ATOM 3152 O O . LYS A 1 406 ? 16.636 22.509 -21.402 1.00 65.56 406 LYS A O 1
ATOM 3157 N N . GLU A 1 407 ? 16.430 20.309 -21.805 1.00 63.59 407 GLU A N 1
ATOM 3158 C CA . GLU A 1 407 ? 16.220 20.464 -23.254 1.00 63.59 407 GLU A CA 1
ATOM 3159 C C . GLU A 1 407 ? 15.009 21.345 -23.552 1.00 63.59 407 GLU A C 1
ATOM 3161 O O . GLU A 1 407 ? 15.108 22.258 -24.363 1.00 63.59 407 GLU A O 1
ATOM 3166 N N . LEU A 1 408 ? 13.892 21.151 -22.848 1.00 57.31 408 LEU A N 1
ATOM 3167 C CA . LEU A 1 408 ? 12.701 21.978 -23.028 1.00 57.31 408 LEU A CA 1
ATOM 3168 C C . LEU A 1 408 ? 12.946 23.430 -22.600 1.00 57.31 408 LEU A C 1
ATOM 3170 O O . LEU A 1 408 ? 12.605 24.349 -23.343 1.00 57.31 408 LEU A O 1
ATOM 3174 N N . ALA A 1 409 ? 13.575 23.658 -21.443 1.00 56.41 409 ALA A N 1
ATOM 3175 C CA . ALA A 1 409 ? 13.907 25.003 -20.976 1.00 56.41 409 ALA A CA 1
ATOM 3176 C C . ALA A 1 409 ? 14.907 25.705 -21.907 1.00 56.41 409 ALA A C 1
ATOM 3178 O O . ALA A 1 409 ? 14.758 26.891 -22.181 1.00 56.41 409 ALA A O 1
ATOM 3179 N N . GLN A 1 410 ? 15.890 24.975 -22.435 1.00 61.47 410 GLN A N 1
ATOM 3180 C CA . GLN A 1 410 ? 16.902 25.487 -23.351 1.00 61.47 410 GLN A CA 1
ATOM 3181 C C . GLN A 1 410 ? 16.330 25.727 -24.748 1.00 61.47 410 GLN A C 1
ATOM 3183 O O . GLN A 1 410 ? 16.627 26.755 -25.339 1.00 61.47 410 GLN A O 1
ATOM 3188 N N . ASN A 1 411 ? 15.451 24.859 -25.249 1.00 61.78 411 ASN A N 1
ATOM 3189 C CA . ASN A 1 411 ? 14.741 25.055 -26.514 1.00 61.78 411 ASN A CA 1
ATOM 3190 C C . ASN A 1 411 ? 13.746 26.213 -26.419 1.00 61.78 411 ASN A C 1
ATOM 3192 O O . ASN A 1 411 ? 13.669 27.021 -27.336 1.00 61.78 411 ASN A O 1
ATOM 3196 N N . THR A 1 412 ? 13.043 26.352 -25.292 1.00 54.84 412 THR A N 1
ATOM 3197 C CA . THR A 1 412 ? 12.153 27.494 -25.030 1.00 54.84 412 THR A CA 1
ATOM 3198 C C . THR A 1 412 ? 12.959 28.782 -24.890 1.00 54.84 412 THR A C 1
ATOM 3200 O O . THR A 1 412 ? 12.599 29.801 -25.469 1.00 54.84 412 THR A O 1
ATOM 3203 N N . TRP A 1 413 ? 14.093 28.744 -24.187 1.00 51.84 413 TRP A N 1
ATOM 3204 C CA . TRP A 1 413 ? 15.014 29.873 -24.072 1.00 51.84 413 TRP A CA 1
ATOM 3205 C C . TRP A 1 413 ? 15.628 30.257 -25.417 1.00 51.84 413 TRP A C 1
ATOM 3207 O O . TRP A 1 413 ? 15.684 31.438 -25.734 1.00 51.84 413 TRP A O 1
ATOM 3217 N N . ASN A 1 414 ? 16.047 29.290 -26.231 1.00 64.06 414 ASN A N 1
ATOM 3218 C CA . ASN A 1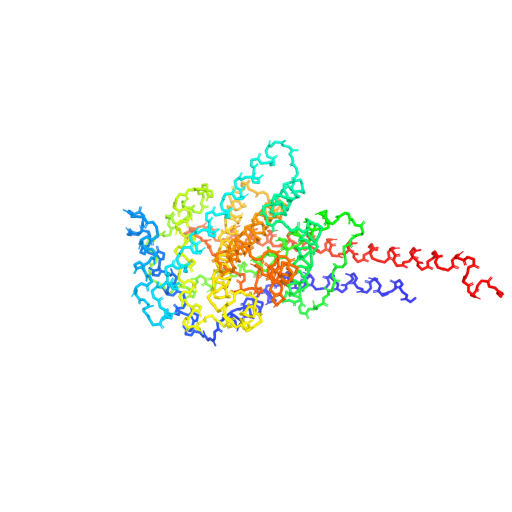 414 ? 16.582 29.529 -27.567 1.00 64.06 414 ASN A CA 1
ATOM 3219 C C . ASN A 1 414 ? 15.491 30.067 -28.500 1.00 64.06 414 ASN A C 1
ATOM 3221 O O . ASN A 1 414 ? 15.742 31.040 -29.195 1.00 64.06 414 ASN A O 1
ATOM 3225 N N . ALA A 1 415 ? 14.263 29.546 -28.439 1.00 58.09 415 ALA A N 1
ATOM 3226 C CA . ALA A 1 415 ? 13.126 30.076 -29.190 1.00 58.09 415 ALA A CA 1
ATOM 3227 C C . ALA A 1 415 ? 12.760 31.511 -28.765 1.00 58.09 415 ALA A C 1
ATOM 3229 O O . ALA A 1 415 ? 12.451 32.350 -29.609 1.00 58.09 415 ALA A O 1
ATOM 3230 N N . VAL A 1 416 ? 12.842 31.829 -27.469 1.00 53.25 416 VAL A N 1
ATOM 3231 C CA . VAL A 1 416 ? 12.686 33.200 -26.955 1.00 53.25 416 VAL A CA 1
ATOM 3232 C C . VAL A 1 416 ? 13.861 34.078 -27.382 1.00 53.25 416 VAL A C 1
ATOM 3234 O O . VAL A 1 416 ? 13.649 35.221 -27.772 1.00 53.25 416 VAL A O 1
ATOM 3237 N N . LYS A 1 417 ? 15.088 33.553 -27.373 1.00 58.25 417 LYS A N 1
ATOM 3238 C CA . LYS A 1 417 ? 16.300 34.266 -27.784 1.00 58.25 417 LYS A CA 1
ATOM 3239 C C . LYS A 1 417 ? 16.305 34.573 -29.282 1.00 58.25 417 LYS A C 1
ATOM 3241 O O . LYS A 1 417 ? 16.732 35.657 -29.661 1.00 58.25 417 LYS A O 1
ATOM 3246 N N . GLU A 1 418 ? 15.834 33.648 -30.110 1.00 61.38 418 GLU A N 1
ATOM 3247 C CA . GLU A 1 418 ? 15.764 33.732 -31.577 1.00 61.38 418 GLU A CA 1
ATOM 3248 C C . GLU A 1 418 ? 14.474 34.404 -32.077 1.00 61.38 418 GLU A C 1
ATOM 3250 O O . GLU A 1 418 ? 14.358 34.749 -33.254 1.00 61.38 418 GLU A O 1
ATOM 3255 N N . SER A 1 419 ? 13.505 34.641 -31.188 1.00 55.78 419 SER A N 1
ATOM 3256 C CA . SER A 1 419 ? 12.292 35.390 -31.498 1.00 55.78 419 SER A CA 1
ATOM 3257 C C . SER A 1 419 ? 12.628 36.795 -32.008 1.00 55.78 419 SER A C 1
ATOM 3259 O O . SER A 1 419 ? 13.400 37.536 -31.396 1.00 55.78 419 SER A O 1
ATOM 3261 N N . LYS A 1 420 ? 11.964 37.214 -33.095 1.00 52.91 420 LYS A N 1
ATOM 3262 C CA . LYS A 1 420 ? 12.036 38.587 -33.638 1.00 52.91 420 LYS A CA 1
ATOM 3263 C C . LYS A 1 420 ? 11.567 39.666 -32.651 1.00 52.91 420 LYS A C 1
ATOM 3265 O O . LYS A 1 420 ? 11.774 40.846 -32.912 1.00 52.91 420 LYS A O 1
ATOM 3270 N N . TRP A 1 421 ? 10.940 39.254 -31.549 1.00 44.44 421 TRP A N 1
ATOM 3271 C CA . TRP A 1 421 ? 10.443 40.107 -30.472 1.00 44.44 421 TRP A CA 1
ATOM 3272 C C . TRP A 1 421 ? 11.380 40.157 -29.260 1.00 44.44 421 TRP A C 1
ATOM 3274 O O . TRP A 1 421 ? 11.033 40.790 -28.269 1.00 44.44 421 TRP A O 1
ATOM 3284 N N . ASN A 1 422 ? 12.542 39.493 -29.305 1.00 45.62 422 ASN A N 1
ATOM 3285 C CA . ASN A 1 422 ? 13.545 39.603 -28.253 1.00 45.62 422 ASN A CA 1
ATOM 3286 C C . ASN A 1 422 ? 14.226 40.984 -28.328 1.00 45.62 422 ASN A C 1
ATOM 3288 O O . ASN A 1 422 ? 14.983 41.220 -29.275 1.00 45.62 422 ASN A O 1
ATOM 3292 N N . PRO A 1 423 ? 14.024 41.885 -27.349 1.00 43.03 423 PRO A N 1
ATOM 3293 C CA . PRO A 1 423 ? 14.603 43.230 -27.379 1.00 43.03 423 PRO A CA 1
ATOM 3294 C C . PRO A 1 423 ? 16.141 43.230 -27.321 1.00 43.03 423 PRO A C 1
ATOM 3296 O O . PRO A 1 423 ? 16.762 44.239 -27.641 1.00 43.03 423 PRO A O 1
ATOM 3299 N N . CYS A 1 424 ? 16.774 42.101 -26.976 1.00 48.00 424 CYS A N 1
ATOM 3300 C CA . CYS A 1 424 ? 18.227 41.925 -27.054 1.00 48.00 424 CYS A CA 1
ATOM 3301 C C . CYS A 1 424 ? 18.763 41.689 -28.480 1.00 48.00 424 CYS A C 1
ATOM 3303 O O . CYS A 1 424 ? 19.974 41.741 -28.661 1.00 48.00 424 CYS A O 1
ATOM 3305 N N . ASN A 1 425 ? 17.903 41.438 -29.476 1.00 51.94 425 ASN A N 1
ATOM 3306 C CA . ASN A 1 425 ? 18.291 41.291 -30.889 1.00 51.94 425 ASN A CA 1
ATOM 3307 C C . ASN A 1 425 ? 18.100 42.589 -31.701 1.00 51.94 425 ASN A C 1
ATOM 3309 O O . ASN A 1 425 ? 18.236 42.571 -32.923 1.00 51.94 425 ASN A O 1
ATOM 3313 N N . TRP A 1 426 ? 17.710 43.692 -31.053 1.00 47.78 426 TRP A N 1
ATOM 3314 C CA . TRP A 1 426 ? 17.445 44.988 -31.695 1.00 47.78 426 TRP A CA 1
ATOM 3315 C C . TRP A 1 426 ? 18.588 46.002 -31.519 1.00 47.78 426 TRP A C 1
ATOM 3317 O O . TRP A 1 426 ? 18.405 47.178 -31.835 1.00 47.78 426 TRP A O 1
ATOM 3327 N N . PHE A 1 427 ? 19.752 45.548 -31.042 1.00 47.00 427 PHE A N 1
ATOM 3328 C CA . PHE A 1 427 ? 20.978 46.336 -30.912 1.00 47.00 427 PHE A CA 1
ATOM 3329 C C . PHE A 1 427 ? 22.139 45.677 -31.648 1.00 47.00 427 PHE A C 1
ATOM 3331 O O . PHE A 1 427 ? 22.304 44.445 -31.488 1.00 47.00 427 PHE A O 1
#

Foldseek 3Di:
DVVVVLVVVLVVLVVLLVCLLDLVLLVVLVVVLVVQWFPDLVLLQQLLVLLVVLLVCCVVPVVVDDLLVSLLVSCVVPPPLDPDSVLSSLLLVLLLLLLQLLLVLLVVLVVCVVVVDDLLVSLLVLLVVLCVVQVHDSVLLLVLLLVLLQFQLQVLSCSSRVDRDRQDDDPDDSSVSSLLSLLSLLLSLLLNVLSPLVVVVSVCSSDVDDDPPCQVVVVVLLQDRSPDPSVSSSLSSSLSSNLSSVSVCRTPCLLPPLVQVCVQLNPSLSSSLSSSLSSLLSVLQSVSVSLLVCQLVVVDPLLCSSVVSSSSLSSSLSSLLVSLSVSRCVRPPPPRDDSVSVSSVCSSPPTHSSHCSNRNNNHNDDDGDDDDDPCSPSSSVRSSSSNVSSSVVSSVVSSVSSVVVCVVVVVVVVCCVPDPPNPVVVD

Radius of gyration: 22.6 Å; Cα contacts (8 Å, |Δi|>4): 503; chains: 1; bounding box: 56×70×57 Å

Organism: NCBI:txid1095743

Secondary structure (DSSP, 8-state):
-HHHHHHHHHHHHHHHHHHHTSHHHHHHHHHHHHHHHBSSHHHHHHHHHHHHHHHHHHHHTGGGS-HHHHHHHHHHT-GGG-SSHHHHHHHHHHHHHHHHHHHHHHHHHHHHHHTT--HHHHHHHHHHHHHHHTT--HHHHHHHHHHHHHHHHHHHHHHHHS--------S--HHHHHHHHHHHHHHHHHHHHHTTTTHHHHHHHHT-TT--S-HHHHHHHHHS-TTSHHHHHHHHHHHHHHHHHHHTT-BTTTTTTHHHHHHHHHHHHHHHHHHHHHHHHHHHHHHHHHHHHHHHTTSS-GGGHHHHHHHHHHHHHHHHHHHHHHHHHHHHTT--SSSHHHHHHHHSTTTTSSS-TTTTTT-S--------TTSHHHHHHHHHHHHHHHHHHHHHHHHHHHHHHHHHHHHHHHHHHHSTT-GGG--

Sequence (427 aa):
MQDNYTTFQVEHIDQLFNNLKQDETQNALAEQAENALFTNDEAKKNTFQTINAFLDDYLINGRHQPIDQWLKFRFDQYPDIWENEQEKIETANTIINTIERLTVNQVELEKHLNKRKTIENFYQKKIDTLSEEYQLNSTELAQEVDNALSDANRNYFGFLTGQEISLPMEDEALNQKTIKRAKLNAQLNLMGWGLKSVGSRLVNSFLGKKNLSHGEELQKILRSAVDTAENKGVQIAVSGGVVVSAKKGWIKDAFAGLDKLEKVVGKAGSVLSRVQDLTLSVANGWDDIRLFDRVERGVLKAADVAAEKAKFVVAQTITNLEQKADLFLRKNGAKLGAKIGATVGSLAGPVGTAIGSAVGGFLGEKVGGLVSDKVVKPVAETAKKVADKVIDTVKDTVKTAISKGKELAQNTWNAVKESKWNPCNWF

Mean predicted aligned error: 10.81 Å

InterPro domains:
  IPR039567 FluMu protein gp42, glycine zipper domain [PF13488] (333-370)

pLDDT: mean 71.4, std 18.54, range [25.66, 98.12]